Protein AF-0000000074259272 (afdb_homodimer)

Foldseek 3Di:
DVVVVVVVLVVLLVVVLVVVLPDPLNVVVVVVLVCLVCVVVPDDLVVLLLVLLLLLLLLLLLLQLLQCQLQVQNALQSLLLLQQLQLQLQLCCVPVVDDSVVSLLVSLVRSLVLLVVLLVVSLVDDDVVSHVSRVVSLVVSLVCLQVVCVRQVHQVWDFDGDAPPNPDSVVLSVVSSVLSVVLSSVSSSCLSDPLVVLSNVNNVPVVVSVVVPDDSSVSSSVSSSSSSSSSSSSSNSNCNSVRTRHSVSSDSLVSLQSVLLNLQQFSNDSSSSSVSSCVLSVVCVVCVVVVVCSSVVSVVSSVVCCVPPVGHPNVPDPPVPVVVVPPPPDPVVVVVVVVVD/DVVVVVVVLVVLLVVVLVVVLPDPLNVVVVVVLVCLVCQVVPDDLVVLLLVLLLLLLLLLLLLQLLQCQLQVQNALQSLLLLQQLQLQLQLCCVPVVDDSVVSLLVSLVRSLVLLVVLLVVSLVDDDVVSHVSRVVSLVVSLVCLQVVCVRQVHQVWDFDGDAPPNPDSVVLSVVSSVLSVVLSSVSSSCLSDPLVVLSNVNNVPVVVSVVVPDDSSVSSSVSSSSSSSSSSSSSNSNCNSVRTRHSVSSDSLVSLQSVLLNLQQFSNDSSSSSVSSCVLSVVCVVCVVVVVCSSVVSVVSSVVCVVPPVGHPNVPPPPVPVVVVPPPPDPVVVVVVVVVD

Radius of gyration: 26.85 Å; Cα contacts (8 Å, |Δi|>4): 1029; chains: 2; bounding box: 62×78×65 Å

Sequence (682 aa):
MTGSTLGRSLGRARKRLLEDARGRNGRLLAVGTALALLAPLALTAYALDIVMQLFVAILVVGSWIFVAGYFGMFTFAHAALYGVGAYAAVLLVAEAGVNPIASILLGGVVAGLFSLPIAYPVLRLSGAYVGMVTLAYAEIIYRATILLREITGGPTGYTGFPHLFDGDSVAMYYFVLFVVAALMLVMYVLLVNRFGLVARAIRESPDAARMLGNDVSRHKLIGFVVGSSIAGVAGALQAYSILIISPPMLEIERMIEFMAMGIIGGLRTLSGGVFGVVVVFGLNELLRDYGEMRLVVWGAMLVVVTLYFPDGIADSDFDVRERLAGGDVPVRERIREAIGRMTGSTLGRSLGRARKRLLEDARGRNGRLLAVGTALALLAPLALTAYALDIVMQLFVAILVVGSWIFVAGYFGMFTFAHAALYGVGAYAAVLLVAEAGVNPIASILLGGVVAGLFSLPIAYPVLRLSGAYVGMVTLAYAEIIYRATILLREITGGPTGYTGFPHLFDGDSVAMYYFVLFVVAALMLVMYVLLVNRFGLVARAIRESPDAARMLGNDVSRHKLIGFVVGSSIAGVAGALQAYSILIISPPMLEIERMIEFMAMGIIGGLRTLSGGVFGVVVVFGLNELLRDYGEMRLVVWGAMLVVVTLYFPDGIADSDFDVRERLAGGDVPVRERIREAIGR

InterPro domains:
  IPR001851 ABC transporter, permease [PF02653] (47-305)
  IPR043428 High-affinity branched-chain amino acid transport system permease protein LivM-like [PTHR30482] (29-315)
  IPR043428 High-affinity branched-chain amino acid transport system permease protein LivM-like [cd06581] (55-314)

Organism: NCBI:txid2743089

pLDDT: mean 84.14, std 16.08, range [30.22, 98.75]

Nearest PDB structures (foldseek):
  7kyp-assembly4_N  TM=5.818E-01  e=1.787E-03  Streptococcus pneumoniae D39
  5b58-assembly1_B  TM=4.923E-01  e=7.711E-02  Burkholderia cenocepacia J2315
  7lb8-assembly1_B  TM=4.654E-01  e=2.798E+00  Escherichia coli K-12
  5tsb-assembly1_A  TM=1.742E-01  e=1.462E+00  Bordetella bronchiseptica RB50
  6iv2-assembly1_C  TM=1.585E-01  e=1.979E+00  Klebsiella pneumoniae IS53

Structure (mmCIF, N/CA/C/O backbone):
data_AF-0000000074259272-model_v1
#
loop_
_entity.id
_entity.type
_entity.pdbx_description
1 polymer 'Branched-chain amino acid ABC transporter permease'
#
loop_
_atom_site.group_PDB
_atom_site.id
_atom_site.type_symbol
_atom_site.label_atom_id
_atom_site.label_alt_id
_atom_site.label_comp_id
_atom_site.label_asym_id
_atom_site.label_entity_id
_atom_site.label_seq_id
_atom_site.pdbx_PDB_ins_code
_atom_site.Cartn_x
_atom_site.Cartn_y
_atom_site.Cartn_z
_atom_site.occupancy
_atom_site.B_iso_or_equiv
_atom_site.auth_seq_id
_atom_site.auth_comp_id
_atom_site.auth_asym_id
_atom_site.auth_atom_id
_atom_site.pdbx_PDB_model_num
ATOM 1 N N . MET A 1 1 ? 21.484 29.953 26.609 1 45.56 1 MET A N 1
ATOM 2 C CA . MET A 1 1 ? 22.047 29.359 25.391 1 45.56 1 MET A CA 1
ATOM 3 C C . MET A 1 1 ? 20.922 28.844 24.484 1 45.56 1 MET A C 1
ATOM 5 O O . MET A 1 1 ? 21.031 28.938 23.266 1 45.56 1 MET A O 1
ATOM 9 N N . THR A 1 2 ? 19.812 28.312 25.125 1 55.81 2 THR A N 1
ATOM 10 C CA . THR A 1 2 ? 18.656 27.75 24.453 1 55.81 2 THR A CA 1
ATOM 11 C C . THR A 1 2 ? 17.844 28.859 23.781 1 55.81 2 THR A C 1
ATOM 13 O O . THR A 1 2 ? 17.328 28.688 22.672 1 55.81 2 THR A O 1
ATOM 16 N N . GLY A 1 3 ? 17.844 29.953 24.438 1 57.56 3 GLY A N 1
ATOM 17 C CA . GLY A 1 3 ? 17.109 31.094 23.922 1 57.56 3 GLY A CA 1
ATOM 18 C C . GLY A 1 3 ? 17.734 31.703 22.688 1 57.56 3 GLY A C 1
ATOM 19 O O . GLY A 1 3 ? 17.016 32.094 21.75 1 57.56 3 GLY A O 1
ATOM 20 N N . SER A 1 4 ? 19.016 31.703 22.719 1 66.06 4 SER A N 1
ATOM 21 C CA . SER A 1 4 ? 19.75 32.281 21.594 1 66.06 4 SER A CA 1
ATOM 22 C C . SER A 1 4 ? 19.625 31.438 20.344 1 66.06 4 SER A C 1
ATOM 24 O O . SER A 1 4 ? 19.5 31.953 19.234 1 66.06 4 SER A O 1
ATOM 26 N N . THR A 1 5 ? 19.5 30.109 20.656 1 68.19 5 THR A N 1
ATOM 27 C CA . THR A 1 5 ? 19.359 29.203 19.531 1 68.19 5 THR A CA 1
ATOM 28 C C . THR A 1 5 ? 17.969 29.312 18.891 1 68.19 5 THR A C 1
ATOM 30 O O . THR A 1 5 ? 17.844 29.297 17.672 1 68.19 5 THR A O 1
ATOM 33 N N . LEU A 1 6 ? 17.016 29.531 19.75 1 75.12 6 LEU A N 1
ATOM 34 C CA . LEU A 1 6 ? 15.648 29.703 19.266 1 75.12 6 LEU A CA 1
ATOM 35 C C . LEU A 1 6 ? 15.508 31.016 18.484 1 75.12 6 LEU A C 1
ATOM 37 O O . LEU A 1 6 ? 14.805 31.062 17.469 1 75.12 6 LEU A O 1
ATOM 41 N N . GLY A 1 7 ? 16.234 32.031 19.078 1 74.56 7 GLY A N 1
ATOM 42 C CA . GLY A 1 7 ? 16.203 33.281 18.375 1 74.56 7 GLY A CA 1
ATOM 43 C C . GLY A 1 7 ? 16.828 33.219 16.984 1 74.56 7 GLY A C 1
ATOM 44 O O . GLY A 1 7 ? 16.312 33.844 16.047 1 74.56 7 GLY A O 1
ATOM 45 N N . ARG A 1 8 ? 18.062 32.562 16.938 1 72.62 8 ARG A N 1
ATOM 46 C CA . ARG A 1 8 ? 18.75 32.406 15.656 1 72.62 8 ARG A CA 1
ATOM 47 C C . ARG A 1 8 ? 17.906 31.594 14.68 1 72.62 8 ARG A C 1
ATOM 49 O O . ARG A 1 8 ? 17.844 31.906 13.492 1 72.62 8 ARG A O 1
ATOM 56 N N . SER A 1 9 ? 17.141 30.609 15.25 1 76.56 9 SER A N 1
ATOM 57 C CA . SER A 1 9 ? 16.312 29.766 14.414 1 76.56 9 SER A CA 1
ATOM 58 C C . SER A 1 9 ? 15.109 30.516 13.867 1 76.56 9 SER A C 1
ATOM 60 O O . SER A 1 9 ? 14.781 30.406 12.688 1 76.56 9 SER A O 1
ATOM 62 N N . LEU A 1 10 ? 14.57 31.281 14.688 1 81.5 10 LEU A N 1
ATOM 63 C CA . LEU A 1 10 ? 13.406 32.062 14.289 1 81.5 10 LEU A CA 1
ATOM 64 C C . LEU A 1 10 ? 13.805 33.188 13.336 1 81.5 10 LEU A C 1
ATOM 66 O O . LEU A 1 10 ? 13.039 33.562 12.438 1 81.5 10 LEU A O 1
ATOM 70 N N . GLY A 1 11 ? 14.969 33.719 13.625 1 77.12 11 GLY A N 1
ATOM 71 C CA . GLY A 1 11 ? 15.477 34.75 12.719 1 77.12 11 GLY A CA 1
ATOM 72 C C . GLY A 1 11 ? 15.719 34.219 11.312 1 77.12 11 GLY A C 1
ATOM 73 O O . GLY A 1 11 ? 15.352 34.875 10.336 1 77.12 11 GLY A O 1
ATOM 74 N N . ARG A 1 12 ? 16.375 33.062 11.227 1 76.38 12 ARG A N 1
ATOM 75 C CA . ARG A 1 12 ? 16.609 32.469 9.914 1 76.38 12 ARG A CA 1
ATOM 76 C C . ARG A 1 12 ? 15.297 32.156 9.219 1 76.38 12 ARG A C 1
ATOM 78 O O . ARG A 1 12 ? 15.156 32.375 8.008 1 76.38 12 ARG A O 1
ATOM 85 N N . ALA A 1 13 ? 14.359 31.719 10.016 1 78.81 13 ALA A N 1
ATOM 86 C CA . ALA A 1 13 ? 13.039 31.391 9.477 1 78.81 13 ALA A CA 1
ATOM 87 C C . ALA A 1 13 ? 12.336 32.656 8.961 1 78.81 13 ALA A C 1
ATOM 89 O O . ALA A 1 13 ? 11.711 32.625 7.895 1 78.81 13 ALA A O 1
ATOM 90 N N . ARG A 1 14 ? 12.422 33.656 9.75 1 78.69 14 ARG A N 1
ATOM 91 C CA . ARG A 1 14 ? 11.797 34.906 9.352 1 78.69 14 ARG A CA 1
ATOM 92 C C . ARG A 1 14 ? 12.414 35.438 8.062 1 78.69 14 ARG A C 1
ATOM 94 O O . ARG A 1 14 ? 11.703 35.875 7.164 1 78.69 14 ARG A O 1
ATOM 101 N N . LYS A 1 15 ? 13.695 35.406 7.98 1 74.12 15 LYS A N 1
ATOM 102 C CA . LYS A 1 15 ? 14.391 35.875 6.785 1 74.12 15 LYS A CA 1
ATOM 103 C C . LYS A 1 15 ? 14 35.062 5.562 1 74.12 15 LYS A C 1
ATOM 105 O O . LYS A 1 15 ? 13.719 35.594 4.496 1 74.12 15 LYS A O 1
ATOM 110 N N . ARG A 1 16 ? 13.961 33.812 5.762 1 77.06 16 ARG A N 1
ATOM 111 C CA . ARG A 1 16 ? 13.633 32.938 4.641 1 77.06 16 ARG A CA 1
ATOM 112 C C . ARG A 1 16 ? 12.172 33.094 4.238 1 77.06 16 ARG A C 1
ATOM 114 O O . ARG A 1 16 ? 11.836 33 3.057 1 77.06 16 ARG A O 1
ATOM 121 N N . LEU A 1 17 ? 11.391 33.219 5.25 1 72.31 17 LEU A N 1
ATOM 122 C CA . LEU A 1 17 ? 9.969 33.438 4.988 1 72.31 17 LEU A CA 1
ATOM 123 C C . LEU A 1 17 ? 9.75 34.688 4.148 1 72.31 17 LEU A C 1
ATOM 125 O O . LEU A 1 17 ? 8.938 34.688 3.221 1 72.31 17 LEU A O 1
ATOM 129 N N . LEU A 1 18 ? 10.445 35.688 4.535 1 70.56 18 LEU A N 1
ATOM 130 C CA . LEU A 1 18 ? 10.328 36.938 3.809 1 70.56 18 LEU A CA 1
ATOM 131 C C . LEU A 1 18 ? 10.883 36.812 2.393 1 70.56 18 LEU A C 1
ATOM 133 O O . LEU A 1 18 ? 10.336 37.375 1.449 1 70.56 18 LEU A O 1
ATOM 137 N N . GLU A 1 19 ? 11.922 36.031 2.275 1 71.88 19 GLU A N 1
ATOM 138 C CA . GLU A 1 19 ? 12.492 35.812 0.951 1 71.88 19 GLU A CA 1
ATOM 139 C C . GLU A 1 19 ? 11.555 34.938 0.095 1 71.88 19 GLU A C 1
ATOM 141 O O . GLU A 1 19 ? 11.383 35.219 -1.097 1 71.88 19 GLU A O 1
ATOM 146 N N . ASP A 1 20 ? 11.031 33.969 0.786 1 73.06 20 ASP A N 1
ATOM 147 C CA . ASP A 1 20 ? 10.125 33.062 0.061 1 73.06 20 ASP A CA 1
ATOM 148 C C . ASP A 1 20 ? 8.812 33.781 -0.277 1 73.06 20 ASP A C 1
ATOM 150 O O . ASP A 1 20 ? 8.195 33.5 -1.303 1 73.06 20 ASP A O 1
ATOM 154 N N . ALA A 1 21 ? 8.422 34.656 0.634 1 69.31 21 ALA A N 1
ATOM 155 C CA . ALA A 1 21 ? 7.191 35.406 0.429 1 69.31 21 ALA A CA 1
ATOM 156 C C . ALA A 1 21 ? 7.301 36.312 -0.811 1 69.31 21 ALA A C 1
ATOM 158 O O . ALA A 1 21 ? 6.285 36.625 -1.432 1 69.31 21 ALA A O 1
ATOM 159 N N . ARG A 1 22 ? 8.43 36.562 -1.082 1 64.94 22 ARG A N 1
ATOM 160 C CA . ARG A 1 22 ? 8.648 37.438 -2.232 1 64.94 22 ARG A CA 1
ATOM 161 C C . ARG A 1 22 ? 8.648 36.625 -3.531 1 64.94 22 ARG A C 1
ATOM 163 O O . ARG A 1 22 ? 8.484 37.188 -4.613 1 64.94 22 ARG A O 1
ATOM 170 N N . GLY A 1 23 ? 8.719 35.438 -3.324 1 66.88 23 GLY A N 1
ATOM 171 C CA . GLY A 1 23 ? 8.68 34.625 -4.52 1 66.88 23 GLY A CA 1
ATOM 172 C C . GLY A 1 23 ? 7.27 34.312 -4.984 1 66.88 23 GLY A C 1
ATOM 173 O O . GLY A 1 23 ? 6.297 34.75 -4.367 1 66.88 23 GLY A O 1
ATOM 174 N N . ARG A 1 24 ? 7.145 33.812 -6.145 1 65.38 24 ARG A N 1
ATOM 175 C CA . ARG A 1 24 ? 5.848 33.469 -6.711 1 65.38 24 ARG A CA 1
ATOM 176 C C . ARG A 1 24 ? 5.051 32.594 -5.75 1 65.38 24 ARG A C 1
ATOM 178 O O . ARG A 1 24 ? 3.859 32.812 -5.535 1 65.38 24 ARG A O 1
ATOM 185 N N . ASN A 1 25 ? 5.812 31.688 -5.148 1 68.75 25 ASN A N 1
ATOM 186 C CA . ASN A 1 25 ? 5.152 30.781 -4.219 1 68.75 25 ASN A CA 1
ATOM 187 C C . ASN A 1 25 ? 4.715 31.5 -2.945 1 68.75 25 ASN A C 1
ATOM 189 O O . ASN A 1 25 ? 3.656 31.203 -2.391 1 68.75 25 ASN A O 1
ATOM 193 N N . GLY A 1 26 ? 5.484 32.469 -2.568 1 68.56 26 GLY A N 1
ATOM 194 C CA . GLY A 1 26 ? 5.129 33.25 -1.396 1 68.56 26 GLY A CA 1
ATOM 195 C C . GLY A 1 26 ? 3.91 34.125 -1.611 1 68.56 26 GLY A C 1
ATOM 196 O O . GLY A 1 26 ? 3.051 34.219 -0.733 1 68.56 26 GLY A O 1
ATOM 197 N N . ARG A 1 27 ? 3.809 34.656 -2.785 1 69.56 27 ARG A N 1
ATOM 198 C CA . ARG A 1 27 ? 2.656 35.5 -3.1 1 69.56 27 ARG A CA 1
ATOM 199 C C . ARG A 1 27 ? 1.375 34.688 -3.154 1 69.56 27 ARG A C 1
ATOM 201 O O . ARG A 1 27 ? 0.329 35.125 -2.672 1 69.56 27 ARG A O 1
ATOM 208 N N . LEU A 1 28 ? 1.601 33.5 -3.709 1 72.5 28 LEU A N 1
ATOM 209 C CA . LEU A 1 28 ? 0.434 32.625 -3.803 1 72.5 28 LEU A CA 1
ATOM 210 C C . LEU A 1 28 ? -0.022 32.188 -2.418 1 72.5 28 LEU A C 1
ATOM 212 O O . LEU A 1 28 ? -1.223 32.094 -2.146 1 72.5 28 LEU A O 1
ATOM 216 N N . LEU A 1 29 ? 0.931 31.984 -1.637 1 76.12 29 LEU A N 1
ATOM 217 C CA . LEU A 1 29 ? 0.592 31.578 -0.276 1 76.12 29 LEU A CA 1
ATOM 218 C C . LEU A 1 29 ? -0.042 32.719 0.491 1 76.12 29 LEU A C 1
ATOM 220 O O . LEU A 1 29 ? -0.97 32.531 1.277 1 76.12 29 LEU A O 1
ATOM 224 N N . ALA A 1 30 ? 0.476 33.938 0.223 1 73.94 30 ALA A N 1
ATOM 225 C CA . ALA A 1 30 ? -0.077 35.125 0.882 1 73.94 30 ALA A CA 1
ATOM 226 C C . ALA A 1 30 ? -1.517 35.375 0.441 1 73.94 30 ALA A C 1
ATOM 228 O O . ALA A 1 30 ? -2.387 35.656 1.27 1 73.94 30 ALA A O 1
ATOM 229 N N . VAL A 1 31 ? -1.719 35.219 -0.83 1 73.69 31 VAL A N 1
ATOM 230 C CA . VAL A 1 31 ? -3.061 35.438 -1.366 1 73.69 31 VAL A CA 1
ATOM 231 C C . VAL A 1 31 ? -3.994 34.344 -0.835 1 73.69 31 VAL A C 1
ATOM 233 O O . VAL A 1 31 ? -5.129 34.625 -0.44 1 73.69 31 VAL A O 1
ATOM 236 N N . GLY A 1 32 ? -3.496 33.125 -0.841 1 76.69 32 GLY A N 1
ATOM 237 C CA . GLY A 1 32 ? -4.289 32.031 -0.3 1 76.69 32 GLY A CA 1
ATOM 238 C C . GLY A 1 32 ? -4.668 32.25 1.155 1 76.69 32 GLY A C 1
ATOM 239 O O . GLY A 1 32 ? -5.805 31.984 1.548 1 76.69 32 GLY A O 1
ATOM 240 N N . THR A 1 33 ? -3.748 32.781 1.894 1 77.44 33 THR A N 1
ATOM 241 C CA . THR A 1 33 ? -3.982 33.031 3.312 1 77.44 33 THR A CA 1
ATOM 242 C C . THR A 1 33 ? -4.996 34.156 3.51 1 77.44 33 THR A C 1
ATOM 244 O O . THR A 1 33 ? -5.883 34.062 4.359 1 77.44 33 THR A O 1
ATOM 247 N N . ALA A 1 34 ? -4.832 35.156 2.721 1 74.19 34 ALA A N 1
ATOM 248 C CA . ALA A 1 34 ? -5.777 36.281 2.797 1 74.19 34 ALA A CA 1
ATOM 249 C C . ALA A 1 34 ? -7.188 35.844 2.441 1 74.19 34 ALA A C 1
ATOM 251 O O . ALA A 1 34 ? -8.148 36.188 3.121 1 74.19 34 ALA A O 1
ATOM 252 N N . LEU A 1 35 ? -7.254 35.062 1.44 1 75.94 35 LEU A N 1
ATOM 253 C CA . LEU A 1 35 ? -8.547 34.531 1.026 1 75.94 35 LEU A CA 1
ATOM 254 C C . LEU A 1 35 ? -9.141 33.625 2.102 1 75.94 35 LEU A C 1
ATOM 256 O O . LEU A 1 35 ? -10.352 33.625 2.332 1 75.94 35 LEU A O 1
ATOM 260 N N . ALA A 1 36 ? -8.281 32.906 2.729 1 80.62 36 ALA A N 1
ATOM 261 C CA . ALA A 1 36 ? -8.711 32.031 3.801 1 80.62 36 ALA A CA 1
ATOM 262 C C . ALA A 1 36 ? -9.266 32.812 4.984 1 80.62 36 ALA A C 1
ATOM 264 O O . ALA A 1 36 ? -10.258 32.438 5.598 1 80.62 36 ALA A O 1
ATOM 265 N N . LEU A 1 37 ? -8.641 33.969 5.27 1 79.31 37 LEU A N 1
ATOM 266 C CA . LEU A 1 37 ? -9.062 34.812 6.402 1 79.31 37 LEU A CA 1
ATOM 267 C C . LEU A 1 37 ? -10.391 35.5 6.113 1 79.31 37 LEU A C 1
ATOM 269 O O . LEU A 1 37 ? -11.195 35.688 7.023 1 79.31 37 LEU A O 1
ATOM 273 N N . LEU A 1 38 ? -10.711 35.656 4.828 1 78.5 38 LEU A N 1
ATOM 274 C CA . LEU A 1 38 ? -11.898 36.438 4.457 1 78.5 38 LEU A CA 1
ATOM 275 C C . LEU A 1 38 ? -13.039 35.5 4.07 1 78.5 38 LEU A C 1
ATOM 277 O O . LEU A 1 38 ? -14.172 35.938 3.873 1 78.5 38 LEU A O 1
ATOM 281 N N . ALA A 1 39 ? -12.812 34.281 4.004 1 77.12 39 ALA A N 1
ATOM 282 C CA . ALA A 1 39 ? -13.758 33.312 3.471 1 77.12 39 ALA A CA 1
ATOM 283 C C . ALA A 1 39 ? -15.062 33.312 4.254 1 77.12 39 ALA A C 1
ATOM 285 O O . ALA A 1 39 ? -16.156 33.281 3.666 1 77.12 39 ALA A O 1
ATOM 286 N N . PRO A 1 40 ? -15.055 33.438 5.598 1 75.88 40 PRO A N 1
ATOM 287 C CA . PRO A 1 40 ? -16.328 33.375 6.332 1 75.88 40 PRO A CA 1
ATOM 288 C C . PRO A 1 40 ? -17.234 34.531 6.023 1 75.88 40 PRO A C 1
ATOM 290 O O . PRO A 1 40 ? -18.453 34.438 6.207 1 75.88 40 PRO A O 1
ATOM 293 N N . LEU A 1 41 ? -16.641 35.531 5.621 1 75.69 41 LEU A N 1
ATOM 294 C CA . LEU A 1 41 ? -17.453 36.719 5.316 1 75.69 41 LEU A CA 1
ATOM 295 C C . LEU A 1 41 ? -18.203 36.531 4.008 1 75.69 41 LEU A C 1
ATOM 297 O O . LEU A 1 41 ? -19.234 37.188 3.789 1 75.69 41 LEU A O 1
ATOM 301 N N . ALA A 1 42 ? -17.766 35.656 3.219 1 75.44 42 ALA A N 1
ATOM 302 C CA . ALA A 1 42 ? -18.328 35.562 1.875 1 75.44 42 ALA A CA 1
ATOM 303 C C . ALA A 1 42 ? -18.969 34.188 1.636 1 75.44 42 ALA A C 1
ATOM 305 O O . ALA A 1 42 ? -19.766 34.031 0.717 1 75.44 42 ALA A O 1
ATOM 306 N N . LEU A 1 43 ? -18.672 33.312 2.527 1 76.56 43 LEU A N 1
ATOM 307 C CA . LEU A 1 43 ? -19.047 31.938 2.191 1 76.56 43 LEU A CA 1
ATOM 308 C C . LEU A 1 43 ? -20.188 31.453 3.084 1 76.56 43 LEU A C 1
ATOM 310 O O . LEU A 1 43 ? -20.344 31.922 4.211 1 76.56 43 LEU A O 1
ATOM 314 N N . THR A 1 44 ? -21.031 30.625 2.525 1 80.88 44 THR A N 1
ATOM 315 C CA . THR A 1 44 ? -22.078 29.938 3.258 1 80.88 44 THR A CA 1
ATOM 316 C C . THR A 1 44 ? -21.484 28.953 4.266 1 80.88 44 THR A C 1
ATOM 318 O O . THR A 1 44 ? -20.297 28.672 4.234 1 80.88 44 THR A O 1
ATOM 321 N N . ALA A 1 45 ? -22.344 28.531 5.176 1 77.38 45 ALA A N 1
ATOM 322 C CA . ALA A 1 45 ? -21.922 27.578 6.195 1 77.38 45 ALA A CA 1
ATOM 323 C C . ALA A 1 45 ? -21.375 26.312 5.559 1 77.38 45 ALA A C 1
ATOM 325 O O . ALA A 1 45 ? -20.359 25.766 6.008 1 77.38 45 ALA A O 1
ATOM 326 N N . TYR A 1 46 ? -21.969 25.922 4.543 1 78.56 46 TYR A N 1
ATOM 327 C CA . TYR A 1 46 ? -21.547 24.719 3.832 1 78.56 46 TYR A CA 1
ATOM 328 C C . TYR A 1 46 ? -20.172 24.922 3.203 1 78.56 46 TYR A C 1
ATOM 330 O O . TYR A 1 46 ? -19.297 24.062 3.316 1 78.56 46 TYR A O 1
ATOM 338 N N . ALA A 1 47 ? -20.016 25.984 2.58 1 81.56 47 ALA A N 1
ATOM 339 C CA . ALA A 1 47 ? -18.75 26.297 1.928 1 81.56 47 ALA A CA 1
ATOM 340 C C . ALA A 1 47 ? -17.625 26.422 2.951 1 81.56 47 ALA A C 1
ATOM 342 O O . ALA A 1 47 ? -16.484 26.062 2.67 1 81.56 47 ALA A O 1
ATOM 343 N N . LEU A 1 48 ? -18.016 26.922 4.133 1 85.5 48 LEU A N 1
ATOM 344 C CA . LEU A 1 48 ? -17.016 27.031 5.195 1 85.5 48 LEU A CA 1
ATOM 345 C C . LEU A 1 48 ? -16.547 25.656 5.645 1 85.5 48 LEU A C 1
ATOM 347 O O . LEU A 1 48 ? -15.359 25.453 5.922 1 85.5 48 LEU A O 1
ATOM 351 N N . ASP A 1 49 ? -17.422 24.719 5.652 1 84.19 49 ASP A N 1
ATOM 352 C CA . ASP A 1 49 ? -17.078 23.359 6.02 1 84.19 49 ASP A CA 1
ATOM 353 C C . ASP A 1 49 ? -16.094 22.75 5.012 1 84.19 49 ASP A C 1
ATOM 355 O O . ASP A 1 49 ? -15.141 22.078 5.395 1 84.19 49 ASP A O 1
ATOM 359 N N . ILE A 1 50 ? -16.328 23.031 3.822 1 84 50 ILE A N 1
ATOM 360 C CA . ILE A 1 50 ? -15.477 22.5 2.756 1 84 50 ILE A CA 1
ATOM 361 C C . ILE A 1 50 ? -14.086 23.125 2.865 1 84 50 ILE A C 1
ATOM 363 O O . ILE A 1 50 ? -13.078 22.422 2.719 1 84 50 ILE A O 1
ATOM 367 N N . VAL A 1 51 ? -14.039 24.359 3.096 1 89.12 51 VAL A N 1
ATOM 368 C CA . VAL A 1 51 ? -12.758 25.047 3.207 1 89.12 51 VAL A CA 1
ATOM 369 C C . VAL A 1 51 ? -12.008 24.547 4.434 1 89.12 51 VAL A C 1
ATOM 371 O O . VAL A 1 51 ? -10.773 24.438 4.414 1 89.12 51 VAL A O 1
ATOM 374 N N . MET A 1 52 ? -12.719 24.281 5.504 1 92 52 MET A N 1
ATOM 375 C CA . MET A 1 52 ? -12.07 23.719 6.688 1 92 52 MET A CA 1
ATOM 376 C C . MET A 1 52 ? -11.453 22.359 6.379 1 92 52 MET A C 1
ATOM 378 O O . MET A 1 52 ? -10.344 22.062 6.828 1 92 52 MET A O 1
ATOM 382 N N . GLN A 1 53 ? -12.164 21.578 5.629 1 90.69 53 GLN A N 1
ATOM 383 C CA . GLN A 1 53 ? -11.625 20.281 5.227 1 90.69 53 GLN A CA 1
ATOM 384 C C . GLN A 1 53 ? -10.359 20.453 4.387 1 90.69 53 GLN A C 1
ATOM 386 O O . GLN A 1 53 ? -9.438 19.641 4.477 1 90.69 53 GLN A O 1
ATOM 391 N N . LEU A 1 54 ? -10.398 21.422 3.576 1 92.5 54 LEU A N 1
ATOM 392 C CA . LEU A 1 54 ? -9.234 21.734 2.766 1 92.5 54 LEU A CA 1
ATOM 393 C C . LEU A 1 54 ? -8.031 22.047 3.646 1 92.5 54 LEU A C 1
ATOM 395 O O . LEU A 1 54 ? -6.922 21.578 3.385 1 92.5 54 LEU A O 1
ATOM 399 N N . PHE A 1 55 ? -8.219 22.812 4.688 1 95.06 55 PHE A N 1
ATOM 400 C CA . PHE A 1 55 ? -7.141 23.172 5.594 1 95.06 55 PHE A CA 1
ATOM 401 C C . PHE A 1 55 ? -6.602 21.938 6.309 1 95.06 55 PHE A C 1
ATOM 403 O O . PHE A 1 55 ? -5.387 21.797 6.461 1 95.06 55 PHE A O 1
ATOM 410 N N . VAL A 1 56 ? -7.473 21.109 6.711 1 96.31 56 VAL A N 1
ATOM 411 C CA . VAL A 1 56 ? -7.062 19.891 7.395 1 96.31 56 VAL A CA 1
ATOM 412 C C . VAL A 1 56 ? -6.238 19.016 6.449 1 96.31 56 VAL A C 1
ATOM 414 O O . VAL A 1 56 ? -5.203 18.469 6.84 1 96.31 56 VAL A O 1
ATOM 417 N N . ALA A 1 57 ? -6.703 18.953 5.234 1 95.31 57 ALA A N 1
ATOM 418 C CA . ALA A 1 57 ? -5.973 18.188 4.234 1 95.31 57 ALA A CA 1
ATOM 419 C C . ALA A 1 57 ? -4.578 18.766 4 1 95.31 57 ALA A C 1
ATOM 421 O O . ALA A 1 57 ? -3.611 18.016 3.828 1 95.31 57 ALA A O 1
ATOM 422 N N . ILE A 1 58 ? -4.477 20.047 3.977 1 96.31 58 ILE A N 1
ATOM 423 C CA . ILE A 1 58 ? -3.189 20.703 3.807 1 96.31 58 ILE A CA 1
ATOM 424 C C . ILE A 1 58 ? -2.24 20.281 4.926 1 96.31 58 ILE A C 1
ATOM 426 O O . ILE A 1 58 ? -1.066 20 4.68 1 96.31 58 ILE A O 1
ATOM 430 N N . LEU A 1 59 ? -2.758 20.219 6.055 1 97.81 59 LEU A N 1
ATOM 431 C CA . LEU A 1 59 ? -1.932 19.875 7.207 1 97.81 59 LEU A CA 1
ATOM 432 C C . LEU A 1 59 ? -1.482 18.422 7.129 1 97.81 59 LEU A C 1
ATOM 434 O O . LEU A 1 59 ? -0.308 18.109 7.355 1 97.81 59 LEU A O 1
ATOM 438 N N . VAL A 1 60 ? -2.381 17.516 6.801 1 97.69 60 VAL A N 1
ATOM 439 C CA . VAL A 1 60 ? -2.045 16.094 6.738 1 97.69 60 VAL A CA 1
ATOM 440 C C . VAL A 1 60 ? -1.037 15.852 5.613 1 97.69 60 VAL A C 1
ATOM 442 O O . VAL A 1 60 ? -0.032 15.164 5.812 1 97.69 60 VAL A O 1
ATOM 445 N N . VAL A 1 61 ? -1.323 16.406 4.496 1 97.25 61 VAL A N 1
ATOM 446 C CA . VAL A 1 61 ? -0.442 16.219 3.348 1 97.25 61 VAL A CA 1
ATOM 447 C C . VAL A 1 61 ? 0.903 16.891 3.615 1 97.25 61 VAL A C 1
ATOM 449 O O . VAL A 1 61 ? 1.955 16.344 3.277 1 97.25 61 VAL A O 1
ATOM 452 N N . GLY A 1 62 ? 0.856 18.062 4.219 1 97.31 62 GLY A N 1
ATOM 453 C CA . GLY A 1 62 ? 2.098 18.703 4.613 1 97.31 62 GLY A CA 1
ATOM 454 C C . GLY A 1 62 ? 2.938 17.859 5.551 1 97.31 62 GLY A C 1
ATOM 455 O O . GLY A 1 62 ? 4.156 17.781 5.395 1 97.31 62 GLY A O 1
ATOM 456 N N . SER A 1 63 ? 2.281 17.281 6.488 1 98.25 63 SER A N 1
ATOM 457 C CA . SER A 1 63 ? 3.004 16.438 7.434 1 98.25 63 SER A CA 1
ATOM 458 C C . SER A 1 63 ? 3.541 15.18 6.762 1 98.25 63 SER A C 1
ATOM 460 O O . SER A 1 63 ? 4.602 14.672 7.133 1 98.25 63 SER A O 1
ATOM 462 N N . TRP A 1 64 ? 2.857 14.68 5.797 1 97.38 64 TRP A N 1
ATOM 463 C CA . TRP A 1 64 ? 3.342 13.531 5.039 1 97.38 64 TRP A CA 1
ATOM 464 C C . TRP A 1 64 ? 4.566 13.898 4.211 1 97.38 64 TRP A C 1
ATOM 466 O O . TRP A 1 64 ? 5.531 13.133 4.133 1 97.38 64 TRP A O 1
ATOM 476 N N . ILE A 1 65 ? 4.516 15.047 3.588 1 96.44 65 ILE A N 1
ATOM 477 C CA . ILE A 1 65 ? 5.645 15.531 2.801 1 96.44 65 ILE A CA 1
ATOM 478 C C . ILE A 1 65 ? 6.852 15.75 3.709 1 96.44 65 ILE A C 1
ATOM 480 O O . ILE A 1 65 ? 7.988 15.484 3.318 1 96.44 65 ILE A O 1
ATOM 484 N N . PHE A 1 66 ? 6.621 16.266 4.902 1 96.69 66 PHE A N 1
ATOM 485 C CA . PHE A 1 66 ? 7.668 16.438 5.902 1 96.69 66 PHE A CA 1
ATOM 486 C C . PHE A 1 66 ? 8.422 15.133 6.133 1 96.69 66 PHE A C 1
ATOM 488 O O . PHE A 1 66 ? 9.648 15.141 6.277 1 96.69 66 PHE A O 1
ATOM 495 N N . VAL A 1 67 ? 7.719 13.961 6.051 1 96.12 67 VAL A N 1
ATOM 496 C CA . VAL A 1 67 ? 8.312 12.664 6.336 1 96.12 67 VAL A CA 1
ATOM 497 C C . VAL A 1 67 ? 8.812 12.031 5.039 1 96.12 67 VAL A C 1
ATOM 499 O O . VAL A 1 67 ? 10 11.711 4.914 1 96.12 67 VAL A O 1
ATOM 502 N N . ALA A 1 68 ? 7.965 11.969 4.094 1 94.12 68 ALA A N 1
ATOM 503 C CA . ALA A 1 68 ? 8.273 11.273 2.844 1 94.12 68 ALA A CA 1
ATOM 504 C C . ALA A 1 68 ? 9.172 12.125 1.951 1 94.12 68 ALA A C 1
ATOM 506 O O . ALA A 1 68 ? 10.086 11.602 1.307 1 94.12 68 ALA A O 1
ATOM 507 N N . GLY A 1 69 ? 8.906 13.336 1.873 1 92.06 69 GLY A N 1
ATOM 508 C CA . GLY A 1 69 ? 9.625 14.219 0.964 1 92.06 69 GLY A CA 1
ATOM 509 C C . GLY A 1 69 ? 11 14.609 1.466 1 92.06 69 GLY A C 1
ATOM 510 O O . GLY A 1 69 ? 11.977 14.586 0.708 1 92.06 69 GLY A O 1
ATOM 511 N N . TYR A 1 70 ? 11.117 14.891 2.717 1 93 70 TYR A N 1
ATOM 512 C CA . TYR A 1 70 ? 12.359 15.461 3.221 1 93 70 TYR A CA 1
ATOM 513 C C . TYR A 1 70 ? 13.258 14.375 3.801 1 93 70 TYR A C 1
ATOM 515 O O . TYR A 1 70 ? 14.484 14.492 3.773 1 93 70 TYR A O 1
ATOM 523 N N . PHE A 1 71 ? 12.711 13.32 4.285 1 92.75 71 PHE A N 1
ATOM 524 C CA . PHE A 1 71 ? 13.523 12.242 4.844 1 92.75 71 PHE A CA 1
ATOM 525 C C . PHE A 1 71 ? 13.602 11.07 3.877 1 92.75 71 PHE A C 1
ATOM 527 O O . PHE A 1 71 ? 14.43 10.172 4.051 1 92.75 71 PHE A O 1
ATOM 534 N N . GLY A 1 72 ? 12.711 11.07 2.967 1 90.94 72 GLY A N 1
ATOM 535 C CA . GLY A 1 72 ? 12.695 9.969 2.02 1 90.94 72 GLY A CA 1
ATOM 536 C C . GLY A 1 72 ? 12.031 8.719 2.57 1 90.94 72 GLY A C 1
ATOM 537 O O . GLY A 1 72 ? 12.289 7.613 2.088 1 90.94 72 GLY A O 1
ATOM 538 N N . MET A 1 73 ? 11.258 8.859 3.6 1 93.31 73 MET A N 1
ATOM 539 C CA . MET A 1 73 ? 10.555 7.727 4.199 1 93.31 73 MET A CA 1
ATOM 540 C C . MET A 1 73 ? 9.117 7.656 3.703 1 93.31 73 MET A C 1
ATOM 542 O O . MET A 1 73 ? 8.211 8.211 4.328 1 93.31 73 MET A O 1
ATOM 546 N N . PHE A 1 74 ? 8.906 6.949 2.672 1 92.56 74 PHE A N 1
ATOM 547 C CA . PHE A 1 74 ? 7.582 6.852 2.078 1 92.56 74 PHE A CA 1
ATOM 548 C C . PHE A 1 74 ? 6.691 5.918 2.893 1 92.56 74 PHE A C 1
ATOM 550 O O . PHE A 1 74 ? 6.695 4.703 2.68 1 92.56 74 PHE A O 1
ATOM 557 N N . THR A 1 75 ? 5.945 6.477 3.76 1 94.44 75 THR A N 1
ATOM 558 C CA . THR A 1 75 ? 5.102 5.707 4.668 1 94.44 75 THR A CA 1
ATOM 559 C C . THR A 1 75 ? 3.664 5.656 4.152 1 94.44 75 THR A C 1
ATOM 561 O O . THR A 1 75 ? 3.156 6.641 3.613 1 94.44 75 THR A O 1
ATOM 564 N N . PHE A 1 76 ? 3.008 4.52 4.363 1 94.56 76 PHE A N 1
ATOM 565 C CA . PHE A 1 76 ? 1.602 4.344 4.02 1 94.56 76 PHE A CA 1
ATOM 566 C C . PHE A 1 76 ? 0.733 4.348 5.273 1 94.56 76 PHE A C 1
ATOM 568 O O . PHE A 1 76 ? -0.458 4.039 5.211 1 94.56 76 PHE A O 1
ATOM 575 N N . ALA A 1 77 ? 1.345 4.688 6.34 1 95.56 77 ALA A N 1
ATOM 576 C CA . ALA A 1 77 ? 0.625 4.602 7.609 1 95.56 77 ALA A CA 1
ATOM 577 C C . ALA A 1 77 ? 0.099 5.969 8.031 1 95.56 77 ALA A C 1
ATOM 579 O O . ALA A 1 77 ? -0.526 6.102 9.086 1 95.56 77 ALA A O 1
ATOM 580 N N . HIS A 1 78 ? 0.314 6.949 7.25 1 96.88 78 HIS A N 1
ATOM 581 C CA . HIS A 1 78 ? 0.029 8.32 7.652 1 96.88 78 HIS A CA 1
ATOM 582 C C . HIS A 1 78 ? -1.466 8.531 7.867 1 96.88 78 HIS A C 1
ATOM 584 O O . HIS A 1 78 ? -1.872 9.211 8.82 1 96.88 78 HIS A O 1
ATOM 590 N N . ALA A 1 79 ? -2.285 7.992 7.02 1 97 79 ALA A N 1
ATOM 591 C CA . ALA A 1 79 ? -3.734 8.102 7.172 1 97 79 ALA A CA 1
ATOM 592 C C . ALA A 1 79 ? -4.211 7.375 8.43 1 97 79 ALA A C 1
ATOM 594 O O . ALA A 1 79 ? -5.141 7.828 9.102 1 97 79 ALA A O 1
ATOM 595 N N . ALA A 1 80 ? -3.617 6.238 8.688 1 97.19 80 ALA A N 1
ATOM 596 C CA . ALA A 1 80 ? -3.969 5.504 9.898 1 97.19 80 ALA A CA 1
ATOM 597 C C . ALA A 1 80 ? -3.658 6.324 11.148 1 97.19 80 ALA A C 1
ATOM 599 O O . ALA A 1 80 ? -4.449 6.348 12.094 1 97.19 80 ALA A O 1
ATOM 600 N N . LEU A 1 81 ? -2.547 6.992 11.125 1 98.19 81 LEU A N 1
ATOM 601 C CA . LEU A 1 81 ? -2.148 7.789 12.273 1 98.19 81 LEU A CA 1
ATOM 602 C C . LEU A 1 81 ? -2.996 9.055 12.383 1 98.19 81 LEU A C 1
ATOM 604 O O . LEU A 1 81 ? -3.297 9.508 13.492 1 98.19 81 LEU A O 1
ATOM 608 N N . TYR A 1 82 ? -3.381 9.602 11.242 1 98 82 TYR A N 1
ATOM 609 C CA . TYR A 1 82 ? -4.402 10.641 11.164 1 98 82 TYR A CA 1
ATOM 610 C C . TYR A 1 82 ? -5.684 10.195 11.859 1 98 82 TYR A C 1
ATOM 612 O O . TYR A 1 82 ? -6.25 10.938 12.664 1 98 82 TYR A O 1
ATOM 620 N N . GLY A 1 83 ? -6.098 8.984 11.656 1 97.81 83 GLY A N 1
ATOM 621 C CA . GLY A 1 83 ? -7.277 8.406 12.281 1 97.81 83 GLY A CA 1
ATOM 622 C C . GLY A 1 83 ? -7.094 8.148 13.766 1 97.81 83 GLY A C 1
ATOM 623 O O . GLY A 1 83 ? -8.008 8.367 14.562 1 97.81 83 GLY A O 1
ATOM 624 N N . VAL A 1 84 ? -5.922 7.684 14.109 1 97.75 84 VAL A N 1
ATOM 625 C CA . VAL A 1 84 ? -5.621 7.434 15.516 1 97.75 84 VAL A CA 1
ATOM 626 C C . VAL A 1 84 ? -5.773 8.727 16.312 1 97.75 84 VAL A C 1
ATOM 628 O O . VAL A 1 84 ? -6.34 8.727 17.406 1 97.75 84 VAL A O 1
ATOM 631 N N . GLY A 1 85 ? -5.238 9.7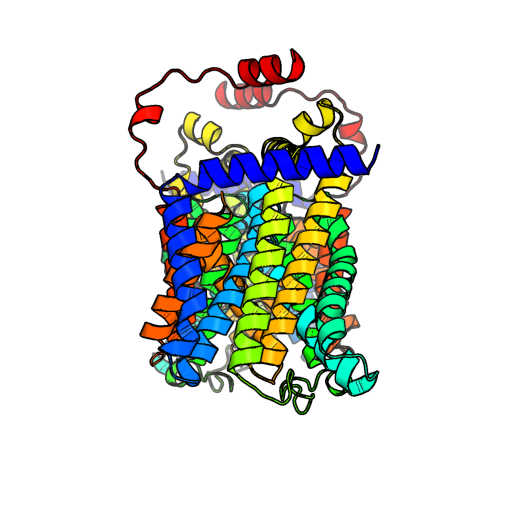89 15.758 1 98.31 85 GLY A N 1
ATOM 632 C CA . GLY A 1 85 ? -5.387 11.078 16.406 1 98.31 85 GLY A CA 1
ATOM 633 C C . GLY A 1 85 ? -6.832 11.508 16.562 1 98.31 85 GLY A C 1
ATOM 634 O O . GLY A 1 85 ? -7.219 12.055 17.594 1 98.31 85 GLY A O 1
ATOM 635 N N . ALA A 1 86 ? -7.602 11.266 15.57 1 97.88 86 ALA A N 1
ATOM 636 C CA . ALA A 1 86 ? -9.023 11.602 15.602 1 97.88 86 ALA A CA 1
ATOM 637 C C . ALA A 1 86 ? -9.742 10.82 16.703 1 97.88 86 ALA A C 1
ATOM 639 O O . ALA A 1 86 ? -10.438 11.406 17.531 1 97.88 86 ALA A O 1
ATOM 640 N N . TYR A 1 87 ? -9.547 9.539 16.75 1 97.12 87 TYR A N 1
ATOM 641 C CA . TYR A 1 87 ? -10.195 8.695 17.75 1 97.12 87 TYR A CA 1
ATOM 642 C C . TYR A 1 87 ? -9.727 9.062 19.156 1 97.12 87 TYR A C 1
ATOM 644 O O . TYR A 1 87 ? -10.539 9.141 20.078 1 97.12 87 TYR A O 1
ATOM 652 N N . ALA A 1 88 ? -8.461 9.281 19.234 1 97.5 88 ALA A N 1
ATOM 653 C CA . ALA A 1 88 ? -7.922 9.617 20.547 1 97.5 88 ALA A CA 1
ATOM 654 C C . ALA A 1 88 ? -8.531 10.906 21.078 1 97.5 88 ALA A C 1
ATOM 656 O O . ALA A 1 88 ? -8.938 10.984 22.234 1 97.5 88 ALA A O 1
ATOM 657 N N . ALA A 1 89 ? -8.617 11.883 20.25 1 97.38 89 ALA A N 1
ATOM 658 C CA . ALA A 1 89 ? -9.141 13.172 20.672 1 97.38 89 ALA A CA 1
ATOM 659 C C . ALA A 1 89 ? -10.594 13.055 21.125 1 97.38 89 ALA A C 1
ATOM 661 O O . ALA A 1 89 ? -10.961 13.57 22.188 1 97.38 89 ALA A O 1
ATOM 662 N N . VAL A 1 90 ? -11.391 12.352 20.391 1 95.56 90 VAL A N 1
ATOM 663 C CA . VAL A 1 90 ? -12.82 12.242 20.672 1 95.56 90 VAL A CA 1
ATOM 664 C C . VAL A 1 90 ? -13.047 11.375 21.906 1 95.56 90 VAL A C 1
ATOM 666 O O . VAL A 1 90 ? -13.891 11.688 22.75 1 95.56 90 VAL A O 1
ATOM 669 N N . LEU A 1 91 ? -12.281 10.344 22.031 1 95.38 91 LEU A N 1
ATOM 670 C CA . LEU A 1 91 ? -12.438 9.43 23.172 1 95.38 91 LEU A CA 1
ATOM 671 C C . LEU A 1 91 ? -11.984 10.094 24.469 1 95.38 91 LEU A C 1
ATOM 673 O O . LEU A 1 91 ? -12.562 9.852 25.531 1 95.38 91 LEU A O 1
ATOM 677 N N . LEU A 1 92 ? -10.953 10.883 24.375 1 95.69 92 LEU A N 1
ATOM 678 C CA . LEU A 1 92 ? -10.461 11.578 25.562 1 95.69 92 LEU A CA 1
ATOM 679 C C . LEU A 1 92 ? -11.508 12.555 26.078 1 95.69 92 LEU A C 1
ATOM 681 O O . LEU A 1 92 ? -11.656 12.719 27.297 1 95.69 92 LEU A O 1
ATOM 685 N N . VAL A 1 93 ? -12.234 13.156 25.219 1 94.25 93 VAL A N 1
ATOM 686 C CA . VAL A 1 93 ? -13.266 14.102 25.625 1 94.25 93 VAL A CA 1
ATOM 687 C C . VAL A 1 93 ? -14.492 13.344 26.141 1 94.25 93 VAL A C 1
ATOM 689 O O . VAL A 1 93 ? -15.023 13.656 27.203 1 94.25 93 VAL A O 1
ATOM 692 N N . ALA A 1 94 ? -14.891 12.344 25.438 1 91.19 94 ALA A N 1
ATOM 693 C CA . ALA A 1 94 ? -16.125 11.625 25.734 1 91.19 94 ALA A CA 1
ATOM 694 C C . ALA A 1 94 ? -15.977 10.758 26.984 1 91.19 94 ALA A C 1
ATOM 696 O O . ALA A 1 94 ? -16.906 10.633 27.781 1 91.19 94 ALA A O 1
ATOM 697 N N . GLU A 1 95 ? -14.805 10.18 27.125 1 90.06 95 GLU A N 1
ATOM 698 C CA . GLU A 1 95 ? -14.641 9.18 28.172 1 90.06 95 GLU A CA 1
ATOM 699 C C . GLU A 1 95 ? -13.867 9.75 29.359 1 90.06 95 GLU A C 1
ATOM 701 O O . GLU A 1 95 ? -14.086 9.344 30.5 1 90.06 95 GLU A O 1
ATOM 706 N N . ALA A 1 96 ? -13.008 10.641 29.109 1 92 96 ALA A N 1
ATOM 707 C CA . ALA A 1 96 ? -12.141 11.117 30.188 1 92 96 ALA A CA 1
ATOM 708 C C . ALA A 1 96 ? -12.461 12.562 30.562 1 92 96 ALA A C 1
ATOM 710 O O . ALA A 1 96 ? -11.891 13.117 31.5 1 92 96 ALA A O 1
ATOM 711 N N . GLY A 1 97 ? -13.258 13.219 29.812 1 91.12 97 GLY A N 1
ATOM 712 C CA . GLY A 1 97 ? -13.688 14.578 30.125 1 91.12 97 GLY A CA 1
ATOM 713 C C . GLY A 1 97 ? -12.609 15.617 29.891 1 91.12 97 GLY A C 1
ATOM 714 O O . GLY A 1 97 ? -12.594 16.656 30.531 1 91.12 97 GLY A O 1
ATOM 715 N N . VAL A 1 98 ? -11.773 15.297 29.047 1 93.38 98 VAL A N 1
ATOM 716 C CA . VAL A 1 98 ? -10.695 16.234 28.719 1 93.38 98 VAL A CA 1
ATOM 717 C C . VAL A 1 98 ? -11.258 17.422 27.953 1 93.38 98 VAL A C 1
ATOM 719 O O . VAL A 1 98 ? -12.25 17.297 27.234 1 93.38 98 VAL A O 1
ATOM 722 N N . ASN A 1 99 ? -10.609 18.578 28.188 1 94.56 99 ASN A N 1
ATOM 723 C CA . ASN A 1 99 ? -10.977 19.75 27.406 1 94.56 99 ASN A CA 1
ATOM 724 C C . ASN A 1 99 ? -10.828 19.516 25.922 1 94.56 99 ASN A C 1
ATOM 726 O O . ASN A 1 99 ? -9.812 18.969 25.469 1 94.56 99 ASN A O 1
ATOM 730 N N . PRO A 1 100 ? -11.805 19.875 25.172 1 93.38 100 PRO A N 1
ATOM 731 C CA . PRO A 1 100 ? -11.789 19.578 23.734 1 93.38 100 PRO A CA 1
ATOM 732 C C . PRO A 1 100 ? -10.555 20.141 23.031 1 93.38 100 PRO A C 1
ATOM 734 O O . PRO A 1 100 ? -9.984 19.484 22.156 1 93.38 100 PRO A O 1
ATOM 737 N N . ILE A 1 101 ? -10.148 21.297 23.344 1 95 101 ILE A N 1
ATOM 738 C CA . ILE A 1 101 ? -8.977 21.906 22.719 1 95 101 ILE A CA 1
ATOM 739 C C . ILE A 1 101 ? -7.723 21.125 23.078 1 95 101 ILE A C 1
ATOM 741 O O . ILE A 1 101 ? -6.883 20.844 22.234 1 95 101 ILE A O 1
ATOM 745 N N . ALA A 1 102 ? -7.59 20.75 24.359 1 96.5 102 ALA A N 1
ATOM 746 C CA . ALA A 1 102 ? -6.461 19.938 24.812 1 96.5 102 ALA A CA 1
ATOM 747 C C . ALA A 1 102 ? -6.477 18.562 24.156 1 96.5 102 ALA A C 1
ATOM 749 O O . ALA A 1 102 ? -5.418 17.984 23.891 1 96.5 102 ALA A O 1
ATOM 750 N N . SER A 1 103 ? -7.699 18.094 23.891 1 97.12 103 SER A N 1
ATOM 751 C CA . SER A 1 103 ? -7.828 16.766 23.312 1 97.12 103 SER A CA 1
ATOM 752 C C . SER A 1 103 ? -7.242 16.719 21.891 1 97.12 103 SER A C 1
ATOM 754 O O . SER A 1 103 ? -6.746 15.688 21.453 1 97.12 103 SER A O 1
ATOM 756 N N . ILE A 1 104 ? -7.27 17.844 21.203 1 97.75 104 ILE A N 1
ATOM 757 C CA . ILE A 1 104 ? -6.723 17.922 19.859 1 97.75 104 ILE A CA 1
ATOM 758 C C . ILE A 1 104 ? -5.207 17.75 19.906 1 97.75 104 ILE A C 1
ATOM 760 O O . ILE A 1 104 ? -4.645 16.953 19.141 1 97.75 104 ILE A O 1
ATOM 764 N N . LEU A 1 105 ? -4.562 18.422 20.812 1 97.69 105 LEU A N 1
ATOM 765 C CA . LEU A 1 105 ? -3.117 18.312 20.984 1 97.69 105 LEU A CA 1
ATOM 766 C C . LEU A 1 105 ? -2.744 16.922 21.484 1 97.69 105 LEU A C 1
ATOM 768 O O . LEU A 1 105 ? -1.754 16.328 21.047 1 97.69 105 LEU A O 1
ATOM 772 N N . LEU A 1 106 ? -3.562 16.453 22.375 1 98.06 106 LEU A N 1
ATOM 773 C CA . LEU A 1 106 ? -3.299 15.133 22.922 1 98.06 106 LEU A CA 1
ATOM 774 C C . LEU A 1 106 ? -3.502 14.055 21.859 1 98.06 106 LEU A C 1
ATOM 776 O O . LEU A 1 106 ? -2.818 13.031 21.875 1 98.06 106 LEU A O 1
ATOM 780 N N . GLY A 1 107 ? -4.492 14.273 20.953 1 98.31 107 GLY A N 1
ATOM 781 C CA . GLY A 1 107 ? -4.641 13.367 19.812 1 98.31 107 GLY A CA 1
ATOM 782 C C . GLY A 1 107 ? -3.385 13.258 18.969 1 98.31 107 GLY A C 1
ATOM 783 O O . GLY A 1 107 ? -3.037 12.164 18.516 1 98.31 107 GLY A O 1
ATOM 784 N N . GLY A 1 108 ? -2.719 14.398 18.812 1 98.69 108 GLY A N 1
ATOM 785 C CA . GLY A 1 108 ? -1.437 14.391 18.125 1 98.69 108 GLY A CA 1
ATOM 786 C C . GLY A 1 108 ? -0.373 13.594 18.859 1 98.69 108 GLY A C 1
ATOM 787 O O . GLY A 1 108 ? 0.385 12.844 18.234 1 98.69 108 GLY A O 1
ATOM 788 N N . VAL A 1 109 ? -0.318 13.75 20.141 1 98.56 109 VAL A N 1
ATOM 789 C CA . VAL A 1 109 ? 0.649 13.031 20.969 1 98.56 109 VAL A CA 1
ATOM 790 C C . VAL A 1 109 ? 0.395 11.531 20.875 1 98.56 109 VAL A C 1
ATOM 792 O O . VAL A 1 109 ? 1.333 10.742 20.734 1 98.56 109 VAL A O 1
ATOM 795 N N . VAL A 1 110 ? -0.848 11.156 20.969 1 98.56 110 VAL A N 1
ATOM 796 C CA . VAL A 1 110 ? -1.198 9.742 20.891 1 98.56 110 VAL A CA 1
ATOM 797 C C . VAL A 1 110 ? -0.798 9.18 19.531 1 98.56 110 VAL A C 1
ATOM 799 O O . VAL A 1 110 ? -0.262 8.078 19.438 1 98.56 110 VAL A O 1
ATOM 802 N N . ALA A 1 111 ? -1.092 9.938 18.453 1 98.56 111 ALA A N 1
ATOM 803 C CA . ALA A 1 111 ? -0.67 9.508 17.125 1 98.56 111 ALA A CA 1
ATOM 804 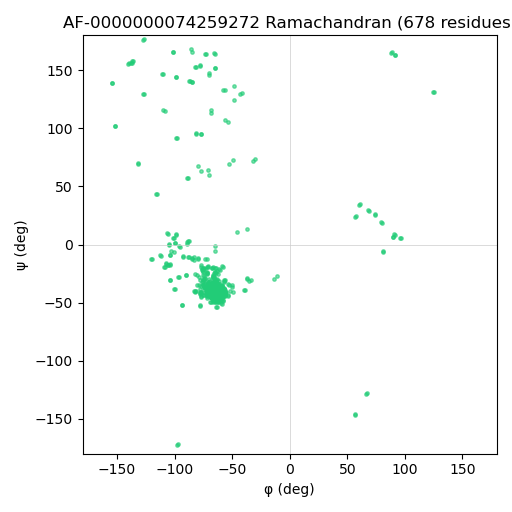C C . ALA A 1 111 ? 0.845 9.344 17.047 1 98.56 111 ALA A C 1
ATOM 806 O O . ALA A 1 111 ? 1.344 8.391 16.453 1 98.56 111 ALA A O 1
ATOM 807 N N . GLY A 1 112 ? 1.553 10.266 17.672 1 98.44 112 GLY A N 1
ATOM 808 C CA . GLY A 1 112 ? 3 10.141 17.75 1 98.44 112 GLY A CA 1
ATOM 809 C C . GLY A 1 112 ? 3.447 8.898 18.484 1 98.44 112 GLY A C 1
ATOM 810 O O . GLY A 1 112 ? 4.379 8.211 18.062 1 98.44 112 GLY A O 1
ATOM 811 N N . LEU A 1 113 ? 2.83 8.602 19.547 1 98.19 113 LEU A N 1
ATOM 812 C CA . LEU A 1 113 ? 3.158 7.41 20.328 1 98.19 113 LEU A CA 1
ATOM 813 C C . LEU A 1 113 ? 2.865 6.141 19.531 1 98.19 113 LEU A C 1
ATOM 815 O O . LEU A 1 113 ? 3.639 5.18 19.578 1 98.19 113 LEU A O 1
ATOM 819 N N . PHE A 1 114 ? 1.791 6.129 18.812 1 97.75 114 PHE A N 1
ATOM 820 C CA . PHE A 1 114 ? 1.412 4.969 18.016 1 97.75 114 PHE A CA 1
ATOM 821 C C . PHE A 1 114 ? 2.344 4.805 16.828 1 97.75 114 PHE A C 1
ATOM 823 O O . PHE A 1 114 ? 2.367 3.75 16.188 1 97.75 114 PHE A O 1
ATOM 830 N N . SER A 1 115 ? 3.021 5.867 16.5 1 97.69 115 SER A N 1
ATOM 831 C CA . SER A 1 115 ? 3.961 5.762 15.391 1 97.69 115 SER A CA 1
ATOM 832 C C . SER A 1 115 ? 5.266 5.105 15.828 1 97.69 115 SER A C 1
ATOM 834 O O . SER A 1 115 ? 6.055 4.66 14.992 1 97.69 115 SER A O 1
ATOM 836 N N . LEU A 1 116 ? 5.531 4.934 17.109 1 96.31 116 LEU A N 1
ATOM 837 C CA . LEU A 1 116 ? 6.805 4.473 17.656 1 96.31 116 LEU A CA 1
ATOM 838 C C . LEU A 1 116 ? 7.051 3.012 17.297 1 96.31 116 LEU A C 1
ATOM 840 O O . LEU A 1 116 ? 8.156 2.643 16.891 1 96.31 116 LEU A O 1
ATOM 844 N N . PRO A 1 117 ? 6.039 2.145 17.406 1 92.38 117 PRO A N 1
ATOM 845 C CA . PRO A 1 117 ? 6.309 0.74 17.094 1 92.38 117 PRO A CA 1
ATOM 846 C C . PRO A 1 117 ? 6.805 0.547 15.656 1 92.38 117 PRO A C 1
ATOM 848 O O . PRO A 1 117 ? 7.645 -0.318 15.398 1 92.38 117 PRO A O 1
ATOM 851 N N . ILE A 1 118 ? 6.281 1.343 14.75 1 93.06 118 ILE A N 1
ATOM 852 C CA . ILE A 1 118 ? 6.625 1.131 13.352 1 93.06 118 ILE A CA 1
ATOM 853 C C . ILE A 1 118 ? 7.824 1.998 12.977 1 93.06 118 ILE A C 1
ATOM 855 O O . ILE A 1 118 ? 8.438 1.797 11.93 1 93.06 118 ILE A O 1
ATOM 859 N N . ALA A 1 119 ? 8.172 2.889 13.875 1 92.94 119 ALA A N 1
ATOM 860 C CA . ALA A 1 119 ? 9.305 3.773 13.602 1 92.94 119 ALA A CA 1
ATOM 861 C C . ALA A 1 119 ? 10.602 2.982 13.484 1 92.94 119 ALA A C 1
ATOM 863 O O . ALA A 1 119 ? 11.422 3.25 12.602 1 92.94 119 ALA A O 1
ATOM 864 N N . TYR A 1 120 ? 10.75 2.027 14.242 1 88.75 120 TYR A N 1
ATOM 865 C CA . TYR A 1 120 ? 11.984 1.255 14.266 1 88.75 120 TYR A CA 1
ATOM 866 C C . TYR A 1 120 ? 12.219 0.561 12.93 1 88.75 120 TYR A C 1
ATOM 868 O O . TYR A 1 120 ? 13.273 0.722 12.312 1 88.75 120 TYR A O 1
ATOM 876 N N . PRO A 1 121 ? 11.273 -0.167 12.5 1 88.44 121 PRO A N 1
ATOM 877 C CA . PRO A 1 121 ? 11.469 -0.78 11.188 1 88.44 121 PRO A CA 1
ATOM 878 C C . PRO A 1 121 ? 11.648 0.252 10.07 1 88.44 121 PRO A C 1
ATOM 880 O O . PRO A 1 121 ? 12.422 0.034 9.141 1 88.44 121 PRO A O 1
ATOM 883 N N . VAL A 1 122 ? 10.969 1.299 10.133 1 89.81 122 VAL A N 1
ATOM 884 C CA . VAL A 1 122 ? 11.031 2.334 9.109 1 89.81 122 VAL A CA 1
ATOM 885 C C . VAL A 1 122 ? 12.438 2.916 9.047 1 89.81 122 VAL A C 1
ATOM 887 O O . VAL A 1 122 ? 12.945 3.223 7.961 1 89.81 122 VAL A O 1
ATOM 890 N N . LEU A 1 123 ? 13.117 3 10.203 1 90.25 123 LEU A N 1
ATOM 891 C CA . LEU A 1 123 ? 14.445 3.605 10.281 1 90.25 123 LEU A CA 1
ATOM 892 C C . LEU A 1 123 ? 15.5 2.666 9.711 1 90.25 123 LEU A C 1
ATOM 894 O O . LEU A 1 123 ? 16.578 3.107 9.312 1 90.25 123 LEU A O 1
ATOM 898 N N . ARG A 1 124 ? 15.164 1.409 9.656 1 87.5 124 ARG A N 1
ATOM 899 C CA . ARG A 1 124 ? 16.172 0.419 9.281 1 87.5 124 ARG A CA 1
ATOM 900 C C . ARG A 1 124 ? 15.945 -0.08 7.855 1 87.5 124 ARG A C 1
ATOM 902 O O . ARG A 1 124 ? 16.844 -0.668 7.25 1 87.5 124 ARG A O 1
ATOM 909 N N . LEU A 1 125 ? 14.805 0.158 7.441 1 86.56 125 LEU A N 1
ATOM 910 C CA . LEU A 1 125 ? 14.453 -0.356 6.121 1 86.56 125 LEU A CA 1
ATOM 911 C C . LEU A 1 125 ? 14.523 0.747 5.07 1 86.56 125 LEU A C 1
ATOM 913 O O . LEU A 1 125 ? 14.695 1.921 5.406 1 86.56 125 LEU A O 1
ATOM 917 N N . SER A 1 126 ? 14.516 0.349 3.803 1 83.38 126 SER A N 1
ATOM 918 C CA . SER A 1 126 ? 14.562 1.318 2.713 1 83.38 126 SER A CA 1
ATOM 919 C C . SER A 1 126 ? 13.656 0.903 1.562 1 83.38 126 SER A C 1
ATOM 921 O O . SER A 1 126 ? 13.219 -0.248 1.493 1 83.38 126 SER A O 1
ATOM 923 N N . GLY A 1 127 ? 13.297 1.95 0.86 1 81.06 127 GLY A N 1
ATOM 924 C CA . GLY A 1 127 ? 12.602 1.69 -0.392 1 81.06 127 GLY A CA 1
ATOM 925 C C . GLY A 1 127 ? 11.234 1.07 -0.199 1 81.06 127 GLY A C 1
ATOM 926 O O . GLY A 1 127 ? 10.422 1.574 0.58 1 81.06 127 GLY A O 1
ATOM 927 N N . ALA A 1 128 ? 11.039 0.01 -0.868 1 84.19 128 ALA A N 1
ATOM 928 C CA . ALA A 1 128 ? 9.719 -0.615 -0.926 1 84.19 128 ALA A CA 1
ATOM 929 C C . ALA A 1 128 ? 9.367 -1.275 0.404 1 84.19 128 ALA A C 1
ATOM 931 O O . ALA A 1 128 ? 8.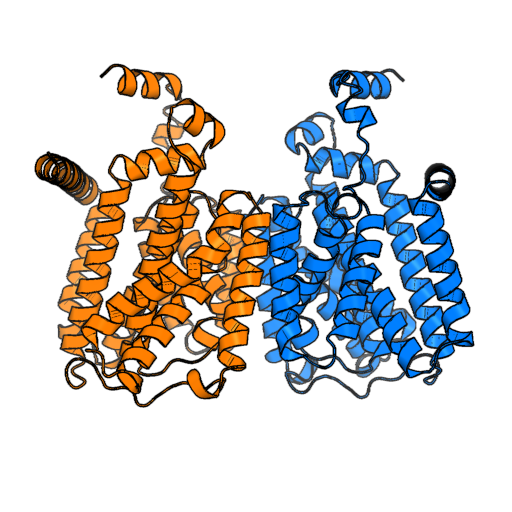188 -1.408 0.745 1 84.19 128 ALA A O 1
ATOM 932 N N . TYR A 1 129 ? 10.352 -1.629 1.141 1 86.31 129 TYR A N 1
ATOM 933 C CA . TYR A 1 129 ? 10.117 -2.326 2.4 1 86.31 129 TYR A CA 1
ATOM 934 C C . TYR A 1 129 ? 9.453 -1.405 3.416 1 86.31 129 TYR A C 1
ATOM 936 O O . TYR A 1 129 ? 8.633 -1.852 4.227 1 86.31 129 TYR A O 1
ATOM 944 N N . VAL A 1 130 ? 9.82 -0.118 3.344 1 90.38 130 VAL A N 1
ATOM 945 C CA . VAL A 1 130 ? 9.172 0.853 4.223 1 90.38 130 VAL A CA 1
ATOM 946 C C . VAL A 1 130 ? 7.68 0.91 3.926 1 90.38 130 VAL A C 1
ATOM 948 O O . VAL A 1 130 ? 6.855 0.875 4.84 1 90.38 130 VAL A O 1
ATOM 951 N N . GLY A 1 131 ? 7.363 0.939 2.635 1 90.5 131 GLY A N 1
ATOM 952 C CA . GLY A 1 131 ? 5.965 0.95 2.23 1 90.5 131 GLY A CA 1
ATOM 953 C C . GLY A 1 131 ? 5.207 -0.29 2.668 1 90.5 131 GLY A C 1
ATOM 954 O O . GLY A 1 131 ? 4.082 -0.195 3.16 1 90.5 131 GLY A O 1
ATOM 955 N N . MET A 1 132 ? 5.824 -1.39 2.578 1 88.81 132 MET A N 1
ATOM 956 C CA . MET A 1 132 ? 5.188 -2.666 2.895 1 88.81 132 MET A CA 1
ATOM 957 C C . MET A 1 132 ? 4.859 -2.758 4.383 1 88.81 132 MET A C 1
ATOM 959 O O . MET A 1 132 ? 3.73 -3.072 4.754 1 88.81 132 MET A O 1
ATOM 963 N N . VAL A 1 133 ? 5.82 -2.447 5.223 1 90.62 133 VAL A N 1
ATOM 964 C CA . VAL A 1 133 ? 5.621 -2.617 6.66 1 90.62 133 VAL A CA 1
ATOM 965 C C . VAL A 1 133 ? 4.637 -1.568 7.172 1 90.62 133 VAL A C 1
ATOM 967 O O . VAL A 1 133 ? 3.838 -1.844 8.07 1 90.62 133 VAL A O 1
ATOM 970 N N . THR A 1 134 ? 4.73 -0.406 6.559 1 94.19 134 THR A N 1
ATOM 971 C CA . THR A 1 134 ? 3.832 0.64 7.035 1 94.19 134 THR A CA 1
ATOM 972 C C . THR A 1 134 ? 2.41 0.401 6.535 1 94.19 134 THR A C 1
ATOM 974 O O . THR A 1 134 ? 1.441 0.774 7.203 1 94.19 134 THR A O 1
ATOM 977 N N . LEU A 1 135 ? 2.322 -0.169 5.371 1 91.94 135 LEU A N 1
ATOM 978 C CA . LEU A 1 135 ? 1.004 -0.571 4.891 1 91.94 135 LEU A CA 1
ATOM 979 C C . LEU A 1 135 ? 0.379 -1.605 5.816 1 91.94 135 LEU A C 1
ATOM 981 O O . LEU A 1 135 ? -0.801 -1.506 6.16 1 91.94 135 LEU A O 1
ATOM 985 N N . ALA A 1 136 ? 1.153 -2.609 6.141 1 90.5 136 ALA A N 1
ATOM 986 C CA . ALA A 1 136 ? 0.678 -3.637 7.062 1 90.5 136 ALA A CA 1
ATOM 987 C C . ALA A 1 136 ? 0.254 -3.021 8.398 1 90.5 136 ALA A C 1
ATOM 989 O O . ALA A 1 136 ? -0.785 -3.385 8.953 1 90.5 136 ALA A O 1
ATOM 990 N N . TYR A 1 137 ? 1.074 -2.111 8.883 1 92.81 137 TYR A N 1
ATOM 991 C CA . TYR A 1 137 ? 0.772 -1.444 10.141 1 92.81 137 TYR A CA 1
ATOM 992 C C . TYR A 1 137 ? -0.522 -0.647 10.039 1 92.81 137 TYR A C 1
ATOM 994 O O . TYR A 1 137 ? -1.338 -0.655 10.969 1 92.81 137 TYR A O 1
ATOM 1002 N N . ALA A 1 138 ? -0.666 0.096 8.922 1 94 138 ALA A N 1
ATOM 1003 C CA . ALA A 1 138 ? -1.888 0.864 8.695 1 94 138 ALA A CA 1
ATOM 1004 C C . ALA A 1 138 ? -3.117 -0.039 8.734 1 94 138 ALA A C 1
ATOM 1006 O O . ALA A 1 138 ? -4.141 0.316 9.32 1 94 138 ALA A O 1
ATOM 1007 N N . GLU A 1 139 ? -3.025 -1.166 8.141 1 89.69 139 GLU A N 1
ATOM 1008 C CA . GLU A 1 139 ? -4.141 -2.107 8.102 1 89.69 139 GLU A CA 1
ATOM 1009 C C . GLU A 1 139 ? -4.438 -2.678 9.484 1 89.69 139 GLU A C 1
ATOM 1011 O O . GLU A 1 139 ? -5.594 -2.939 9.82 1 89.69 139 GLU A O 1
ATOM 1016 N N . ILE A 1 140 ? -3.391 -2.932 10.234 1 89.81 140 ILE A N 1
ATOM 1017 C CA . ILE A 1 140 ? -3.574 -3.406 11.602 1 89.81 140 ILE A CA 1
ATOM 1018 C C . ILE A 1 140 ? -4.379 -2.381 12.398 1 89.81 140 ILE A C 1
ATOM 1020 O O . ILE A 1 140 ? -5.324 -2.738 13.102 1 89.81 140 ILE A O 1
ATOM 1024 N N . ILE A 1 141 ? -4.012 -1.131 12.273 1 92.94 141 ILE A N 1
ATOM 1025 C CA . ILE A 1 141 ? -4.707 -0.064 12.984 1 92.94 141 ILE A CA 1
ATOM 1026 C C . ILE A 1 141 ? -6.152 0.026 12.5 1 92.94 141 ILE A C 1
ATOM 1028 O O . ILE A 1 141 ? -7.078 0.135 13.312 1 92.94 141 ILE A O 1
ATOM 1032 N N . TYR A 1 142 ? -6.344 -0.036 11.211 1 91.44 142 TYR A N 1
ATOM 1033 C CA . TYR A 1 142 ? -7.68 0.023 10.625 1 91.44 142 TYR A CA 1
ATOM 1034 C C . TYR A 1 142 ? -8.562 -1.1 11.172 1 91.44 142 TYR A C 1
ATOM 1036 O O . TYR A 1 142 ? -9.68 -0.856 11.625 1 91.44 142 TYR A O 1
ATOM 1044 N N . ARG A 1 143 ? -8.07 -2.244 11.172 1 87.38 143 ARG A N 1
ATOM 1045 C CA . ARG A 1 143 ? -8.836 -3.4 11.633 1 87.38 143 ARG A CA 1
ATOM 1046 C C . ARG A 1 143 ? -9.109 -3.314 13.133 1 87.38 143 ARG A C 1
ATOM 1048 O O . ARG A 1 143 ? -10.156 -3.756 13.602 1 87.38 143 ARG A O 1
ATOM 1055 N N . ALA A 1 144 ? -8.18 -2.836 13.828 1 90 144 ALA A N 1
ATOM 1056 C CA . ALA A 1 144 ? -8.367 -2.652 15.266 1 90 144 ALA A CA 1
ATOM 1057 C C . ALA A 1 144 ? -9.555 -1.738 15.555 1 90 144 ALA A C 1
ATOM 1059 O O . ALA A 1 144 ? -10.289 -1.95 16.516 1 90 144 ALA A O 1
ATOM 1060 N N . THR A 1 145 ? -9.781 -0.675 14.734 1 92.06 145 THR A N 1
ATOM 1061 C CA . THR A 1 145 ? -10.898 0.24 14.945 1 92.06 145 THR A CA 1
ATOM 1062 C C . THR A 1 145 ? -12.227 -0.47 14.719 1 92.06 145 THR A C 1
ATOM 1064 O O . THR A 1 145 ? -13.25 -0.093 15.297 1 92.06 145 THR A O 1
ATOM 1067 N N . ILE A 1 146 ? -12.219 -1.494 13.898 1 88.12 146 ILE A N 1
ATOM 1068 C CA . ILE A 1 146 ? -13.43 -2.254 13.609 1 88.12 146 ILE A CA 1
ATOM 1069 C C . ILE A 1 146 ? -13.68 -3.281 14.711 1 88.12 146 ILE A C 1
ATOM 1071 O O . ILE A 1 146 ? -14.812 -3.479 15.141 1 88.12 146 ILE A O 1
ATOM 1075 N N . LEU A 1 147 ? -12.617 -3.904 15.188 1 86.12 147 LEU A N 1
ATOM 1076 C CA . LEU A 1 147 ? -12.719 -4.98 16.172 1 86.12 147 LEU A CA 1
ATOM 1077 C C . LEU A 1 147 ? -13.055 -4.426 17.547 1 86.12 147 LEU A C 1
ATOM 1079 O O . LEU A 1 147 ? -13.805 -5.047 18.297 1 86.12 147 LEU A O 1
ATOM 1083 N N . LEU A 1 148 ? -12.484 -3.26 17.828 1 90.31 148 LEU A N 1
ATOM 1084 C CA . LEU A 1 148 ? -12.734 -2.643 19.125 1 90.31 148 LEU A CA 1
ATOM 1085 C C . LEU A 1 148 ? -13.977 -1.754 19.078 1 90.31 148 LEU A C 1
ATOM 1087 O O . LEU A 1 148 ? -13.922 -0.59 19.484 1 90.31 148 LEU A O 1
ATOM 1091 N N . ARG A 1 149 ? -15.008 -2.33 18.719 1 90.06 149 ARG A N 1
ATOM 1092 C CA . ARG A 1 149 ? -16.25 -1.604 18.453 1 90.06 149 ARG A CA 1
ATOM 1093 C C . ARG A 1 149 ? -16.781 -0.953 19.719 1 90.06 149 ARG A C 1
ATOM 1095 O O . ARG A 1 149 ? -17.406 0.11 19.672 1 90.06 149 ARG A O 1
ATOM 1102 N N . GLU A 1 150 ? -16.531 -1.531 20.844 1 90.94 150 GLU A N 1
ATOM 1103 C CA . GLU A 1 150 ? -17.016 -0.994 22.109 1 90.94 150 GLU A CA 1
ATOM 1104 C C . GLU A 1 150 ? -16.359 0.341 22.438 1 90.94 150 GLU A C 1
ATOM 1106 O O . GLU A 1 150 ? -16.953 1.195 23.094 1 90.94 150 GLU A O 1
ATOM 1111 N N . ILE A 1 151 ? -15.188 0.492 21.906 1 90.75 151 ILE A N 1
ATOM 1112 C CA . ILE A 1 151 ? -14.422 1.7 22.203 1 90.75 151 ILE A CA 1
ATOM 1113 C C . ILE A 1 151 ? -14.547 2.689 21.047 1 90.75 151 ILE A C 1
ATOM 1115 O O . ILE A 1 151 ? -14.781 3.881 21.266 1 90.75 151 ILE A O 1
ATOM 1119 N N . THR A 1 152 ? -14.562 2.213 19.812 1 92.38 152 THR A N 1
ATOM 1120 C CA . THR A 1 152 ? -14.422 3.088 18.656 1 92.38 152 THR A CA 1
ATOM 1121 C C . THR A 1 152 ? -15.773 3.295 17.969 1 92.38 152 THR A C 1
ATOM 1123 O O . THR A 1 152 ? -15.906 4.164 17.109 1 92.38 152 THR A O 1
ATOM 1126 N N . GLY A 1 153 ? -16.812 2.557 18.344 1 90.38 153 GLY A N 1
ATOM 1127 C CA . GLY A 1 153 ? -18.078 2.588 17.641 1 90.38 153 GLY A CA 1
ATOM 1128 C C . GLY A 1 153 ? -18.094 1.735 16.391 1 90.38 153 GLY A C 1
ATOM 1129 O O . GLY A 1 153 ? -19.125 1.583 15.734 1 90.38 153 GLY A O 1
ATOM 1130 N N . GLY A 1 154 ? -16.969 1.192 16.062 1 89.5 154 GLY A N 1
ATOM 1131 C CA . GLY A 1 154 ? -16.859 0.272 14.945 1 89.5 154 GLY A CA 1
ATOM 1132 C C . GLY A 1 154 ? -17.344 0.864 13.633 1 89.5 154 GLY A C 1
ATOM 1133 O O . GLY A 1 154 ? -17.141 2.053 13.375 1 89.5 154 GLY A O 1
ATOM 1134 N N . PRO A 1 155 ? -17.938 0.009 12.742 1 86.06 155 PRO A N 1
ATOM 1135 C CA . PRO A 1 155 ? -18.375 0.467 11.422 1 86.06 155 PRO A CA 1
ATOM 1136 C C . PRO A 1 155 ? -19.5 1.506 11.5 1 86.06 155 PRO A C 1
ATOM 1138 O O . PRO A 1 155 ? -19.719 2.258 10.547 1 86.06 155 PRO A O 1
ATOM 1141 N N . THR A 1 156 ? -20.172 1.568 12.555 1 87.62 156 THR A N 1
ATOM 1142 C CA . THR A 1 156 ? -21.25 2.533 12.719 1 87.62 156 THR A CA 1
ATOM 1143 C C . THR A 1 156 ? -20.703 3.932 12.977 1 87.62 156 THR A C 1
ATOM 1145 O O . THR A 1 156 ? -21.375 4.93 12.703 1 87.62 156 THR A O 1
ATOM 1148 N N . GLY A 1 157 ? -19.5 4 13.438 1 89.88 157 GLY A N 1
ATOM 1149 C CA . GLY A 1 157 ? -18.875 5.285 13.727 1 89.88 157 GLY A CA 1
ATOM 1150 C C . GLY A 1 157 ? -19.094 5.746 15.156 1 89.88 157 GLY A C 1
ATOM 1151 O O . GLY A 1 157 ? -19.875 5.152 15.891 1 89.88 157 GLY A O 1
ATOM 1152 N N . TYR A 1 158 ? -18.328 6.652 15.586 1 90.06 158 TYR A N 1
ATOM 1153 C CA . TYR A 1 158 ? -18.406 7.27 16.906 1 90.06 158 TYR A CA 1
ATOM 1154 C C . TYR A 1 158 ? -18.922 8.703 16.812 1 90.06 158 TYR A C 1
ATOM 1156 O O . TYR A 1 158 ? -18.328 9.531 16.109 1 90.06 158 TYR A O 1
ATOM 1164 N N . THR A 1 159 ? -20.125 8.914 17.406 1 90.25 159 THR A N 1
ATOM 1165 C CA . THR A 1 159 ? -20.75 10.234 17.406 1 90.25 159 THR A CA 1
ATOM 1166 C C . THR A 1 159 ? -21.109 10.664 18.812 1 90.25 159 THR A C 1
ATOM 1168 O O . THR A 1 159 ? -20.766 9.984 19.781 1 90.25 159 THR A O 1
ATOM 1171 N N . GLY A 1 160 ? -21.625 11.867 18.969 1 84.62 160 GLY A N 1
ATOM 1172 C CA . GLY A 1 160 ? -22.188 12.312 20.234 1 84.62 160 GLY A CA 1
ATOM 1173 C C . GLY A 1 160 ? -21.156 12.992 21.125 1 84.62 160 GLY A C 1
ATOM 1174 O O . GLY A 1 160 ? -21.375 13.117 22.328 1 84.62 160 GLY A O 1
ATOM 1175 N N . PHE A 1 161 ? -20 13.266 20.625 1 88.06 161 PHE A N 1
ATOM 1176 C CA . PHE A 1 161 ? -19.031 14.047 21.391 1 88.06 161 PHE A CA 1
ATOM 1177 C C . PHE A 1 161 ? -19.312 15.539 21.266 1 88.06 161 PHE A C 1
ATOM 1179 O O . PHE A 1 161 ? -19.969 15.969 20.297 1 88.06 161 PHE A O 1
ATOM 1186 N N . PRO A 1 162 ? -18.922 16.266 22.25 1 88.31 162 PRO A N 1
ATOM 1187 C CA . PRO A 1 162 ? -19.297 17.672 22.297 1 88.31 162 PRO A CA 1
ATOM 1188 C C . PRO A 1 162 ? -18.672 18.484 21.156 1 88.31 162 PRO A C 1
ATOM 1190 O O . PRO A 1 162 ? -17.578 18.156 20.688 1 88.31 162 PRO A O 1
ATOM 1193 N N . HIS A 1 163 ? -19.375 19.516 20.812 1 88.94 163 HIS A N 1
ATOM 1194 C CA . HIS A 1 163 ? -18.891 20.469 19.828 1 88.94 163 HIS A CA 1
ATOM 1195 C C . HIS A 1 163 ? -17.859 21.406 20.438 1 88.94 163 HIS A C 1
ATOM 1197 O O . HIS A 1 163 ? -17.891 21.672 21.641 1 88.94 163 HIS A O 1
ATOM 1203 N N . LEU A 1 164 ? -17.047 21.859 19.547 1 90.31 164 LEU A N 1
ATOM 1204 C CA . LEU A 1 164 ? -16.172 22.953 19.938 1 90.31 164 LEU A CA 1
ATOM 1205 C C . LEU A 1 164 ? -16.859 24.297 19.734 1 90.31 164 LEU A C 1
ATOM 1207 O O . LEU A 1 164 ? -17.594 24.484 18.766 1 90.31 164 LEU A O 1
ATOM 1211 N N . PHE A 1 165 ? -16.625 25.219 20.703 1 91.94 165 PHE A N 1
ATOM 1212 C CA . PHE A 1 165 ? -17.094 26.594 20.609 1 91.94 165 PHE A CA 1
ATOM 1213 C C . PHE A 1 165 ? -18.625 26.625 20.516 1 91.94 165 PHE A C 1
ATOM 1215 O O . PHE A 1 165 ? -19.172 27.406 19.75 1 91.94 165 PHE A O 1
ATOM 1222 N N . ASP A 1 166 ? -19.297 25.703 21.203 1 88.19 166 ASP A N 1
ATOM 1223 C CA . ASP A 1 166 ? -20.75 25.641 21.297 1 88.19 166 ASP A CA 1
ATOM 1224 C C . ASP A 1 166 ? -21.391 25.547 19.906 1 88.19 166 ASP A C 1
ATOM 1226 O O . ASP A 1 166 ? -22.453 26.125 19.656 1 88.19 166 ASP A O 1
ATOM 1230 N N . GLY A 1 167 ? -20.531 25.031 18.953 1 86 167 GLY A N 1
ATOM 1231 C CA . GLY A 1 167 ? -21.094 24.781 17.641 1 86 167 GLY A CA 1
ATOM 1232 C C . GLY A 1 167 ? -21 25.969 16.703 1 86 167 GLY A C 1
ATOM 1233 O O . GLY A 1 167 ? -21.547 25.953 15.602 1 86 167 GLY A O 1
ATOM 1234 N N . ASP A 1 168 ? -20.312 27.062 17.094 1 89.19 168 ASP A N 1
ATOM 1235 C CA . ASP A 1 168 ? -20.109 28.219 16.234 1 89.19 168 ASP A CA 1
ATOM 1236 C C . ASP A 1 168 ? -19.188 27.891 15.062 1 89.19 168 ASP A C 1
ATOM 1238 O O . ASP A 1 168 ? -17.984 27.734 15.242 1 89.19 168 ASP A O 1
ATOM 1242 N N . SER A 1 169 ? -19.719 27.906 13.867 1 88.06 169 SER A N 1
ATOM 1243 C CA . SER A 1 169 ? -19 27.5 12.672 1 88.06 169 SER A CA 1
ATOM 1244 C C . SER A 1 169 ? -17.859 28.469 12.352 1 88.06 169 SER A C 1
ATOM 1246 O O . SER A 1 169 ? -16.812 28.062 11.859 1 88.06 169 SER A O 1
ATOM 1248 N N . VAL A 1 170 ? -18.062 29.734 12.617 1 89.69 170 VAL A N 1
ATOM 1249 C CA . VAL A 1 170 ? -17.062 30.734 12.305 1 89.69 170 VAL A CA 1
ATOM 1250 C C . VAL A 1 170 ? -15.883 30.609 13.266 1 89.69 170 VAL A C 1
ATOM 1252 O O . VAL A 1 170 ? -14.727 30.672 12.844 1 89.69 170 VAL A O 1
ATOM 1255 N N . ALA A 1 171 ? -16.203 30.422 14.547 1 91.44 171 ALA A N 1
ATOM 1256 C CA . ALA A 1 171 ? -15.148 30.234 15.539 1 91.44 171 ALA A CA 1
ATOM 1257 C C . ALA A 1 171 ? -14.336 28.969 15.234 1 91.44 171 ALA A C 1
ATOM 1259 O O . ALA A 1 171 ? -13.109 28.969 15.352 1 91.44 171 ALA A O 1
ATOM 1260 N N . MET A 1 172 ? -15.023 27.953 14.844 1 92.38 172 MET A N 1
ATOM 1261 C CA . MET A 1 172 ? -14.352 26.703 14.492 1 92.38 172 MET A CA 1
ATOM 1262 C C . MET A 1 172 ? -13.453 26.891 13.273 1 92.38 172 MET A C 1
ATOM 1264 O O . MET A 1 172 ? -12.336 26.375 13.234 1 92.38 172 MET A O 1
ATOM 1268 N N . TYR A 1 173 ? -13.953 27.625 12.344 1 92.94 173 TYR A N 1
ATOM 1269 C CA . TYR A 1 173 ? -13.203 27.891 11.125 1 92.94 173 TYR A CA 1
ATOM 1270 C C . TYR A 1 173 ? -11.883 28.578 11.438 1 92.94 173 TYR A C 1
ATOM 1272 O O . TYR A 1 173 ? -10.82 28.156 10.969 1 92.94 173 TYR A O 1
ATOM 1280 N N . TYR A 1 174 ? -11.914 29.641 12.203 1 93 174 TYR A N 1
ATOM 1281 C CA . TYR A 1 174 ? -10.711 30.406 12.523 1 93 174 TYR A CA 1
ATOM 1282 C C . TYR A 1 174 ? -9.766 29.578 13.398 1 93 174 TYR A C 1
ATOM 1284 O O . TYR A 1 174 ? -8.547 29.719 13.289 1 93 174 TYR A O 1
ATOM 1292 N N . PHE A 1 175 ? -10.344 28.734 14.266 1 94.62 175 PHE A N 1
ATOM 1293 C CA . PHE A 1 175 ? -9.523 27.859 15.094 1 94.62 175 PHE A CA 1
ATOM 1294 C C . PHE A 1 175 ? -8.742 26.875 14.234 1 94.62 175 PHE A C 1
ATOM 1296 O O . PHE A 1 175 ? -7.539 26.703 14.414 1 94.62 175 PHE A O 1
ATOM 1303 N N . VAL A 1 176 ? -9.43 26.219 13.297 1 95.94 176 VAL A N 1
ATOM 1304 C CA . VAL A 1 176 ? -8.797 25.266 12.391 1 95.94 176 VAL A CA 1
ATOM 1305 C C . VAL A 1 176 ? -7.715 25.969 11.57 1 95.94 176 VAL A C 1
ATOM 1307 O O . VAL A 1 176 ? -6.605 25.469 11.43 1 95.94 176 VAL A O 1
ATOM 1310 N N . LEU A 1 177 ? -8.055 27.125 11.008 1 94.62 177 LEU A N 1
ATOM 1311 C CA . LEU A 1 177 ? -7.098 27.906 10.234 1 94.62 177 LEU A CA 1
ATOM 1312 C C . LEU A 1 177 ? -5.863 28.234 11.062 1 94.62 177 LEU A C 1
ATOM 1314 O O . LEU A 1 177 ? -4.734 28.125 10.57 1 94.62 177 LEU A O 1
ATOM 1318 N N . PHE A 1 178 ? -6.086 28.609 12.266 1 94.94 178 PHE A N 1
ATOM 1319 C CA . PHE A 1 178 ? -4.988 29 13.141 1 94.94 178 PHE A CA 1
ATOM 1320 C C . PHE A 1 178 ? -4.078 27.797 13.422 1 94.94 178 PHE A C 1
ATOM 1322 O O . PHE A 1 178 ? -2.854 27.906 13.312 1 94.94 178 PHE A O 1
ATOM 1329 N N . VAL A 1 179 ? -4.664 26.688 13.812 1 97.12 179 VAL A N 1
ATOM 1330 C CA . VAL A 1 179 ? -3.883 25.516 14.164 1 97.12 179 VAL A CA 1
ATOM 1331 C C . VAL A 1 179 ? -3.109 25.016 12.945 1 97.12 179 VAL A C 1
ATOM 1333 O O . VAL A 1 179 ? -1.927 24.672 13.047 1 97.12 179 VAL A O 1
ATOM 1336 N N . VAL A 1 180 ? -3.777 24.922 11.789 1 96.94 180 VAL A N 1
ATOM 1337 C CA . VAL A 1 180 ? -3.139 24.453 10.562 1 96.94 180 VAL A CA 1
ATOM 1338 C C . VAL A 1 180 ? -1.986 25.391 10.195 1 96.94 180 VAL A C 1
ATOM 1340 O O . VAL A 1 180 ? -0.882 24.938 9.891 1 96.94 180 VAL A O 1
ATOM 1343 N N . ALA A 1 181 ? -2.205 26.719 10.227 1 94.12 181 ALA A N 1
ATOM 1344 C CA . ALA A 1 181 ? -1.162 27.688 9.914 1 94.12 181 ALA A CA 1
ATOM 1345 C C . ALA A 1 181 ? 0.009 27.578 10.883 1 94.12 181 ALA A C 1
ATOM 1347 O O . ALA A 1 181 ? 1.171 27.625 10.477 1 94.12 181 ALA A O 1
ATOM 1348 N N . ALA A 1 182 ? -0.28 27.453 12.133 1 95.75 182 ALA A N 1
ATOM 1349 C CA . ALA A 1 182 ? 0.757 27.359 13.164 1 95.75 182 ALA A CA 1
ATOM 1350 C C . ALA A 1 182 ? 1.628 26.125 12.945 1 95.75 182 ALA A C 1
ATOM 1352 O O . ALA A 1 182 ? 2.857 26.203 13.016 1 95.75 182 ALA A O 1
ATOM 1353 N N . LEU A 1 183 ? 0.985 25 12.68 1 97.69 183 LEU A N 1
ATOM 1354 C CA . LEU A 1 183 ? 1.739 23.766 12.547 1 97.69 183 LEU A CA 1
ATOM 1355 C C . LEU A 1 183 ? 2.477 23.719 11.211 1 97.69 183 LEU A C 1
ATOM 1357 O O . LEU A 1 183 ? 3.568 23.156 11.125 1 97.69 183 LEU A O 1
ATOM 1361 N N . MET A 1 184 ? 1.846 24.281 10.195 1 95.44 184 MET A N 1
ATOM 1362 C CA . MET A 1 184 ? 2.584 24.438 8.945 1 95.44 184 MET A CA 1
ATOM 1363 C C . MET A 1 184 ? 3.824 25.297 9.148 1 95.44 184 MET A C 1
ATOM 1365 O O . MET A 1 184 ? 4.887 25 8.594 1 95.44 184 MET A O 1
ATOM 1369 N N . LEU A 1 185 ? 3.686 26.344 9.906 1 92.62 185 LEU A N 1
ATOM 1370 C CA . LEU A 1 185 ? 4.809 27.219 10.195 1 92.62 185 LEU A CA 1
ATOM 1371 C C . LEU A 1 185 ? 5.875 26.5 11.008 1 92.62 185 LEU A C 1
ATOM 1373 O O . LEU A 1 185 ? 7.074 26.688 10.781 1 92.62 185 LEU A O 1
ATOM 1377 N N . VAL A 1 186 ? 5.457 25.719 11.938 1 94.94 186 VAL A N 1
ATOM 1378 C CA . VAL A 1 186 ? 6.402 24.938 12.734 1 94.94 186 VAL A CA 1
ATOM 1379 C C . VAL A 1 186 ? 7.215 24.016 11.82 1 94.94 186 VAL A C 1
ATOM 1381 O O . VAL A 1 186 ? 8.438 23.938 11.945 1 94.94 186 VAL A O 1
ATOM 1384 N N . MET A 1 187 ? 6.551 23.344 10.961 1 95.88 187 MET A N 1
ATOM 1385 C CA . MET A 1 187 ? 7.25 22.469 10.023 1 95.88 187 MET A CA 1
ATOM 1386 C C . MET A 1 187 ? 8.195 23.266 9.133 1 95.88 187 MET A C 1
ATOM 1388 O O . MET A 1 187 ? 9.32 22.844 8.883 1 95.88 187 MET A O 1
ATOM 1392 N N . TYR A 1 188 ? 7.703 24.391 8.734 1 91.56 188 TYR A N 1
ATOM 1393 C CA . TYR A 1 188 ? 8.531 25.25 7.898 1 91.56 188 TYR A CA 1
ATOM 1394 C C . TYR A 1 188 ? 9.789 25.688 8.633 1 91.56 188 TYR A C 1
ATOM 1396 O O . TYR A 1 188 ? 10.891 25.625 8.078 1 91.56 188 TYR A O 1
ATOM 1404 N N . VAL A 1 189 ? 9.688 26.141 9.844 1 92.19 189 VAL A N 1
ATOM 1405 C CA . VAL A 1 189 ? 10.812 26.594 10.641 1 92.19 189 VAL A CA 1
ATOM 1406 C C . VAL A 1 189 ? 11.805 25.453 10.844 1 92.19 189 VAL A C 1
ATOM 1408 O O . VAL A 1 189 ? 13.016 25.656 10.75 1 92.19 189 VAL A O 1
ATOM 1411 N N . LEU A 1 190 ? 11.297 24.25 11.047 1 93.88 190 LEU A N 1
ATOM 1412 C CA . LEU A 1 190 ? 12.172 23.094 11.219 1 93.88 190 LEU A CA 1
ATOM 1413 C C . LEU A 1 190 ? 12.945 22.797 9.938 1 93.88 190 LEU A C 1
ATOM 1415 O O . LEU A 1 190 ? 14.125 22.453 9.992 1 93.88 190 LEU A O 1
ATOM 1419 N N . LEU A 1 191 ? 12.32 23 8.852 1 93 191 LEU A N 1
ATOM 1420 C CA . LEU A 1 191 ? 12.891 22.594 7.574 1 93 191 LEU A CA 1
ATOM 1421 C C . LEU A 1 191 ? 13.906 23.609 7.074 1 93 191 LEU A C 1
ATOM 1423 O O . LEU A 1 191 ? 14.82 23.266 6.32 1 93 191 LEU A O 1
ATOM 1427 N N . VAL A 1 192 ? 13.766 24.891 7.5 1 89.81 192 VAL A N 1
ATOM 1428 C CA . VAL A 1 192 ? 14.68 25.922 7.02 1 89.81 192 VAL A CA 1
ATOM 1429 C C . VAL A 1 192 ? 15.914 25.969 7.914 1 89.81 192 VAL A C 1
ATOM 1431 O O . VAL A 1 192 ? 16.938 26.562 7.543 1 89.81 192 VAL A O 1
ATOM 1434 N N . ASN A 1 193 ? 15.828 25.312 8.969 1 93 193 ASN A N 1
ATOM 1435 C CA . ASN A 1 193 ? 16.969 25.266 9.875 1 93 193 ASN A CA 1
ATOM 1436 C C . ASN A 1 193 ? 17.797 24 9.672 1 93 193 ASN A C 1
ATOM 1438 O O . ASN A 1 193 ? 17.641 23.312 8.664 1 93 193 ASN A O 1
ATOM 1442 N N . ARG A 1 194 ? 18.734 23.812 10.547 1 92.38 194 ARG A N 1
ATOM 1443 C CA . ARG A 1 194 ? 19.688 22.719 10.422 1 92.38 194 ARG A CA 1
ATOM 1444 C C . ARG A 1 194 ? 18.984 21.375 10.328 1 92.38 194 ARG A C 1
ATOM 1446 O O . ARG A 1 194 ? 19.438 20.469 9.633 1 92.38 194 ARG A O 1
ATOM 1453 N N . PHE A 1 195 ? 17.875 21.312 10.953 1 94.56 195 PHE A N 1
ATOM 1454 C CA . PHE A 1 195 ? 17.109 20.078 10.938 1 94.56 195 PHE A CA 1
ATOM 1455 C C . PHE A 1 195 ? 16.734 19.688 9.516 1 94.56 195 PHE A C 1
ATOM 1457 O O . PHE A 1 195 ? 16.875 18.531 9.117 1 94.56 195 PHE A O 1
ATOM 1464 N N . GLY A 1 196 ? 16.266 20.609 8.828 1 94.38 196 GLY A N 1
ATOM 1465 C CA . GLY A 1 196 ? 15.859 20.375 7.449 1 94.38 196 GLY A CA 1
ATOM 1466 C C . GLY A 1 196 ? 17.031 20.047 6.539 1 94.38 196 GLY A C 1
ATOM 1467 O O . GLY A 1 196 ? 16.906 19.219 5.633 1 94.38 196 GLY A O 1
ATOM 1468 N N . LEU A 1 197 ? 18.156 20.641 6.797 1 92.88 197 LEU A N 1
ATOM 1469 C CA . LEU A 1 197 ? 19.359 20.391 6.012 1 92.88 197 LEU A CA 1
ATOM 1470 C C . LEU A 1 197 ? 19.844 18.953 6.215 1 92.88 197 LEU A C 1
ATOM 1472 O O . LEU A 1 197 ? 20.219 18.281 5.25 1 92.88 197 LEU A O 1
ATOM 1476 N N . VAL A 1 198 ? 19.797 18.594 7.383 1 95.69 198 VAL A N 1
ATOM 1477 C CA . VAL A 1 198 ? 20.234 17.234 7.703 1 95.69 198 VAL A CA 1
ATOM 1478 C C . VAL A 1 198 ? 19.25 16.234 7.125 1 95.69 198 VAL A C 1
ATOM 1480 O O . VAL A 1 198 ? 19.656 15.172 6.629 1 95.69 198 VAL A O 1
ATOM 1483 N N . ALA A 1 199 ? 17.984 16.578 7.16 1 96 199 ALA A N 1
ATOM 1484 C CA . ALA A 1 199 ? 16.953 15.703 6.602 1 96 199 ALA A CA 1
ATOM 1485 C C . ALA A 1 199 ? 17.188 15.469 5.109 1 96 199 ALA A C 1
ATOM 1487 O O . ALA A 1 199 ? 17.156 14.328 4.637 1 96 199 ALA A O 1
ATOM 1488 N N . ARG A 1 200 ? 17.484 16.469 4.453 1 93.81 200 ARG A N 1
ATOM 1489 C CA . ARG A 1 200 ? 17.734 16.359 3.02 1 93.81 200 ARG A CA 1
ATOM 1490 C C . ARG A 1 200 ? 19 15.562 2.734 1 93.81 200 ARG A C 1
ATOM 1492 O O . ARG A 1 200 ? 19.047 14.805 1.767 1 93.81 200 ARG A O 1
ATOM 1499 N N . ALA A 1 201 ? 20.016 15.781 3.527 1 94.31 201 ALA A N 1
ATOM 1500 C CA . ALA A 1 201 ? 21.25 15.023 3.385 1 94.31 201 ALA A CA 1
ATOM 1501 C C . ALA A 1 201 ? 21 13.531 3.584 1 94.31 201 ALA A C 1
ATOM 1503 O O . ALA A 1 201 ? 21.531 12.695 2.848 1 94.31 201 ALA A O 1
ATOM 1504 N N . ILE A 1 202 ? 20.203 13.242 4.543 1 94.38 202 ILE A N 1
ATOM 1505 C CA . ILE A 1 202 ? 19.875 11.852 4.844 1 94.38 202 ILE A CA 1
ATOM 1506 C C . ILE A 1 202 ? 19.109 11.242 3.672 1 94.38 202 ILE A C 1
ATOM 1508 O O . ILE A 1 202 ? 19.359 10.094 3.293 1 94.38 202 ILE A O 1
ATOM 1512 N N . ARG A 1 203 ? 18.188 12 3.158 1 92.25 203 ARG A N 1
ATOM 1513 C CA . ARG A 1 203 ? 17.391 11.523 2.025 1 92.25 203 ARG A CA 1
ATOM 1514 C C . ARG A 1 203 ? 18.297 11.188 0.837 1 92.25 203 ARG A C 1
ATOM 1516 O O . ARG A 1 203 ? 18.047 10.203 0.133 1 92.25 203 ARG A O 1
ATOM 1523 N N . GLU A 1 204 ? 19.297 11.922 0.677 1 90.44 204 GLU A N 1
ATOM 1524 C CA . GLU A 1 204 ? 20.188 11.734 -0.466 1 90.44 204 GLU A CA 1
ATOM 1525 C C . GLU A 1 204 ? 21.125 10.555 -0.242 1 90.44 204 GLU A C 1
ATOM 1527 O O . GLU A 1 204 ? 21.281 9.711 -1.123 1 90.44 204 GLU A O 1
ATOM 1532 N N . SER A 1 205 ? 21.812 10.586 0.874 1 93.81 205 SER A N 1
ATOM 1533 C CA . SER A 1 205 ? 22.719 9.5 1.225 1 93.81 205 SER A CA 1
ATOM 1534 C C . SER A 1 205 ? 22.859 9.359 2.736 1 93.81 205 SER A C 1
ATOM 1536 O O . SER A 1 205 ? 23.625 10.086 3.369 1 93.81 205 SER A O 1
ATOM 1538 N N . PRO A 1 206 ? 22.141 8.367 3.191 1 93.12 206 PRO A N 1
ATOM 1539 C CA . PRO A 1 206 ? 22.234 8.172 4.641 1 93.12 206 PRO A CA 1
ATOM 1540 C C . PRO A 1 206 ? 23.672 7.91 5.098 1 93.12 206 PRO A C 1
ATOM 1542 O O . PRO A 1 206 ? 24.078 8.359 6.172 1 93.12 206 PRO A O 1
ATOM 1545 N N . ASP A 1 207 ? 24.391 7.215 4.297 1 93.19 207 ASP A N 1
ATOM 1546 C CA . ASP A 1 207 ? 25.781 6.895 4.637 1 93.19 207 ASP A CA 1
ATOM 1547 C C . ASP A 1 207 ? 26.641 8.156 4.664 1 93.19 207 ASP A C 1
ATOM 1549 O O . ASP A 1 207 ? 27.453 8.336 5.574 1 93.19 207 ASP A O 1
ATOM 1553 N N . ALA A 1 208 ? 26.453 8.984 3.703 1 94.38 208 ALA A N 1
ATOM 1554 C CA . ALA A 1 208 ? 27.203 10.242 3.67 1 94.38 208 ALA A CA 1
ATOM 1555 C C . ALA A 1 208 ? 26.844 11.125 4.863 1 94.38 208 ALA A C 1
ATOM 1557 O O . ALA A 1 208 ? 27.719 11.742 5.465 1 94.38 208 ALA A O 1
ATOM 1558 N N . ALA A 1 209 ? 25.625 11.141 5.191 1 95.56 209 ALA A N 1
ATOM 1559 C CA . ALA A 1 209 ? 25.172 11.938 6.336 1 95.56 209 ALA A CA 1
ATOM 1560 C C . ALA A 1 209 ? 25.812 11.43 7.629 1 95.56 209 ALA A C 1
ATOM 1562 O O . ALA A 1 209 ? 26.219 12.227 8.484 1 95.56 209 ALA A O 1
ATOM 1563 N N . ARG A 1 210 ? 25.938 10.133 7.73 1 95.19 210 ARG A N 1
ATOM 1564 C CA . ARG A 1 210 ? 26.562 9.531 8.898 1 95.19 210 ARG A CA 1
ATOM 1565 C C . ARG A 1 210 ? 28.047 9.898 8.977 1 95.19 210 ARG A C 1
ATOM 1567 O O . ARG A 1 210 ? 28.562 10.172 10.055 1 95.19 210 ARG A O 1
ATOM 1574 N N . MET A 1 211 ? 28.609 9.867 7.859 1 95.81 211 MET A N 1
ATOM 1575 C CA . MET A 1 211 ? 30.031 10.18 7.801 1 95.81 211 MET A CA 1
ATOM 1576 C C . MET A 1 211 ? 30.297 11.633 8.195 1 95.81 211 MET A C 1
ATOM 1578 O O . MET A 1 211 ? 31.375 11.961 8.695 1 95.81 211 MET A O 1
ATOM 1582 N N . LEU A 1 212 ? 29.344 12.469 8.062 1 95.38 212 LEU A N 1
ATOM 1583 C CA . LEU A 1 212 ? 29.453 13.883 8.406 1 95.38 212 LEU A CA 1
ATOM 1584 C C . LEU A 1 212 ? 29.109 14.109 9.875 1 95.38 212 LEU A C 1
ATOM 1586 O O . LEU A 1 212 ? 29.062 15.25 10.336 1 95.38 212 LEU A O 1
ATOM 1590 N N . GLY A 1 213 ? 28.844 13 10.602 1 94.69 213 GLY A N 1
ATOM 1591 C CA . GLY A 1 213 ? 28.688 13.078 12.047 1 94.69 213 GLY A CA 1
ATOM 1592 C C . GLY A 1 213 ? 27.25 13.188 12.484 1 94.69 213 GLY A C 1
ATOM 1593 O O . GLY A 1 213 ? 26.969 13.469 13.656 1 94.69 213 GLY A O 1
ATOM 1594 N N . ASN A 1 214 ? 26.344 13.086 11.602 1 95.94 214 ASN A N 1
ATOM 1595 C CA . ASN A 1 214 ? 24.938 13.195 11.969 1 95.94 214 ASN A CA 1
ATOM 1596 C C . ASN A 1 214 ? 24.375 11.852 12.438 1 95.94 214 ASN A C 1
ATOM 1598 O O . ASN A 1 214 ? 24.734 10.805 11.883 1 95.94 214 ASN A O 1
ATOM 1602 N N . ASP A 1 215 ? 23.547 11.93 13.477 1 96.75 215 ASP A N 1
ATOM 1603 C CA . ASP A 1 215 ? 22.828 10.727 13.898 1 96.75 215 ASP A CA 1
ATOM 1604 C C . ASP A 1 215 ? 21.594 10.5 13.031 1 96.75 215 ASP A C 1
ATOM 1606 O O . ASP A 1 215 ? 20.5 10.977 13.359 1 96.75 215 ASP A O 1
ATOM 1610 N N . VAL A 1 216 ? 21.781 9.703 12.07 1 96.19 216 VAL A N 1
ATOM 1611 C CA . VAL A 1 216 ? 20.766 9.492 11.055 1 96.19 216 VAL A CA 1
ATOM 1612 C C . VAL A 1 216 ? 19.516 8.867 11.695 1 96.19 216 VAL A C 1
ATOM 1614 O O . VAL A 1 216 ? 18.406 9.32 11.453 1 96.19 216 VAL A O 1
ATOM 1617 N N . SER A 1 217 ? 19.672 7.941 12.609 1 95.5 217 SER A N 1
ATOM 1618 C CA . SER A 1 217 ? 18.562 7.234 13.227 1 95.5 217 SER A CA 1
ATOM 1619 C C . SER A 1 217 ? 17.719 8.172 14.086 1 95.5 217 SER A C 1
ATOM 1621 O O . SER A 1 217 ? 16.5 8.164 14.016 1 95.5 217 SER A O 1
ATOM 1623 N N . ARG A 1 218 ? 18.375 8.93 14.828 1 96.19 218 ARG A N 1
ATOM 1624 C CA . ARG A 1 218 ? 17.672 9.859 15.703 1 96.19 218 ARG A CA 1
ATOM 1625 C C . ARG A 1 218 ? 16.922 10.914 14.898 1 96.19 218 ARG A C 1
ATOM 1627 O O . ARG A 1 218 ? 15.781 11.266 15.227 1 96.19 218 ARG A O 1
ATOM 1634 N N . HIS A 1 219 ? 17.609 11.445 13.938 1 96.44 219 HIS A N 1
ATOM 1635 C CA . HIS A 1 219 ? 16.984 12.484 13.117 1 96.44 219 HIS A CA 1
ATOM 1636 C C . HIS A 1 219 ? 15.766 11.945 12.383 1 96.44 219 HIS A C 1
ATOM 1638 O O . HIS A 1 219 ? 14.734 12.617 12.32 1 96.44 219 HIS A O 1
ATOM 1644 N N . LYS A 1 220 ? 15.836 10.773 11.867 1 96.69 220 LYS A N 1
ATOM 1645 C CA . LYS A 1 220 ? 14.711 10.133 11.195 1 96.69 220 LYS A CA 1
ATOM 1646 C C . LYS A 1 220 ? 13.57 9.867 12.18 1 96.69 220 LYS A C 1
ATOM 1648 O O . LYS A 1 220 ? 12.398 10.07 11.844 1 96.69 220 LYS A O 1
ATOM 1653 N N . LEU A 1 221 ? 14 9.422 13.336 1 97.38 221 LEU A N 1
ATOM 1654 C CA . LEU A 1 221 ? 12.992 9.125 14.344 1 97.38 221 LEU A CA 1
ATOM 1655 C C . LEU A 1 221 ? 12.211 10.383 14.719 1 97.38 221 LEU A C 1
ATOM 1657 O O . LEU A 1 221 ? 10.977 10.359 14.773 1 97.38 221 LEU A O 1
ATOM 1661 N N . ILE A 1 222 ? 12.883 11.414 14.961 1 97.06 222 ILE A N 1
ATOM 1662 C CA . ILE A 1 222 ? 12.242 12.672 15.336 1 97.06 222 ILE A CA 1
ATOM 1663 C C . ILE A 1 222 ? 11.344 13.148 14.195 1 97.06 222 ILE A C 1
ATOM 1665 O O . ILE A 1 222 ? 10.203 13.555 14.43 1 97.06 222 ILE A O 1
ATOM 1669 N N . GLY A 1 223 ? 11.875 13.062 12.977 1 97.38 223 GLY A N 1
ATOM 1670 C CA . GLY A 1 223 ? 11.07 13.453 11.828 1 97.38 223 GLY A CA 1
ATOM 1671 C C . GLY A 1 223 ? 9.805 12.641 11.688 1 97.38 223 GLY A C 1
ATOM 1672 O O . GLY A 1 223 ? 8.727 13.195 11.461 1 97.38 223 GLY A O 1
ATOM 1673 N N . PHE A 1 224 ? 9.969 11.367 11.891 1 97.88 224 PHE A N 1
ATOM 1674 C CA . PHE A 1 224 ? 8.836 10.469 11.727 1 97.88 224 PHE A CA 1
ATOM 1675 C C . PHE A 1 224 ? 7.785 10.719 12.805 1 97.88 224 PHE A C 1
ATOM 1677 O O . PHE A 1 224 ? 6.59 10.766 12.516 1 97.88 224 PHE A O 1
ATOM 1684 N N . VAL A 1 225 ? 8.203 10.922 14 1 97.94 225 VAL A N 1
ATOM 1685 C CA . VAL A 1 225 ? 7.297 11.109 15.125 1 97.94 225 VAL A CA 1
ATOM 1686 C C . VAL A 1 225 ? 6.625 12.477 15.023 1 97.94 225 VAL A C 1
ATOM 1688 O O . VAL A 1 225 ? 5.418 12.594 15.25 1 97.94 225 VAL A O 1
ATOM 1691 N N . VAL A 1 226 ? 7.375 13.5 14.695 1 97.94 226 VAL A N 1
ATOM 1692 C CA . VAL A 1 226 ? 6.824 14.844 14.555 1 97.94 226 VAL A CA 1
ATOM 1693 C C . VAL A 1 226 ? 5.789 14.859 13.43 1 97.94 226 VAL A C 1
ATOM 1695 O O . VAL A 1 226 ? 4.68 15.375 13.609 1 97.94 226 VAL A O 1
ATOM 1698 N N . GLY A 1 227 ? 6.168 14.273 12.266 1 98.25 227 GLY A N 1
ATOM 1699 C CA . GLY A 1 227 ? 5.23 14.188 11.156 1 98.25 227 GLY A CA 1
ATOM 1700 C C . GLY A 1 227 ? 3.961 13.438 11.508 1 98.25 227 GLY A C 1
ATOM 1701 O O . GLY A 1 227 ? 2.859 13.883 11.172 1 98.25 227 GLY A O 1
ATOM 1702 N N . SER A 1 228 ? 4.098 12.352 12.211 1 98.44 228 SER A N 1
ATOM 1703 C CA . SER A 1 228 ? 2.959 11.523 12.602 1 98.44 228 SER A CA 1
ATOM 1704 C C . SER A 1 228 ? 2.082 12.234 13.625 1 98.44 228 SER A C 1
ATOM 1706 O O . SER A 1 228 ? 0.855 12.117 13.586 1 98.44 228 SER A O 1
ATOM 1708 N N . SER A 1 229 ? 2.705 12.945 14.523 1 98.75 229 SER A N 1
ATOM 1709 C CA . SER A 1 229 ? 1.961 13.703 15.523 1 98.75 229 SER A CA 1
ATOM 1710 C C . SER A 1 229 ? 1.111 14.789 14.875 1 98.75 229 SER A C 1
ATOM 1712 O O . SER A 1 229 ? -0.042 15 15.25 1 98.75 229 SER A O 1
ATOM 1714 N N . ILE A 1 230 ? 1.696 15.453 13.93 1 98.75 230 ILE A N 1
ATOM 1715 C CA . ILE A 1 230 ? 0.979 16.516 13.242 1 98.75 230 ILE A CA 1
ATOM 1716 C C . ILE A 1 230 ? -0.182 15.922 12.445 1 98.75 230 ILE A C 1
ATOM 1718 O O . ILE A 1 230 ? -1.266 16.516 12.383 1 98.75 230 ILE A O 1
ATOM 1722 N N . ALA A 1 231 ? 0.018 14.766 11.828 1 98.5 231 ALA A N 1
ATOM 1723 C CA . ALA A 1 231 ? -1.079 14.062 11.172 1 98.5 231 ALA A CA 1
ATOM 1724 C C . ALA A 1 231 ? -2.209 13.766 12.148 1 98.5 231 ALA A C 1
ATOM 1726 O O . ALA A 1 231 ? -3.387 13.875 11.805 1 98.5 231 ALA A O 1
ATOM 1727 N N . GLY A 1 232 ? -1.821 13.391 13.344 1 98.69 232 GLY A N 1
ATOM 1728 C CA . GLY A 1 232 ? -2.812 13.125 14.375 1 98.69 232 GLY A CA 1
ATOM 1729 C C . GLY A 1 232 ? -3.629 14.344 14.75 1 98.69 232 GLY A C 1
ATOM 1730 O O . GLY A 1 232 ? -4.844 14.258 14.938 1 98.69 232 GLY A O 1
ATOM 1731 N N . VAL A 1 233 ? -2.971 15.484 14.883 1 98.75 233 VAL A N 1
ATOM 1732 C CA . VAL A 1 233 ? -3.672 16.734 15.172 1 98.75 233 VAL A CA 1
ATOM 1733 C C . VAL A 1 233 ? -4.66 17.031 14.047 1 98.75 233 VAL A C 1
ATOM 1735 O O . VAL A 1 233 ? -5.789 17.453 14.305 1 98.75 233 VAL A O 1
ATOM 1738 N N . ALA A 1 234 ? -4.23 16.812 12.828 1 98.5 234 ALA A N 1
ATOM 1739 C CA . ALA A 1 234 ? -5.113 17.031 11.68 1 98.5 234 ALA A CA 1
ATOM 1740 C C . ALA A 1 234 ? -6.348 16.141 11.766 1 98.5 234 ALA A C 1
ATOM 1742 O O . ALA A 1 234 ? -7.465 16.578 11.484 1 98.5 234 ALA A O 1
ATOM 1743 N N . GLY A 1 235 ? -6.117 14.953 12.133 1 98.06 235 GLY A N 1
ATOM 1744 C CA . GLY A 1 235 ? -7.234 14.039 12.305 1 98.06 235 GLY A CA 1
ATOM 1745 C C . GLY A 1 235 ? -8.219 14.492 13.375 1 98.06 235 GLY A C 1
ATOM 1746 O O . GLY A 1 235 ? -9.43 14.398 13.188 1 98.06 235 GLY A O 1
ATOM 1747 N N . ALA A 1 236 ? -7.68 14.938 14.445 1 97.94 236 ALA A N 1
ATOM 1748 C CA . ALA A 1 236 ? -8.523 15.445 15.516 1 97.94 236 ALA A CA 1
ATOM 1749 C C . ALA A 1 236 ? -9.359 16.625 15.039 1 97.94 236 ALA A C 1
ATOM 1751 O O . ALA A 1 236 ? -10.555 16.719 15.344 1 97.94 236 ALA A O 1
ATOM 1752 N N . LEU A 1 237 ? -8.703 17.531 14.336 1 97.44 237 LEU A N 1
ATOM 1753 C CA . LEU A 1 237 ? -9.422 18.688 13.797 1 97.44 237 LEU A CA 1
ATOM 1754 C C . LEU A 1 237 ? -10.555 18.234 12.875 1 97.44 237 LEU A C 1
ATOM 1756 O O . LEU A 1 237 ? -11.648 18.797 12.906 1 97.44 237 LEU A O 1
ATOM 1760 N N . GLN A 1 238 ? -10.305 17.219 12.109 1 95.38 238 GLN A N 1
ATOM 1761 C CA . GLN A 1 238 ? -11.312 16.688 11.203 1 95.38 238 GLN A CA 1
ATOM 1762 C C . GLN A 1 238 ? -12.508 16.125 11.969 1 95.38 238 GLN A C 1
ATOM 1764 O O . GLN A 1 238 ? -13.664 16.344 11.578 1 95.38 238 GLN A O 1
ATOM 1769 N N . ALA A 1 239 ? -12.234 15.406 12.961 1 95.06 239 ALA A N 1
ATOM 1770 C CA . ALA A 1 239 ? -13.305 14.812 13.766 1 95.06 239 ALA A CA 1
ATOM 1771 C C . ALA A 1 239 ? -14.219 15.891 14.336 1 95.06 239 ALA A C 1
ATOM 1773 O O . ALA A 1 239 ? -15.445 15.75 14.312 1 95.06 239 ALA A O 1
ATOM 1774 N N . TYR A 1 240 ? -13.656 16.953 14.812 1 94.19 240 TYR A N 1
ATOM 1775 C CA . TYR A 1 240 ? -14.445 18.016 15.422 1 94.19 240 TYR A CA 1
ATOM 1776 C C . TYR A 1 240 ? -15.156 18.844 14.359 1 94.19 240 TYR A C 1
ATOM 1778 O O . TYR A 1 240 ? -16.141 19.531 14.648 1 94.19 240 TYR A O 1
ATOM 1786 N N . SER A 1 241 ? -14.641 18.828 13.141 1 91.75 241 SER A N 1
ATOM 1787 C CA . SER A 1 241 ? -15.25 19.609 12.062 1 91.75 241 SER A CA 1
ATOM 1788 C C . SER A 1 241 ? -16.484 18.906 11.516 1 91.75 241 SER A C 1
ATOM 1790 O O . SER A 1 241 ? -17.469 19.562 11.156 1 91.75 241 SER A O 1
ATOM 1792 N N . ILE A 1 242 ? -16.453 17.562 11.477 1 88.88 242 ILE A N 1
ATOM 1793 C CA . ILE A 1 242 ? -17.562 16.844 10.859 1 88.88 242 ILE A CA 1
ATOM 1794 C C . ILE A 1 242 ? -18.391 16.172 11.938 1 88.88 242 ILE A C 1
ATOM 1796 O O . ILE A 1 242 ? -19.516 15.719 11.672 1 88.88 242 ILE A O 1
ATOM 1800 N N . LEU A 1 243 ? -17.922 16.016 13.102 1 90.81 243 LEU A N 1
ATOM 1801 C CA . LEU A 1 243 ? -18.609 15.531 14.297 1 90.81 243 LEU A CA 1
ATOM 1802 C C . LEU A 1 243 ? -18.969 14.055 14.156 1 90.81 243 LEU A C 1
ATOM 1804 O O . LEU A 1 243 ? -20.016 13.617 14.656 1 90.81 243 LEU A O 1
ATOM 1808 N N . ILE A 1 244 ? -18.156 13.328 13.406 1 91.12 244 ILE A N 1
ATOM 1809 C CA . ILE A 1 244 ? -18.25 11.875 13.297 1 91.12 244 ILE A CA 1
ATOM 1810 C C . ILE A 1 244 ? -16.891 11.297 12.922 1 91.12 244 ILE A C 1
ATOM 1812 O O . ILE A 1 244 ? -16.141 11.914 12.164 1 91.12 244 ILE A O 1
ATOM 1816 N N . ILE A 1 245 ? -16.609 10.227 13.555 1 93.69 245 ILE A N 1
ATOM 1817 C CA . ILE A 1 245 ? -15.422 9.484 13.148 1 93.69 245 ILE A CA 1
ATOM 1818 C C . ILE A 1 245 ? -15.797 8.031 12.867 1 93.69 245 ILE A C 1
ATOM 1820 O O . ILE A 1 245 ? -16.594 7.434 13.602 1 93.69 245 ILE A O 1
ATOM 1824 N N . SER A 1 246 ? -15.391 7.578 11.727 1 94.06 246 SER A N 1
ATOM 1825 C CA . SER A 1 246 ? -15.633 6.199 11.32 1 94.06 246 SER A CA 1
ATOM 1826 C C . SER A 1 246 ? -14.391 5.582 10.688 1 94.06 246 SER A C 1
ATOM 1828 O O . SER A 1 246 ? -13.5 6.301 10.227 1 94.06 246 SER A O 1
ATOM 1830 N N . PRO A 1 247 ? -14.281 4.289 10.672 1 90.81 247 PRO A N 1
ATOM 1831 C CA . PRO A 1 247 ? -13.078 3.592 10.203 1 90.81 247 PRO A CA 1
ATOM 1832 C C . PRO A 1 247 ? -12.711 3.963 8.766 1 90.81 247 PRO A C 1
ATOM 1834 O O . PRO A 1 247 ? -11.523 4.039 8.43 1 90.81 247 PRO A O 1
ATOM 1837 N N . PRO A 1 248 ? -13.586 4.258 7.922 1 86.38 248 PRO A N 1
ATOM 1838 C CA . PRO A 1 248 ? -13.203 4.609 6.551 1 86.38 248 PRO A CA 1
ATOM 1839 C C . PRO A 1 248 ? -12.266 5.812 6.488 1 86.38 248 PRO A C 1
ATOM 1841 O O . PRO A 1 248 ? -11.555 5.996 5.496 1 86.38 248 PRO A O 1
ATOM 1844 N N . MET A 1 249 ? -12.227 6.609 7.57 1 87.94 249 MET A N 1
ATOM 1845 C CA . MET A 1 249 ? -11.328 7.754 7.633 1 87.94 249 MET A CA 1
ATOM 1846 C C . MET A 1 249 ? -9.875 7.301 7.68 1 87.94 249 MET A C 1
ATOM 1848 O O . MET A 1 249 ? -8.961 8.094 7.414 1 87.94 249 MET A O 1
ATOM 1852 N N . LEU A 1 250 ? -9.688 6.078 8.062 1 91 250 LEU A N 1
ATOM 1853 C CA . LEU A 1 250 ? -8.352 5.531 8.227 1 91 250 LEU A CA 1
ATOM 1854 C C . LEU A 1 250 ? -8.008 4.586 7.078 1 91 250 LEU A C 1
ATOM 1856 O O . LEU A 1 250 ? -6.875 4.109 6.973 1 91 250 LEU A O 1
ATOM 1860 N N . GLU A 1 251 ? -8.875 4.41 6.184 1 88.38 251 GLU A N 1
ATOM 1861 C CA . GLU A 1 251 ? -8.727 3.369 5.172 1 88.38 251 GLU A CA 1
ATOM 1862 C C . GLU A 1 251 ? -7.656 3.746 4.152 1 88.38 251 GLU A C 1
ATOM 1864 O O . GLU A 1 251 ? -7.254 4.91 4.066 1 88.38 251 GLU A O 1
ATOM 1869 N N . ILE A 1 252 ? -7.254 2.83 3.471 1 87.94 252 ILE A N 1
ATOM 1870 C CA . ILE A 1 252 ? -6.164 2.969 2.512 1 87.94 252 ILE A CA 1
ATOM 1871 C C . ILE A 1 252 ? -6.57 3.947 1.41 1 87.94 252 ILE A C 1
ATOM 1873 O O . ILE A 1 252 ? -5.723 4.652 0.856 1 87.94 252 ILE A O 1
ATOM 1877 N N . GLU A 1 253 ? -7.832 4.004 1.128 1 86.56 253 GLU A N 1
ATOM 1878 C CA . GLU A 1 253 ? -8.305 4.949 0.123 1 86.56 253 GLU A CA 1
ATOM 1879 C C . GLU A 1 253 ? -7.938 6.383 0.498 1 86.56 253 GLU A C 1
ATOM 1881 O O . GLU A 1 253 ? -7.562 7.18 -0.365 1 86.56 253 GLU A O 1
ATOM 1886 N N . ARG A 1 254 ? -8.086 6.613 1.79 1 89.94 254 ARG A N 1
ATOM 1887 C CA . ARG A 1 254 ? -7.719 7.941 2.273 1 89.94 254 ARG A CA 1
ATOM 1888 C C . ARG A 1 254 ? -6.219 8.18 2.119 1 89.94 254 ARG A C 1
ATOM 1890 O O . ARG A 1 254 ? -5.797 9.281 1.751 1 89.94 254 ARG A O 1
ATOM 1897 N N . MET A 1 255 ? -5.43 7.184 2.361 1 93 255 MET A N 1
ATOM 1898 C CA . MET A 1 255 ? -3.98 7.289 2.201 1 93 255 MET A CA 1
ATOM 1899 C C . MET A 1 255 ? -3.613 7.57 0.748 1 93 255 MET A C 1
ATOM 1901 O O . MET A 1 255 ? -2.75 8.406 0.472 1 93 255 MET A O 1
ATOM 1905 N N . ILE A 1 256 ? -4.258 6.949 -0.13 1 89.5 256 ILE A N 1
ATOM 1906 C CA . ILE A 1 256 ? -4.008 7.141 -1.554 1 89.5 256 ILE A CA 1
ATOM 1907 C C . ILE A 1 256 ? -4.363 8.57 -1.954 1 89.5 256 ILE A C 1
ATOM 1909 O O . ILE A 1 256 ? -3.646 9.203 -2.734 1 89.5 256 ILE A O 1
ATOM 1913 N N . GLU A 1 257 ? -5.445 9.023 -1.404 1 89.06 257 GLU A N 1
ATOM 1914 C CA . GLU A 1 257 ? -5.855 10.398 -1.678 1 89.06 257 GLU A CA 1
ATOM 1915 C C . GLU A 1 257 ? -4.809 11.398 -1.195 1 89.06 257 GLU A C 1
ATOM 1917 O O . GLU A 1 257 ? -4.449 12.328 -1.918 1 89.06 257 GLU A O 1
ATOM 1922 N N . PHE A 1 258 ? -4.336 11.195 0.021 1 92.62 258 PHE A N 1
ATOM 1923 C CA . PHE A 1 258 ? -3.303 12.07 0.564 1 92.62 258 PHE A CA 1
ATOM 1924 C C . PHE A 1 258 ? -2.039 12.008 -0.284 1 92.62 258 PHE A C 1
ATOM 1926 O O . PHE A 1 258 ? -1.42 13.039 -0.561 1 92.62 258 PHE A O 1
ATOM 1933 N N . MET A 1 259 ? -1.702 10.836 -0.677 1 91.62 259 MET A N 1
ATOM 1934 C CA . MET A 1 259 ? -0.508 10.664 -1.499 1 91.62 259 MET A CA 1
ATOM 1935 C C . MET A 1 259 ? -0.67 11.359 -2.848 1 91.62 259 MET A C 1
ATOM 1937 O O . MET A 1 259 ? 0.268 11.984 -3.346 1 91.62 259 MET A O 1
ATOM 1941 N N . ALA A 1 260 ? -1.849 11.211 -3.393 1 89.06 260 ALA A N 1
ATOM 1942 C CA . ALA A 1 260 ? -2.119 11.859 -4.672 1 89.06 260 ALA A CA 1
ATOM 1943 C C . ALA A 1 260 ? -1.956 13.375 -4.559 1 89.06 260 ALA A C 1
ATOM 1945 O O . ALA A 1 260 ? -1.323 14 -5.41 1 89.06 260 ALA A O 1
ATOM 1946 N N . MET A 1 261 ? -2.506 13.898 -3.506 1 91.56 261 MET A N 1
ATOM 1947 C CA . MET A 1 261 ? -2.377 15.336 -3.281 1 91.56 261 MET A CA 1
ATOM 1948 C C . MET A 1 261 ? -0.912 15.734 -3.154 1 91.56 261 MET A C 1
ATOM 1950 O O . MET A 1 261 ? -0.479 16.719 -3.758 1 91.56 261 MET A O 1
ATOM 1954 N N . GLY A 1 262 ? -0.195 15.008 -2.402 1 91.62 262 GLY A N 1
ATOM 1955 C CA . GLY A 1 262 ? 1.212 15.312 -2.188 1 91.62 262 GLY A CA 1
ATOM 1956 C C . GLY A 1 262 ? 2.047 15.195 -3.447 1 91.62 262 GLY A C 1
ATOM 1957 O O . GLY A 1 262 ? 2.859 16.078 -3.746 1 91.62 262 GLY A O 1
ATOM 1958 N N . ILE A 1 263 ? 1.825 14.172 -4.156 1 88.12 263 ILE A N 1
ATOM 1959 C CA . ILE A 1 263 ? 2.65 13.875 -5.324 1 88.12 263 ILE A CA 1
ATOM 1960 C C . ILE A 1 263 ? 2.283 14.82 -6.465 1 88.12 263 ILE A C 1
ATOM 1962 O O . ILE A 1 263 ? 3.16 15.32 -7.176 1 88.12 263 ILE A O 1
ATOM 1966 N N . ILE A 1 264 ? 0.987 15.008 -6.637 1 85.31 264 ILE A N 1
ATOM 1967 C CA . ILE A 1 264 ? 0.529 15.914 -7.684 1 85.31 264 ILE A CA 1
ATOM 1968 C C . ILE A 1 264 ? 1.116 17.297 -7.457 1 85.31 264 ILE A C 1
ATOM 1970 O O . ILE A 1 264 ? 1.539 17.969 -8.406 1 85.31 264 ILE A O 1
ATOM 1974 N N . GLY A 1 265 ? 1.088 17.719 -6.266 1 86.38 265 GLY A N 1
ATOM 1975 C CA . GLY A 1 265 ? 1.653 19.016 -5.938 1 86.38 265 GLY A CA 1
ATOM 1976 C C . GLY A 1 265 ? 3.17 19.047 -5.988 1 86.38 265 GLY A C 1
ATOM 1977 O O . GLY A 1 265 ? 3.77 20.031 -6.406 1 86.38 265 GLY A O 1
ATOM 1978 N N . GLY A 1 266 ? 3.791 18.016 -5.562 1 86.19 266 GLY A N 1
ATOM 1979 C CA . GLY A 1 266 ? 5.238 17.922 -5.48 1 86.19 266 GLY A CA 1
ATOM 1980 C C . GLY A 1 266 ? 5.738 17.578 -4.09 1 86.19 266 GLY A C 1
ATOM 1981 O O . GLY A 1 266 ? 5.398 18.25 -3.119 1 86.19 266 GLY A O 1
ATOM 1982 N N . LEU A 1 267 ? 6.586 16.641 -3.992 1 87.06 267 LEU A N 1
ATOM 1983 C CA . LEU A 1 267 ? 7.059 16.141 -2.711 1 87.06 267 LEU A CA 1
ATOM 1984 C C . LEU A 1 267 ? 8.281 16.906 -2.236 1 87.06 267 LEU A C 1
ATOM 1986 O O . LEU A 1 267 ? 8.789 16.672 -1.14 1 87.06 267 LEU A O 1
ATOM 1990 N N . ARG A 1 268 ? 8.711 17.891 -2.973 1 83.31 268 ARG A N 1
ATOM 1991 C CA . ARG A 1 268 ? 9.992 18.516 -2.691 1 83.31 268 ARG A CA 1
ATOM 1992 C C . ARG A 1 268 ? 9.836 19.688 -1.731 1 83.31 268 ARG A C 1
ATOM 1994 O O . ARG A 1 268 ? 10.789 20.078 -1.051 1 83.31 268 ARG A O 1
ATOM 2001 N N . THR A 1 269 ? 8.617 20.312 -1.728 1 87 269 THR A N 1
ATOM 2002 C CA . THR A 1 269 ? 8.406 21.484 -0.877 1 87 269 THR A CA 1
ATOM 2003 C C . THR A 1 269 ? 7.047 21.406 -0.186 1 87 269 THR A C 1
ATOM 2005 O O . THR A 1 269 ? 6.125 20.75 -0.684 1 87 269 THR A O 1
ATOM 2008 N N . LEU A 1 270 ? 6.949 22.078 0.913 1 89.75 270 LEU A N 1
ATOM 2009 C CA . LEU A 1 270 ? 5.672 22.156 1.613 1 89.75 270 LEU A CA 1
ATOM 2010 C C . LEU A 1 270 ? 4.641 22.906 0.776 1 89.75 270 LEU A C 1
ATOM 2012 O O . LEU A 1 270 ? 3.457 22.562 0.792 1 89.75 270 LEU A O 1
ATOM 2016 N N . SER A 1 271 ? 5.098 23.859 0.037 1 87.19 271 SER A N 1
ATOM 2017 C CA . SER A 1 271 ? 4.195 24.625 -0.812 1 87.19 271 SER A CA 1
ATOM 2018 C C . SER A 1 271 ? 3.607 23.766 -1.923 1 87.19 271 SER A C 1
ATOM 2020 O O . SER A 1 271 ? 2.475 23.984 -2.355 1 87.19 271 SER A O 1
ATOM 2022 N N . GLY A 1 272 ? 4.371 22.875 -2.408 1 85.12 272 GLY A N 1
ATOM 2023 C CA . GLY A 1 272 ? 3.834 21.922 -3.361 1 85.12 272 GLY A CA 1
ATOM 2024 C C . GLY A 1 272 ? 2.674 21.109 -2.807 1 85.12 272 GLY A C 1
ATOM 2025 O O . GLY A 1 272 ? 1.7 20.844 -3.516 1 85.12 272 GLY A O 1
ATOM 2026 N N . GLY A 1 273 ? 2.801 20.734 -1.562 1 89.5 273 GLY A N 1
ATOM 2027 C CA . GLY A 1 273 ? 1.712 20.031 -0.902 1 89.5 273 GLY A CA 1
ATOM 2028 C C . GLY A 1 273 ? 0.431 20.844 -0.838 1 89.5 273 GLY A C 1
ATOM 2029 O O . GLY A 1 273 ? -0.656 20.312 -1.086 1 89.5 273 GLY A O 1
ATOM 2030 N N . VAL A 1 274 ? 0.626 22.109 -0.509 1 90.56 274 VAL A N 1
ATOM 2031 C CA . VAL A 1 274 ? -0.534 22.984 -0.44 1 90.56 274 VAL A CA 1
ATOM 2032 C C . VAL A 1 274 ? -1.207 23.062 -1.809 1 90.56 274 VAL A C 1
ATOM 2034 O O . VAL A 1 274 ? -2.43 22.938 -1.914 1 90.56 274 VAL A O 1
ATOM 2037 N N . PHE A 1 275 ? -0.431 23.219 -2.824 1 87.31 275 PHE A N 1
ATOM 2038 C CA . PHE A 1 275 ? -0.943 23.281 -4.188 1 87.31 275 PHE A CA 1
ATOM 2039 C C . PHE A 1 275 ? -1.666 22 -4.566 1 87.31 275 PHE A C 1
ATOM 2041 O O . PHE A 1 275 ? -2.76 22.047 -5.133 1 87.31 275 PHE A O 1
ATOM 2048 N N . GLY A 1 276 ? -1.051 20.953 -4.25 1 89.56 276 GLY A N 1
ATOM 2049 C CA . GLY A 1 276 ? -1.651 19.672 -4.559 1 89.56 276 GLY A CA 1
ATOM 2050 C C . GLY A 1 276 ? -2.998 19.469 -3.893 1 89.56 276 GLY A C 1
ATOM 2051 O O . GLY A 1 276 ? -3.934 18.953 -4.516 1 89.56 276 GLY A O 1
ATOM 2052 N N . VAL A 1 277 ? -3.068 19.844 -2.682 1 93.06 277 VAL A N 1
ATOM 2053 C CA . VAL A 1 277 ? -4.309 19.688 -1.929 1 93.06 277 VAL A CA 1
ATOM 2054 C C . VAL A 1 277 ? -5.402 20.562 -2.553 1 93.06 277 VAL A C 1
ATOM 2056 O O . VAL A 1 277 ? -6.535 20.109 -2.732 1 93.06 277 VAL A O 1
ATOM 2059 N N . VAL A 1 278 ? -5.082 21.766 -2.912 1 88.25 278 VAL A N 1
ATOM 2060 C CA . VAL A 1 278 ? -6.055 22.688 -3.486 1 88.25 278 VAL A CA 1
ATOM 2061 C C . VAL A 1 278 ? -6.559 22.141 -4.82 1 88.25 278 VAL A C 1
ATOM 2063 O O . VAL A 1 278 ? -7.766 22.156 -5.086 1 88.25 278 VAL A O 1
ATOM 2066 N N . VAL A 1 279 ? -5.715 21.594 -5.613 1 84.5 279 VAL A N 1
ATOM 2067 C CA . VAL A 1 279 ? -6.07 21.094 -6.938 1 84.5 279 VAL A CA 1
ATOM 2068 C C . VAL A 1 279 ? -6.961 19.859 -6.797 1 84.5 279 VAL A C 1
ATOM 2070 O O . VAL A 1 279 ? -8.023 19.781 -7.418 1 84.5 279 VAL A O 1
ATOM 2073 N N . VAL A 1 280 ? -6.492 19 -6 1 84.56 280 VAL A N 1
ATOM 2074 C CA . VAL A 1 280 ? -7.211 17.734 -5.871 1 84.56 280 VAL A CA 1
ATOM 2075 C C . VAL A 1 280 ? -8.547 17.969 -5.168 1 84.56 280 VAL A C 1
ATOM 2077 O O . VAL A 1 280 ? -9.562 17.391 -5.543 1 84.56 280 VAL A O 1
ATOM 2080 N N . PHE A 1 281 ? -8.453 18.719 -4.145 1 80.25 281 PHE A N 1
ATOM 2081 C CA . PHE A 1 281 ? -9.688 19.031 -3.43 1 80.25 281 PHE A CA 1
ATOM 2082 C C . PHE A 1 281 ? -10.672 19.75 -4.344 1 80.25 281 PHE A C 1
ATOM 2084 O O . PHE A 1 281 ? -11.875 19.516 -4.285 1 80.25 281 PHE A O 1
ATOM 2091 N N . GLY A 1 282 ? -10.203 20.703 -5.09 1 77.31 282 GLY A N 1
ATOM 2092 C CA . GLY A 1 282 ? -11.047 21.359 -6.074 1 77.31 282 GLY A CA 1
ATOM 2093 C C . GLY A 1 282 ? -11.68 20.406 -7.066 1 77.31 282 GLY A C 1
ATOM 2094 O O . GLY A 1 282 ? -12.867 20.516 -7.383 1 77.31 282 GLY A O 1
ATOM 2095 N N . LEU A 1 283 ? -10.945 19.469 -7.496 1 78.75 283 LEU A N 1
ATOM 2096 C CA . LEU A 1 283 ? -11.445 18.469 -8.43 1 78.75 283 LEU A CA 1
ATOM 2097 C C . LEU A 1 283 ? -12.492 17.578 -7.762 1 78.75 283 LEU A C 1
ATOM 2099 O O . LEU A 1 283 ? -13.469 17.188 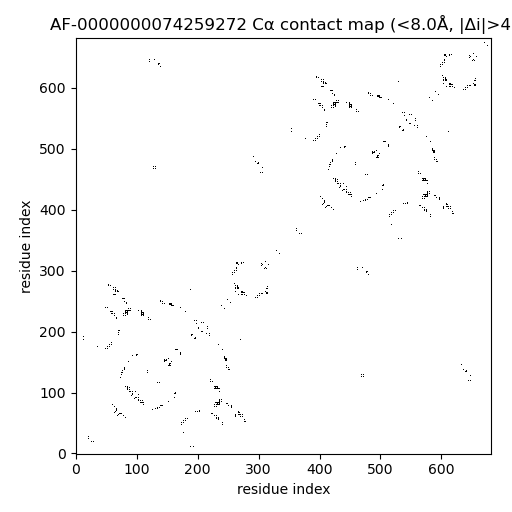-8.398 1 78.75 283 LEU A O 1
ATOM 2103 N N . ASN A 1 284 ? -12.188 17.25 -6.5 1 77.5 284 ASN A N 1
ATOM 2104 C CA . ASN A 1 284 ? -13.156 16.469 -5.742 1 77.5 284 ASN A CA 1
ATOM 2105 C C . ASN A 1 284 ? -14.508 17.172 -5.66 1 77.5 284 ASN A C 1
ATOM 2107 O O . ASN A 1 284 ? -15.555 16.516 -5.746 1 77.5 284 ASN A O 1
ATOM 2111 N N . GLU A 1 285 ? -14.445 18.375 -5.43 1 73 285 GLU A N 1
ATOM 2112 C CA . GLU A 1 285 ? -15.68 19.156 -5.336 1 73 285 GLU A CA 1
ATOM 2113 C C . GLU A 1 285 ? -16.406 19.203 -6.68 1 73 285 GLU A C 1
ATOM 2115 O O . GLU A 1 285 ? -17.625 19.141 -6.734 1 73 285 GLU A O 1
ATOM 2120 N N . LEU A 1 286 ? -15.641 19.188 -7.746 1 75 286 LEU A N 1
ATOM 2121 C CA . LEU A 1 286 ? -16.219 19.203 -9.086 1 75 286 LEU A CA 1
ATOM 2122 C C . LEU A 1 286 ? -16.828 17.859 -9.438 1 75 286 LEU A C 1
ATOM 2124 O O . LEU A 1 286 ? -17.812 17.781 -10.172 1 75 286 LEU A O 1
ATOM 2128 N N . LEU A 1 287 ? -16.203 16.797 -8.828 1 75.5 287 LEU A N 1
ATOM 2129 C CA . LEU A 1 287 ? -16.641 15.445 -9.141 1 75.5 287 LEU A CA 1
ATOM 2130 C C . LEU A 1 287 ? -17.594 14.922 -8.062 1 75.5 287 LEU A C 1
ATOM 2132 O O . LEU A 1 287 ? -17.844 13.711 -7.992 1 75.5 287 LEU A O 1
ATOM 2136 N N . ARG A 1 288 ? -17.984 15.742 -7.215 1 71.19 288 ARG A N 1
ATOM 2137 C CA . ARG A 1 288 ? -18.781 15.359 -6.055 1 71.19 288 ARG A CA 1
ATOM 2138 C C . ARG A 1 288 ? -19.969 14.508 -6.469 1 71.19 288 ARG A C 1
ATOM 2140 O O . ARG A 1 288 ? -20.359 13.586 -5.754 1 71.19 288 ARG A O 1
ATOM 2147 N N . ASP A 1 289 ? -20.562 14.742 -7.535 1 67.44 289 ASP A N 1
ATOM 2148 C CA . ASP A 1 289 ? -21.75 14.023 -8.016 1 67.44 289 ASP A CA 1
ATOM 2149 C C . ASP A 1 289 ? -21.375 12.609 -8.469 1 67.44 289 ASP A C 1
ATOM 2151 O O . ASP A 1 289 ? -22.266 11.766 -8.641 1 67.44 289 ASP A O 1
ATOM 2155 N N . TYR A 1 290 ? -20.109 12.352 -8.602 1 66.5 290 TYR A N 1
ATOM 2156 C CA . TYR A 1 290 ? -19.672 11.047 -9.078 1 66.5 290 TYR A CA 1
ATOM 2157 C C . TYR A 1 290 ? -18.875 10.32 -8 1 66.5 290 TYR A C 1
ATOM 2159 O O . TYR A 1 290 ? -17.766 9.82 -8.258 1 66.5 290 TYR A O 1
ATOM 2167 N N . GLY A 1 291 ? -19.312 10.352 -6.801 1 63.12 291 GLY A N 1
ATOM 2168 C CA . GLY A 1 291 ? -18.641 9.906 -5.586 1 63.12 291 GLY A CA 1
ATOM 2169 C C . GLY A 1 291 ? -17.859 8.625 -5.773 1 63.12 291 GLY A C 1
ATOM 2170 O O . GLY A 1 291 ? -16.719 8.523 -5.324 1 63.12 291 GLY A O 1
ATOM 2171 N N . GLU A 1 292 ? -18.391 7.715 -6.527 1 64.75 292 GLU A N 1
ATOM 2172 C CA . GLU A 1 292 ? -17.797 6.391 -6.645 1 64.75 292 GLU A CA 1
ATOM 2173 C C . GLU A 1 292 ? -16.562 6.426 -7.559 1 64.75 292 GLU A C 1
ATOM 2175 O O . GLU A 1 292 ? -15.648 5.613 -7.402 1 64.75 292 GLU A O 1
ATOM 2180 N N . MET A 1 293 ? -16.5 7.465 -8.352 1 71.06 293 MET A N 1
ATOM 2181 C CA . MET A 1 293 ? -15.438 7.52 -9.359 1 71.06 293 MET A CA 1
ATOM 2182 C C . MET A 1 293 ? -14.234 8.305 -8.852 1 71.06 293 MET A C 1
ATOM 2184 O O . MET A 1 293 ? -13.188 8.344 -9.5 1 71.06 293 MET A O 1
ATOM 2188 N N . ARG A 1 294 ? -14.32 8.82 -7.68 1 76.62 294 ARG A N 1
ATOM 2189 C CA . ARG A 1 294 ? -13.266 9.68 -7.16 1 76.62 294 ARG A CA 1
ATOM 2190 C C . ARG A 1 294 ? -11.961 8.906 -6.992 1 76.62 294 ARG A C 1
ATOM 2192 O O . ARG A 1 294 ? -10.891 9.398 -7.355 1 76.62 294 ARG A O 1
ATOM 2199 N N . LEU A 1 295 ? -12.109 7.742 -6.562 1 74.38 295 LEU A N 1
ATOM 2200 C CA . LEU A 1 295 ? -10.898 6.953 -6.363 1 74.38 295 LEU A CA 1
ATOM 2201 C C . LEU A 1 295 ? -10.195 6.684 -7.691 1 74.38 295 LEU A C 1
ATOM 2203 O O . LEU A 1 295 ? -8.969 6.707 -7.762 1 74.38 295 LEU A O 1
ATOM 2207 N N . VAL A 1 296 ? -11.031 6.461 -8.672 1 77.94 296 VAL A N 1
ATOM 2208 C CA . VAL A 1 296 ? -10.477 6.207 -10 1 77.94 296 VAL A CA 1
ATOM 2209 C C . VAL A 1 296 ? -9.719 7.441 -10.492 1 77.94 296 VAL A C 1
ATOM 2211 O O . VAL A 1 296 ? -8.625 7.328 -11.039 1 77.94 296 VAL A O 1
ATOM 2214 N N . VAL A 1 297 ? -10.25 8.508 -10.195 1 79.62 297 VAL A N 1
ATOM 2215 C CA . VAL A 1 297 ? -9.656 9.766 -10.641 1 79.62 297 VAL A CA 1
ATOM 2216 C C . VAL A 1 297 ? -8.344 10.008 -9.891 1 79.62 297 VAL A C 1
ATOM 2218 O O . VAL A 1 297 ? -7.324 10.328 -10.5 1 79.62 297 VAL A O 1
ATOM 2221 N N . TRP A 1 298 ? -8.328 9.719 -8.586 1 81 298 TRP A N 1
ATOM 2222 C CA . TRP A 1 298 ? -7.129 9.945 -7.781 1 81 298 TRP A CA 1
ATOM 2223 C C . TRP A 1 298 ? -6.016 8.984 -8.195 1 81 298 TRP A C 1
ATOM 2225 O O . TRP A 1 298 ? -4.859 9.391 -8.336 1 81 298 TRP A O 1
ATOM 2235 N N . GLY A 1 299 ? -6.457 7.758 -8.352 1 78.19 299 GLY A N 1
ATOM 2236 C CA . GLY A 1 299 ? -5.48 6.773 -8.789 1 78.19 299 GLY A CA 1
ATOM 2237 C C . GLY A 1 299 ? -4.898 7.078 -10.156 1 78.19 299 GLY A C 1
ATOM 2238 O O . GLY A 1 299 ? -3.686 6.977 -10.352 1 78.19 299 GLY A O 1
ATOM 2239 N N . ALA A 1 300 ? -5.773 7.52 -11.055 1 81.56 300 ALA A N 1
ATOM 2240 C CA . ALA A 1 300 ? -5.32 7.879 -12.398 1 81.56 300 ALA A CA 1
ATOM 2241 C C . ALA A 1 300 ? -4.402 9.094 -12.359 1 81.56 300 ALA A C 1
ATOM 2243 O O . ALA A 1 300 ? -3.379 9.133 -13.055 1 81.56 300 ALA A O 1
ATOM 2244 N N . MET A 1 301 ? -4.754 10.016 -11.562 1 82.69 301 MET A N 1
ATOM 2245 C CA . MET A 1 301 ? -3.93 11.219 -11.422 1 82.69 301 MET A CA 1
ATOM 2246 C C . MET A 1 301 ? -2.564 10.875 -10.836 1 82.69 301 MET A C 1
ATOM 2248 O O . MET A 1 301 ? -1.544 11.406 -11.281 1 82.69 301 MET A O 1
ATOM 2252 N N . LEU A 1 302 ? -2.584 10 -9.852 1 82.94 302 LEU A N 1
ATOM 2253 C CA . LEU A 1 302 ? -1.328 9.57 -9.242 1 82.94 302 LEU A CA 1
ATOM 2254 C C . LEU A 1 302 ? -0.415 8.93 -10.281 1 82.94 302 LEU A C 1
ATOM 2256 O O . LEU A 1 302 ? 0.773 9.258 -10.352 1 82.94 302 LEU A O 1
ATOM 2260 N N . VAL A 1 303 ? -0.977 8.148 -11.109 1 81.12 303 VAL A N 1
ATOM 2261 C CA . VAL A 1 303 ? -0.22 7.445 -12.133 1 81.12 303 VAL A CA 1
ATOM 2262 C C . VAL A 1 303 ? 0.315 8.445 -13.156 1 81.12 303 VAL A C 1
ATOM 2264 O O . VAL A 1 303 ? 1.509 8.445 -13.469 1 81.12 303 VAL A O 1
ATOM 2267 N N . VAL A 1 304 ? -0.525 9.344 -13.578 1 82.69 304 VAL A N 1
ATOM 2268 C CA . VAL A 1 304 ? -0.168 10.297 -14.625 1 82.69 304 VAL A CA 1
ATOM 2269 C C . VAL A 1 304 ? 0.901 11.25 -14.109 1 82.69 304 VAL A C 1
ATOM 2271 O O . VAL A 1 304 ? 1.909 11.492 -14.781 1 82.69 304 VAL A O 1
ATOM 2274 N N . VAL A 1 305 ? 0.728 11.727 -12.961 1 81.12 305 VAL A N 1
ATOM 2275 C CA . VAL A 1 305 ? 1.641 12.727 -12.422 1 81.12 305 VAL A CA 1
ATOM 2276 C C . VAL A 1 305 ? 2.992 12.086 -12.117 1 81.12 305 VAL A C 1
ATOM 2278 O O . VAL A 1 305 ? 4.039 12.68 -12.383 1 81.12 305 VAL A O 1
ATOM 2281 N N . THR A 1 306 ? 2.943 10.891 -11.609 1 79.44 306 THR A N 1
ATOM 2282 C CA . THR A 1 306 ? 4.199 10.219 -11.281 1 79.44 306 THR A CA 1
ATOM 2283 C C . THR A 1 306 ? 4.992 9.914 -12.555 1 79.44 306 THR A C 1
ATOM 2285 O O . THR A 1 306 ? 6.223 9.883 -12.523 1 79.44 306 THR A O 1
ATOM 2288 N N . LEU A 1 307 ? 4.324 9.734 -13.648 1 79.44 307 LEU A N 1
ATOM 2289 C CA . LEU A 1 307 ? 4.977 9.375 -14.898 1 79.44 307 LEU A CA 1
ATOM 2290 C C . LEU A 1 307 ? 5.527 10.617 -15.602 1 79.44 307 LEU A C 1
ATOM 2292 O O . LEU A 1 307 ? 6.645 10.594 -16.125 1 79.44 307 LEU A O 1
ATOM 2296 N N . TYR A 1 308 ? 4.742 11.648 -15.531 1 80.06 308 TYR A N 1
ATOM 2297 C CA . TYR A 1 308 ? 5.078 12.773 -16.391 1 80.06 308 TYR A CA 1
ATOM 2298 C C . TYR A 1 308 ? 5.609 13.945 -15.57 1 80.06 308 TYR A C 1
ATOM 2300 O O . TYR A 1 308 ? 6.246 14.852 -16.109 1 80.06 308 TYR A O 1
ATOM 2308 N N . PHE A 1 309 ? 5.332 13.953 -14.305 1 78.12 309 PHE A N 1
ATOM 2309 C CA . PHE A 1 309 ? 5.789 15.031 -13.438 1 78.12 309 PHE A CA 1
ATOM 2310 C C . PHE A 1 309 ? 6.43 14.469 -12.172 1 78.12 309 PHE A C 1
ATOM 2312 O O . PHE A 1 309 ? 5.949 14.719 -11.062 1 78.12 309 PHE A O 1
ATOM 2319 N N . PRO A 1 310 ? 7.551 13.883 -12.367 1 71.12 310 PRO A N 1
ATOM 2320 C CA . PRO A 1 310 ? 8.156 13.18 -11.234 1 71.12 310 PRO A CA 1
ATOM 2321 C C . PRO A 1 310 ? 8.461 14.109 -10.055 1 71.12 310 PRO A C 1
ATOM 2323 O O . PRO A 1 310 ? 8.547 13.656 -8.914 1 71.12 310 PRO A O 1
ATOM 2326 N N . ASP A 1 311 ? 8.57 15.383 -10.375 1 72.44 311 ASP A N 1
ATOM 2327 C CA . ASP A 1 311 ? 8.836 16.312 -9.281 1 72.44 311 ASP A CA 1
ATOM 2328 C C . ASP A 1 311 ? 7.562 17.031 -8.844 1 72.44 311 ASP A C 1
ATOM 2330 O O . ASP A 1 311 ? 7.602 17.906 -7.965 1 72.44 311 ASP A O 1
ATOM 2334 N N . GLY A 1 312 ? 6.473 16.672 -9.367 1 75.25 312 GLY A N 1
ATOM 2335 C CA . GLY A 1 312 ? 5.199 17.312 -9.086 1 75.25 312 GLY A CA 1
ATOM 2336 C C . GLY A 1 312 ? 4.902 18.484 -9.992 1 75.25 312 GLY A C 1
ATOM 2337 O O . GLY A 1 312 ? 5.793 18.984 -10.688 1 75.25 312 GLY A O 1
ATOM 2338 N N . ILE A 1 313 ? 3.717 18.906 -10.016 1 72.25 313 ILE A N 1
ATOM 2339 C CA . ILE A 1 313 ? 3.266 19.953 -10.922 1 72.25 313 ILE A CA 1
ATOM 2340 C C . ILE A 1 313 ? 3.775 21.312 -10.438 1 72.25 313 ILE A C 1
ATOM 2342 O O . ILE A 1 313 ? 4.082 22.188 -11.242 1 72.25 313 ILE A O 1
ATOM 2346 N N . ALA A 1 314 ? 3.912 21.406 -9.148 1 65.75 314 ALA A N 1
ATOM 2347 C CA . ALA A 1 314 ? 4.32 22.703 -8.586 1 65.75 314 ALA A CA 1
ATOM 2348 C C . ALA A 1 314 ? 5.793 22.984 -8.875 1 65.75 314 ALA A C 1
ATOM 2350 O O . ALA A 1 314 ? 6.199 24.141 -8.977 1 65.75 314 ALA A O 1
ATOM 2351 N N . ASP A 1 315 ? 6.641 21.953 -8.828 1 58.06 315 ASP A N 1
ATOM 2352 C CA . ASP A 1 315 ? 8.062 22.141 -9.086 1 58.06 315 ASP A CA 1
ATOM 2353 C C . ASP A 1 315 ? 8.359 22.094 -10.586 1 58.06 315 ASP A C 1
ATOM 2355 O O . ASP A 1 315 ? 9.492 22.312 -11.008 1 58.06 315 ASP A O 1
ATOM 2359 N N . SER A 1 316 ? 7.402 21.672 -11.32 1 52.09 316 SER A N 1
ATOM 2360 C CA . SER A 1 316 ? 7.652 21.578 -12.758 1 52.09 316 SER A CA 1
ATOM 2361 C C . SER A 1 316 ? 7.898 22.953 -13.359 1 52.09 316 SER A C 1
ATOM 2363 O O . SER A 1 316 ? 8.047 23.094 -14.578 1 52.09 316 SER A O 1
ATOM 2365 N N . ASP A 1 317 ? 7.773 23.984 -12.688 1 43.47 317 ASP A N 1
ATOM 2366 C CA . ASP A 1 317 ? 8.219 25.203 -13.359 1 43.47 317 ASP A CA 1
ATOM 2367 C C . ASP A 1 317 ? 9.609 25.016 -13.977 1 43.47 317 ASP A C 1
ATOM 2369 O O . ASP A 1 317 ? 10.445 24.312 -13.422 1 43.47 317 ASP A O 1
ATOM 2373 N N . PHE A 1 318 ? 9.719 25.547 -15.258 1 37.38 318 PHE A N 1
ATOM 2374 C CA . PHE A 1 318 ? 10.516 25.828 -16.453 1 37.38 318 PHE A CA 1
ATOM 2375 C C . PHE A 1 318 ? 11.883 26.406 -16.062 1 37.38 318 PHE A C 1
ATOM 2377 O O . PHE A 1 318 ? 12.18 27.562 -16.328 1 37.38 318 PHE A O 1
ATOM 2384 N N . ASP A 1 319 ? 12.227 26.375 -14.906 1 35.91 319 ASP A N 1
ATOM 2385 C CA . ASP A 1 319 ? 13.539 27.016 -14.953 1 35.91 319 ASP A CA 1
ATOM 2386 C C . ASP A 1 319 ? 14.438 26.359 -16 1 35.91 319 ASP A C 1
ATOM 2388 O O . ASP A 1 319 ? 15.039 25.312 -15.734 1 35.91 319 ASP A O 1
ATOM 2392 N N . VAL A 1 320 ? 14.203 26.484 -17.156 1 34.12 320 VAL A N 1
ATOM 2393 C CA . VAL A 1 320 ? 15.016 26.453 -18.375 1 34.12 320 VAL A CA 1
ATOM 2394 C C . VAL A 1 320 ? 16.406 27.031 -18.094 1 34.12 320 VAL A C 1
ATOM 2396 O O . VAL A 1 320 ? 17.344 26.828 -18.859 1 34.12 320 VAL A O 1
ATOM 2399 N N . ARG A 1 321 ? 16.484 28 -17.125 1 33 321 ARG A N 1
ATOM 2400 C CA . ARG A 1 321 ? 17.781 28.672 -17.047 1 33 321 ARG A CA 1
ATOM 2401 C C . ARG A 1 321 ? 18.844 27.75 -16.453 1 33 321 ARG A C 1
ATOM 2403 O O . ARG A 1 321 ? 20 27.781 -16.844 1 33 321 ARG A O 1
ATOM 2410 N N . GLU A 1 322 ? 18.484 27.062 -15.344 1 31.2 322 GLU A N 1
ATOM 2411 C CA . GLU A 1 322 ? 19.625 26.344 -14.781 1 31.2 322 GLU A CA 1
ATOM 2412 C C . GLU A 1 322 ? 19.906 25.062 -15.562 1 31.2 322 GLU A C 1
ATOM 2414 O O . GLU A 1 322 ? 20.984 24.484 -15.469 1 31.2 322 GLU A O 1
ATOM 2419 N N . ARG A 1 323 ? 18.875 24.484 -16.172 1 36.5 323 ARG A N 1
ATOM 2420 C CA . ARG A 1 323 ? 19.328 23.453 -17.094 1 36.5 323 ARG A CA 1
ATOM 2421 C C . ARG A 1 323 ? 20.266 24.047 -18.141 1 36.5 323 ARG A C 1
ATOM 2423 O O . ARG A 1 323 ? 21.125 23.344 -18.688 1 36.5 323 ARG A O 1
ATOM 2430 N N . LEU A 1 324 ? 19.984 25.25 -18.625 1 30.22 324 LEU A N 1
ATOM 2431 C CA . LEU A 1 324 ? 20.922 25.922 -19.516 1 30.22 324 LEU A CA 1
ATOM 2432 C C . LEU A 1 324 ? 22.141 26.406 -18.734 1 30.22 324 LEU A C 1
ATOM 2434 O O . LEU A 1 324 ? 23.156 26.781 -19.328 1 30.22 324 LEU A O 1
ATOM 2438 N N . ALA A 1 325 ? 21.906 26.953 -17.531 1 36.03 325 ALA A N 1
ATOM 2439 C CA . ALA A 1 325 ? 23.188 27.234 -16.906 1 36.03 325 ALA A CA 1
ATOM 2440 C C . ALA A 1 325 ? 23.906 25.953 -16.484 1 36.03 325 ALA A C 1
ATOM 2442 O O . ALA A 1 325 ? 23.422 25.203 -15.641 1 36.03 325 ALA A O 1
ATOM 2443 N N . GLY A 1 326 ? 24.312 25.062 -17.297 1 34.38 326 GLY A N 1
ATOM 2444 C CA . GLY A 1 326 ? 25.188 23.891 -17.391 1 34.38 326 GLY A CA 1
ATOM 2445 C C . GLY A 1 326 ? 26.141 23.766 -16.219 1 34.38 326 GLY A C 1
ATOM 2446 O O . GLY A 1 326 ? 27 22.875 -16.219 1 34.38 326 GLY A O 1
ATOM 2447 N N . GLY A 1 327 ? 26.562 24.891 -15.578 1 35.72 327 GLY A N 1
ATOM 2448 C CA . GLY A 1 327 ? 27.766 24.703 -14.789 1 35.72 327 GLY A CA 1
ATOM 2449 C C . GLY A 1 327 ? 27.5 24 -13.469 1 35.72 327 GLY A C 1
ATOM 2450 O O . GLY A 1 327 ? 26.938 24.594 -12.547 1 35.72 327 GLY A O 1
ATOM 2451 N N . ASP A 1 328 ? 27.047 22.797 -13.422 1 35.03 328 ASP A N 1
ATOM 2452 C CA . ASP A 1 328 ? 27 21.906 -12.266 1 35.03 328 ASP A CA 1
ATOM 2453 C C . ASP A 1 328 ? 28.172 22.172 -11.32 1 35.03 328 ASP A C 1
ATOM 2455 O O . ASP A 1 328 ? 29.312 21.844 -11.633 1 35.03 328 ASP A O 1
ATOM 2459 N N . VAL A 1 329 ? 28.266 23.234 -10.578 1 38.25 329 VAL A N 1
ATOM 2460 C CA . VAL A 1 329 ? 29.281 23.266 -9.547 1 38.25 329 VAL A CA 1
ATOM 2461 C C . VAL A 1 329 ? 29.156 22.031 -8.648 1 38.25 329 VAL A C 1
ATOM 2463 O O . VAL A 1 329 ? 28.062 21.734 -8.148 1 38.25 329 VAL A O 1
ATOM 2466 N N . PRO A 1 330 ? 30.016 21.078 -8.773 1 39.5 330 PRO A N 1
ATOM 2467 C CA . PRO A 1 330 ? 29.953 19.812 -8.023 1 39.5 330 PRO A CA 1
ATOM 2468 C C . PRO A 1 330 ? 29.562 20.016 -6.559 1 39.5 330 PRO A C 1
ATOM 2470 O O . PRO A 1 330 ? 29.891 21.047 -5.965 1 39.5 330 PRO A O 1
ATOM 2473 N N . VAL A 1 331 ? 28.641 19.344 -5.973 1 38.03 331 VAL A N 1
ATOM 2474 C CA . VAL A 1 331 ? 28.141 19.281 -4.602 1 38.03 331 VAL A CA 1
ATOM 2475 C C . VAL A 1 331 ? 29.297 19.422 -3.623 1 38.03 331 VAL A C 1
ATOM 2477 O O . VAL A 1 331 ? 29.125 19.891 -2.496 1 38.03 331 VAL A O 1
ATOM 2480 N N . ARG A 1 332 ? 30.453 18.984 -4.008 1 37.47 332 ARG A N 1
ATOM 2481 C CA . ARG A 1 332 ? 31.688 19.125 -3.232 1 37.47 332 ARG A CA 1
ATOM 2482 C C . ARG A 1 332 ? 32 20.594 -2.947 1 37.47 332 ARG A C 1
ATOM 2484 O O . ARG A 1 332 ? 32.469 20.922 -1.858 1 37.47 332 ARG A O 1
ATOM 2491 N N . GLU A 1 333 ? 31.781 21.344 -3.908 1 39.94 333 GLU A N 1
ATOM 2492 C CA . GLU A 1 333 ? 32.219 22.719 -3.67 1 39.94 333 GLU A CA 1
ATOM 2493 C C . GLU A 1 333 ? 31.281 23.453 -2.723 1 39.94 333 GLU A C 1
ATOM 2495 O O . GLU A 1 333 ? 31.719 24.344 -1.982 1 39.94 333 GLU A O 1
ATOM 2500 N N . ARG A 1 334 ? 30.156 23.078 -2.701 1 43.53 334 ARG A N 1
ATOM 2501 C CA . ARG A 1 334 ? 29.234 23.766 -1.791 1 43.53 334 ARG A CA 1
ATOM 2502 C C . ARG A 1 334 ? 29.438 23.297 -0.355 1 43.53 334 ARG A C 1
ATOM 2504 O O . ARG A 1 334 ? 29.234 24.062 0.589 1 43.53 334 ARG A O 1
ATOM 2511 N N . ILE A 1 335 ? 29.703 21.922 -0.158 1 44.5 335 ILE A N 1
ATOM 2512 C CA . ILE A 1 335 ? 30.062 21.422 1.168 1 44.5 335 ILE A CA 1
ATOM 2513 C C . ILE A 1 335 ? 31.328 22.125 1.645 1 44.5 335 ILE A C 1
ATOM 2515 O O . ILE A 1 335 ? 31.422 22.531 2.807 1 44.5 335 ILE A O 1
ATOM 2519 N N . ARG A 1 336 ? 32.219 22.359 0.819 1 42.84 336 ARG A N 1
ATOM 2520 C CA . ARG A 1 336 ? 33.5 23.016 1.153 1 42.84 336 ARG A CA 1
ATOM 2521 C C . ARG A 1 336 ? 33.25 24.453 1.617 1 42.84 336 ARG A C 1
ATOM 2523 O O . ARG A 1 336 ? 33.906 24.922 2.551 1 42.84 336 ARG A O 1
ATOM 2530 N N . GLU A 1 337 ? 32.344 25.109 1.019 1 41.25 337 GLU A N 1
ATOM 2531 C CA . GLU A 1 337 ? 32.125 26.484 1.422 1 41.25 337 GLU A CA 1
ATOM 2532 C C . GLU A 1 337 ? 31.422 26.562 2.779 1 41.25 337 GLU A C 1
ATOM 2534 O O . GLU A 1 337 ? 31.672 27.484 3.559 1 41.25 337 GLU A O 1
ATOM 2539 N N . ALA A 1 338 ? 30.641 25.547 3.076 1 42.88 338 ALA A N 1
ATOM 2540 C CA . ALA A 1 338 ? 29.953 25.562 4.363 1 42.88 338 ALA A CA 1
ATOM 2541 C C . ALA A 1 338 ? 30.891 25.109 5.484 1 42.88 338 ALA A C 1
ATOM 2543 O O . ALA A 1 338 ? 30.797 25.609 6.613 1 42.88 338 ALA A O 1
ATOM 2544 N N . ILE A 1 339 ? 31.75 24.219 5.23 1 43.97 339 ILE A N 1
ATOM 2545 C CA . ILE A 1 339 ? 32.75 23.828 6.223 1 43.97 339 ILE A CA 1
ATOM 2546 C C . ILE A 1 339 ? 33.812 24.922 6.34 1 43.97 339 ILE A C 1
ATOM 2548 O O . ILE A 1 339 ? 34.438 25.078 7.398 1 43.97 339 ILE A O 1
ATOM 2552 N N . GLY A 1 340 ? 34.312 25.609 5.363 1 37.22 340 GLY A N 1
ATOM 2553 C CA . GLY A 1 340 ? 35.375 26.594 5.48 1 37.22 340 GLY A CA 1
ATOM 2554 C C . GLY A 1 340 ? 34.969 27.828 6.262 1 37.22 340 GLY A C 1
ATOM 2555 O O . GLY A 1 340 ? 35.75 28.781 6.367 1 37.22 340 GLY A O 1
ATOM 2556 N N . ARG A 1 341 ? 33.656 27.984 6.355 1 32.94 341 ARG A N 1
ATOM 2557 C CA . ARG A 1 341 ? 33.438 29.047 7.348 1 32.94 341 ARG A CA 1
ATOM 2558 C C . ARG A 1 341 ? 33.219 28.453 8.734 1 32.94 341 ARG A C 1
ATOM 2560 O O . ARG A 1 341 ? 32.625 27.375 8.867 1 32.94 341 ARG A O 1
ATOM 2567 N N . MET B 1 1 ? 15.094 -24.031 -35.656 1 45.66 1 MET B N 1
ATOM 2568 C CA . MET B 1 1 ? 15.906 -23.203 -34.781 1 45.66 1 MET B CA 1
ATOM 2569 C C . MET B 1 1 ? 15.211 -22.984 -33.438 1 45.66 1 MET B C 1
ATOM 2571 O O . MET B 1 1 ? 15.875 -22.922 -32.406 1 45.66 1 MET B O 1
ATOM 2575 N N . THR B 1 2 ? 13.836 -22.875 -33.5 1 55.69 2 THR B N 1
ATOM 2576 C CA . THR B 1 2 ? 12.992 -22.656 -32.312 1 55.69 2 THR B CA 1
ATOM 2577 C C . THR B 1 2 ? 12.969 -23.906 -31.438 1 55.69 2 THR B C 1
ATOM 2579 O O . THR B 1 2 ? 13.008 -23.797 -30.203 1 55.69 2 THR B O 1
ATOM 2582 N N . GLY B 1 3 ? 13.016 -24.984 -32.094 1 57.25 3 GLY B N 1
ATOM 2583 C CA . GLY B 1 3 ? 13 -26.25 -31.406 1 57.25 3 GLY B CA 1
ATOM 2584 C C . GLY B 1 3 ? 14.266 -26.516 -30.609 1 57.25 3 GLY B C 1
ATOM 2585 O O . GLY B 1 3 ? 14.219 -27.031 -29.5 1 57.25 3 GLY B O 1
ATOM 2586 N N . SER B 1 4 ? 15.336 -26.125 -31.234 1 65.81 4 SER B N 1
ATOM 2587 C CA . SER B 1 4 ? 16.641 -26.359 -30.609 1 65.81 4 SER B CA 1
ATOM 2588 C C . SER B 1 4 ? 16.828 -25.469 -29.391 1 65.81 4 SER B C 1
ATOM 2590 O O . SER B 1 4 ? 17.391 -25.922 -28.375 1 65.81 4 SER B O 1
ATOM 2592 N N . THR B 1 5 ? 16.156 -24.297 -29.5 1 68.25 5 THR B N 1
ATOM 2593 C CA . THR B 1 5 ? 16.266 -23.375 -28.375 1 68.25 5 THR B CA 1
ATOM 2594 C C . THR B 1 5 ? 15.43 -23.875 -27.203 1 68.25 5 THR B C 1
ATOM 2596 O O . THR B 1 5 ? 15.859 -23.797 -26.047 1 68.25 5 THR B O 1
ATOM 2599 N N . LEU B 1 6 ? 14.297 -24.453 -27.531 1 74.62 6 LEU B N 1
ATOM 2600 C CA . LEU B 1 6 ? 13.43 -25.016 -26.5 1 74.62 6 LEU B CA 1
ATOM 2601 C C . LEU B 1 6 ? 14.078 -26.219 -25.844 1 74.62 6 LEU B C 1
ATOM 2603 O O . LEU B 1 6 ? 13.961 -26.406 -24.625 1 74.62 6 LEU B O 1
ATOM 2607 N N . GLY B 1 7 ? 14.727 -27 -26.766 1 74.44 7 GLY B N 1
ATOM 2608 C CA . GLY B 1 7 ? 15.414 -28.156 -26.219 1 74.44 7 GLY B CA 1
ATOM 2609 C C . GLY B 1 7 ? 16.547 -27.781 -25.266 1 74.44 7 GLY B C 1
ATOM 2610 O O . GLY B 1 7 ? 16.734 -28.438 -24.234 1 74.44 7 GLY B O 1
ATOM 2611 N N . ARG B 1 8 ? 17.406 -26.75 -25.766 1 73.56 8 ARG B N 1
ATOM 2612 C CA . ARG B 1 8 ? 18.5 -26.297 -24.922 1 73.56 8 ARG B CA 1
ATOM 2613 C C . ARG B 1 8 ? 18 -25.703 -23.609 1 73.56 8 ARG B C 1
ATOM 2615 O O . ARG B 1 8 ? 18.594 -25.922 -22.547 1 73.56 8 ARG B O 1
ATOM 2622 N N . SER B 1 9 ? 16.781 -25.078 -23.703 1 76.19 9 SER B N 1
ATOM 2623 C CA . SER B 1 9 ? 16.203 -24.453 -22.516 1 76.19 9 SER B CA 1
ATOM 2624 C C . SER B 1 9 ? 15.688 -25.5 -21.531 1 76.19 9 SER B C 1
ATOM 2626 O O . SER B 1 9 ? 15.914 -25.406 -20.328 1 76.19 9 SER B O 1
ATOM 2628 N N . LEU B 1 10 ? 15.109 -26.469 -22.062 1 81.19 10 LEU B N 1
ATOM 2629 C CA . LEU B 1 10 ? 14.57 -27.547 -21.25 1 81.19 10 LEU B CA 1
ATOM 2630 C C . LEU B 1 10 ? 15.688 -28.406 -20.656 1 81.19 10 LEU B C 1
ATOM 2632 O O . LEU B 1 10 ? 15.57 -28.906 -19.547 1 81.19 10 LEU B O 1
ATOM 2636 N N . GLY B 1 11 ? 16.688 -28.562 -21.5 1 77 11 GLY B N 1
ATOM 2637 C CA . GLY B 1 11 ? 17.828 -29.297 -21 1 77 11 GLY B CA 1
ATOM 2638 C C . GLY B 1 11 ? 18.516 -28.625 -19.828 1 77 11 GLY B C 1
ATOM 2639 O O . GLY B 1 11 ? 18.859 -29.281 -18.844 1 77 11 GLY B O 1
ATOM 2640 N N . ARG B 1 12 ? 18.766 -27.328 -19.953 1 76.06 12 ARG B N 1
ATOM 2641 C CA . ARG B 1 12 ? 19.375 -26.578 -18.859 1 76.06 12 ARG B CA 1
ATOM 2642 C C . ARG B 1 12 ? 18.484 -26.641 -17.609 1 76.06 12 ARG B C 1
ATOM 2644 O O . ARG B 1 12 ? 19 -26.797 -16.5 1 76.06 12 ARG B O 1
ATOM 2651 N N . ALA B 1 13 ? 17.203 -26.578 -17.859 1 78.06 13 ALA B N 1
ATOM 2652 C CA . ALA B 1 13 ? 16.25 -26.641 -16.75 1 78.06 13 ALA B CA 1
ATOM 2653 C C . ALA B 1 13 ? 16.297 -28 -16.078 1 78.06 13 ALA B C 1
ATOM 2655 O O . ALA B 1 13 ? 16.25 -28.078 -14.844 1 78.06 13 ALA B O 1
ATOM 2656 N N . ARG B 1 14 ? 16.312 -28.984 -16.891 1 78.19 14 ARG B N 1
ATOM 2657 C CA . ARG B 1 14 ? 16.375 -30.344 -16.344 1 78.19 14 ARG B CA 1
ATOM 2658 C C . ARG B 1 14 ? 17.641 -30.547 -15.523 1 78.19 14 ARG B C 1
ATOM 2660 O O . ARG B 1 14 ? 17.594 -31.125 -14.43 1 78.19 14 ARG B O 1
ATOM 2667 N N . LYS B 1 15 ? 18.719 -30.125 -16.031 1 74 15 LYS B N 1
ATOM 2668 C CA . LYS B 1 15 ? 20 -30.266 -15.32 1 74 15 LYS B CA 1
ATOM 2669 C C . LYS B 1 15 ? 19.984 -29.516 -14 1 74 15 LYS B C 1
ATOM 2671 O O . LYS B 1 15 ? 20.406 -30.047 -12.969 1 74 15 LYS B O 1
ATOM 2676 N N . ARG B 1 16 ? 19.484 -28.375 -14.062 1 76.62 16 ARG B N 1
ATOM 2677 C CA . ARG B 1 16 ? 19.438 -27.562 -12.852 1 76.62 16 ARG B CA 1
ATOM 2678 C C . ARG B 1 16 ? 18.453 -28.125 -11.836 1 76.62 16 ARG B C 1
ATOM 2680 O O . ARG B 1 16 ? 18.688 -28.047 -10.633 1 76.62 16 ARG B O 1
ATOM 2687 N N . LEU B 1 17 ? 17.375 -28.562 -12.391 1 72.19 17 LEU B N 1
ATOM 2688 C CA . LEU B 1 17 ? 16.375 -29.188 -11.523 1 72.19 17 LEU B CA 1
ATOM 2689 C C . LEU B 1 17 ? 16.969 -30.375 -10.773 1 72.19 17 LEU B C 1
ATOM 2691 O O . LEU B 1 17 ? 16.719 -30.547 -9.578 1 72.19 17 LEU B O 1
ATOM 2695 N N . LEU B 1 18 ? 17.672 -31.125 -11.516 1 69.88 18 LEU B N 1
ATOM 2696 C CA . LEU B 1 18 ? 18.312 -32.312 -10.914 1 69.88 18 LEU B CA 1
ATOM 2697 C C . LEU B 1 18 ? 19.375 -31.891 -9.906 1 69.88 18 LEU B C 1
ATOM 2699 O O . LEU B 1 18 ? 19.531 -32.531 -8.867 1 69.88 18 LEU B O 1
ATOM 2703 N N . GLU B 1 19 ? 20.047 -30.828 -10.219 1 71.44 19 GLU B N 1
ATOM 2704 C CA . GLU B 1 19 ? 21.062 -30.328 -9.281 1 71.44 19 GLU B CA 1
ATOM 2705 C C . GLU B 1 19 ? 20.406 -29.75 -8.031 1 71.44 19 GLU B C 1
ATOM 2707 O O . GLU B 1 19 ? 20.891 -29.953 -6.922 1 71.44 19 GLU B O 1
ATOM 2712 N N . ASP B 1 20 ? 19.344 -29.016 -8.336 1 72.19 20 ASP B N 1
ATOM 2713 C CA . ASP B 1 20 ? 18.641 -28.406 -7.211 1 72.19 20 ASP B CA 1
ATOM 2714 C C . ASP B 1 20 ? 17.922 -29.453 -6.363 1 72.19 20 ASP B C 1
ATOM 2716 O O . ASP B 1 20 ? 17.797 -29.297 -5.148 1 72.19 20 ASP B O 1
ATOM 2720 N N . ALA B 1 21 ? 17.453 -30.484 -7.059 1 68.94 21 ALA B N 1
ATOM 2721 C CA . ALA B 1 21 ? 16.766 -31.578 -6.379 1 68.94 21 ALA B CA 1
ATOM 2722 C C . ALA B 1 21 ? 17.703 -32.281 -5.395 1 68.94 21 ALA B C 1
ATOM 2724 O O . ALA B 1 21 ? 17.234 -32.844 -4.406 1 68.94 21 ALA B O 1
ATOM 2725 N N . ARG B 1 22 ? 18.828 -32.156 -5.707 1 64.31 22 ARG B N 1
ATOM 2726 C CA . ARG B 1 22 ? 19.812 -32.812 -4.855 1 64.31 22 ARG B CA 1
ATOM 2727 C C . ARG B 1 22 ? 20.156 -31.953 -3.643 1 64.31 22 ARG B C 1
ATOM 2729 O O . ARG B 1 22 ? 20.688 -32.469 -2.648 1 64.31 22 ARG B O 1
ATOM 2736 N N . GLY B 1 23 ? 19.75 -30.812 -3.764 1 66.69 23 GLY B N 1
ATOM 2737 C CA . GLY B 1 23 ? 20 -29.953 -2.621 1 66.69 23 GLY B CA 1
ATOM 2738 C C . GLY B 1 23 ? 18.938 -30.062 -1.544 1 66.69 23 GLY B C 1
ATOM 2739 O O . GLY B 1 23 ? 17.984 -30.828 -1.686 1 66.69 23 GLY B O 1
ATOM 2740 N N . ARG B 1 24 ? 19.219 -29.578 -0.413 1 65.19 24 ARG B N 1
ATOM 2741 C CA . ARG B 1 24 ? 18.297 -29.594 0.708 1 65.19 24 ARG B CA 1
ATOM 2742 C C . ARG B 1 24 ? 16.922 -29.078 0.286 1 65.19 24 ARG B C 1
ATOM 2744 O O . ARG B 1 24 ? 15.898 -29.672 0.622 1 65.19 24 ARG B O 1
ATOM 2751 N N . ASN B 1 25 ? 17 -28.031 -0.524 1 68.88 25 ASN B N 1
ATOM 2752 C CA . ASN B 1 25 ? 15.75 -27.453 -0.976 1 68.88 25 ASN B CA 1
ATOM 2753 C C . ASN B 1 25 ? 15.023 -28.359 -1.963 1 68.88 25 ASN B C 1
ATOM 2755 O O . ASN B 1 25 ? 13.797 -28.438 -1.949 1 68.88 25 ASN B O 1
ATOM 2759 N N . GLY B 1 26 ? 15.797 -29.062 -2.711 1 68.06 26 GLY B N 1
ATOM 2760 C CA . GLY B 1 26 ? 15.211 -30 -3.648 1 68.06 26 GLY B CA 1
ATOM 2761 C C . GLY B 1 26 ? 14.555 -31.188 -2.969 1 68.06 26 GLY B C 1
ATOM 2762 O O . GLY B 1 26 ? 13.469 -31.609 -3.367 1 68.06 26 GLY B O 1
ATOM 2763 N N . ARG B 1 27 ? 15.156 -31.641 -1.935 1 69.31 27 ARG B N 1
ATOM 2764 C CA . ARG B 1 27 ? 14.594 -32.781 -1.194 1 69.31 27 ARG B CA 1
ATOM 2765 C C . ARG B 1 27 ? 13.297 -32.375 -0.5 1 69.31 27 ARG B C 1
ATOM 2767 O O . ARG B 1 27 ? 12.336 -33.156 -0.478 1 69.31 27 ARG B O 1
ATOM 2774 N N . LEU B 1 28 ? 13.375 -31.141 -0.011 1 72.56 28 LEU B N 1
ATOM 2775 C CA . LEU B 1 28 ? 12.172 -30.656 0.669 1 72.56 28 LEU B CA 1
ATOM 2776 C C . LEU B 1 28 ? 11.023 -30.484 -0.317 1 72.56 28 LEU B C 1
ATOM 2778 O O . LEU B 1 28 ? 9.875 -30.797 -0.004 1 72.56 28 LEU B O 1
ATOM 2782 N N . LEU B 1 29 ? 11.414 -30.062 -1.436 1 76.06 29 LEU B N 1
ATOM 2783 C CA . LEU B 1 29 ? 10.383 -29.891 -2.457 1 76.06 29 LEU B CA 1
ATOM 2784 C C . LEU B 1 29 ? 9.859 -31.25 -2.934 1 76.06 29 LEU B C 1
ATOM 2786 O O . LEU B 1 29 ? 8.664 -31.391 -3.189 1 76.06 29 LEU B O 1
ATOM 2790 N N . ALA B 1 30 ? 10.781 -32.219 -3.018 1 73.62 30 ALA B N 1
ATOM 2791 C CA . ALA B 1 30 ? 10.383 -33.562 -3.438 1 73.62 30 ALA B CA 1
ATOM 2792 C C . ALA B 1 30 ? 9.461 -34.188 -2.408 1 73.62 30 ALA B C 1
ATOM 2794 O O . ALA B 1 30 ? 8.438 -34.781 -2.766 1 73.62 30 ALA B O 1
ATOM 2795 N N . VAL B 1 31 ? 9.828 -34.031 -1.178 1 73.44 31 VAL B N 1
ATOM 2796 C CA . VAL B 1 31 ? 9.016 -34.594 -0.102 1 73.44 31 VAL B CA 1
ATOM 2797 C C . VAL B 1 31 ? 7.66 -33.875 -0.063 1 73.44 31 VAL B C 1
ATOM 2799 O O . VAL B 1 31 ? 6.621 -34.531 0.085 1 73.44 31 VAL B O 1
ATOM 2802 N N . GLY B 1 32 ? 7.719 -32.594 -0.196 1 76.75 32 GLY B N 1
ATOM 2803 C CA . GLY B 1 32 ? 6.473 -31.844 -0.229 1 76.75 32 GLY B CA 1
ATOM 2804 C C . GLY B 1 32 ? 5.555 -32.25 -1.36 1 76.75 32 GLY B C 1
ATOM 2805 O O . GLY B 1 32 ? 4.344 -32.406 -1.167 1 76.75 32 GLY B O 1
ATOM 2806 N N . THR B 1 33 ? 6.148 -32.562 -2.482 1 77.31 33 THR B N 1
ATOM 2807 C CA . THR B 1 33 ? 5.379 -32.969 -3.652 1 77.31 33 THR B CA 1
ATOM 2808 C C . THR B 1 33 ? 4.793 -34.344 -3.451 1 77.31 33 THR B C 1
ATOM 2810 O O . THR B 1 33 ? 3.635 -34.594 -3.795 1 77.31 33 THR B O 1
ATOM 2813 N N . ALA B 1 34 ? 5.598 -35.188 -2.9 1 73.5 34 ALA B N 1
ATOM 2814 C CA . ALA B 1 34 ? 5.121 -36.562 -2.623 1 73.5 34 ALA B CA 1
ATOM 2815 C C . ALA B 1 34 ? 3.965 -36.531 -1.627 1 73.5 34 ALA B C 1
ATOM 2817 O O . ALA B 1 34 ? 2.963 -37.219 -1.818 1 73.5 34 ALA B O 1
ATOM 2818 N N . LEU B 1 35 ? 4.137 -35.75 -0.644 1 75.75 35 LEU B N 1
ATOM 2819 C CA . LEU B 1 35 ? 3.08 -35.594 0.355 1 75.75 35 LEU B CA 1
ATOM 2820 C C . LEU B 1 35 ? 1.818 -35 -0.263 1 75.75 35 LEU B C 1
ATOM 2822 O O . LEU B 1 35 ? 0.705 -35.406 0.084 1 75.75 35 LEU B O 1
ATOM 2826 N N . ALA B 1 36 ? 2.02 -34.125 -1.161 1 80.5 36 ALA B N 1
ATOM 2827 C CA . ALA B 1 36 ? 0.891 -33.5 -1.846 1 80.5 36 ALA B CA 1
ATOM 2828 C C . ALA B 1 36 ? 0.139 -34.531 -2.703 1 80.5 36 ALA B C 1
ATOM 2830 O O . ALA B 1 36 ? -1.093 -34.5 -2.764 1 80.5 36 ALA B O 1
ATOM 2831 N N . LEU B 1 37 ? 0.883 -35.438 -3.324 1 79.12 37 LEU B N 1
ATOM 2832 C CA . LEU B 1 37 ? 0.269 -36.438 -4.199 1 79.12 37 LEU B CA 1
ATOM 2833 C C . LEU B 1 37 ? -0.497 -37.469 -3.385 1 79.12 37 LEU B C 1
ATOM 2835 O O . LEU B 1 37 ? -1.521 -38 -3.838 1 79.12 37 LEU B O 1
ATOM 2839 N N . LEU B 1 38 ? -0.116 -37.656 -2.115 1 78.12 38 LEU B N 1
ATOM 2840 C CA . LEU B 1 38 ? -0.701 -38.719 -1.302 1 78.12 38 LEU B CA 1
ATOM 2841 C C . LEU B 1 38 ? -1.769 -38.156 -0.367 1 78.12 38 LEU B C 1
ATOM 2843 O O . LEU B 1 38 ? -2.48 -38.906 0.293 1 78.12 38 LEU B O 1
ATOM 2847 N N . ALA B 1 39 ? -1.919 -36.906 -0.322 1 77.12 39 ALA B N 1
ATOM 2848 C CA . ALA B 1 39 ? -2.77 -36.25 0.656 1 77.12 39 ALA B CA 1
ATOM 2849 C C . ALA B 1 39 ? -4.211 -36.719 0.556 1 77.12 39 ALA B C 1
ATOM 2851 O O . ALA B 1 39 ? -4.859 -36.969 1.574 1 77.12 39 ALA B O 1
ATOM 2852 N N . PRO B 1 40 ? -4.789 -36.906 -0.662 1 75.75 40 PRO B N 1
ATOM 2853 C CA . PRO B 1 40 ? -6.199 -37.312 -0.731 1 75.75 40 PRO B CA 1
ATOM 2854 C C . PRO B 1 40 ? -6.457 -38.688 -0.132 1 75.75 40 PRO B C 1
ATOM 2856 O O . PRO B 1 40 ? -7.586 -39 0.264 1 75.75 40 PRO B O 1
ATOM 2859 N N . LEU B 1 41 ? -5.453 -39.438 -0.121 1 75.38 41 LEU B N 1
ATOM 2860 C CA . LEU B 1 41 ? -5.613 -40.781 0.425 1 75.38 41 LEU B CA 1
ATOM 2861 C C . LEU B 1 41 ? -5.715 -40.719 1.946 1 75.38 41 LEU B C 1
ATOM 2863 O O . LEU B 1 41 ? -6.266 -41.625 2.562 1 75.38 41 LEU B O 1
ATOM 2867 N N . ALA B 1 42 ? -5.262 -39.688 2.516 1 75.25 42 ALA B N 1
ATOM 2868 C CA . ALA B 1 42 ? -5.145 -39.688 3.971 1 75.25 42 ALA B CA 1
ATOM 2869 C C . ALA B 1 42 ? -5.984 -38.562 4.582 1 75.25 42 ALA B C 1
ATOM 2871 O O . ALA B 1 42 ? -6.289 -38.594 5.777 1 75.25 42 ALA B O 1
ATOM 2872 N N . LEU B 1 43 ? -6.41 -37.688 3.729 1 76.19 43 LEU B N 1
ATOM 2873 C CA . LEU B 1 43 ? -7 -36.469 4.309 1 76.19 43 LEU B CA 1
ATOM 2874 C C . LEU B 1 43 ? -8.508 -36.438 4.074 1 76.19 43 LEU B C 1
ATOM 2876 O O . LEU B 1 43 ? -9 -37.031 3.1 1 76.19 43 LEU B O 1
ATOM 2880 N N . THR B 1 44 ? -9.219 -35.875 5.012 1 80.81 44 THR B N 1
ATOM 2881 C CA . THR B 1 44 ? -10.648 -35.594 4.895 1 80.81 44 THR B CA 1
ATOM 2882 C C . THR B 1 44 ? -10.914 -34.562 3.807 1 80.81 44 THR B C 1
ATOM 2884 O O . THR B 1 44 ? -9.984 -33.938 3.312 1 80.81 44 THR B O 1
ATOM 2887 N N . ALA B 1 45 ? -12.172 -34.5 3.424 1 77.31 45 ALA B N 1
ATOM 2888 C CA . ALA B 1 45 ? -12.578 -33.562 2.398 1 77.31 45 ALA B CA 1
ATOM 2889 C C . ALA B 1 45 ? -12.219 -32.125 2.811 1 77.31 45 ALA B C 1
ATOM 2891 O O . ALA B 1 45 ? -11.75 -31.344 1.989 1 77.31 45 ALA B O 1
ATOM 2892 N N . TYR B 1 46 ? -12.383 -31.875 4.016 1 78.56 46 TYR B N 1
ATOM 2893 C CA . TYR B 1 46 ? -12.07 -30.547 4.539 1 78.56 46 TYR B CA 1
ATOM 2894 C C . TYR B 1 46 ? -10.578 -30.266 4.453 1 78.56 46 TYR B C 1
ATOM 2896 O O . TYR B 1 46 ? -10.164 -29.188 4.02 1 78.56 46 TYR B O 1
ATOM 2904 N N . ALA B 1 47 ? -9.844 -31.172 4.852 1 81.5 47 ALA B N 1
ATOM 2905 C CA . ALA B 1 47 ? -8.391 -31.031 4.828 1 81.5 47 ALA B CA 1
ATOM 2906 C C . ALA B 1 47 ? -7.875 -30.875 3.4 1 81.5 47 ALA B C 1
ATOM 2908 O O . ALA B 1 47 ? -6.91 -30.141 3.158 1 81.5 47 ALA B O 1
ATOM 2909 N N . LEU B 1 48 ? -8.586 -31.562 2.496 1 85.38 48 LEU B N 1
ATOM 2910 C CA . LEU B 1 48 ? -8.203 -31.438 1.093 1 85.38 48 LEU B CA 1
ATOM 2911 C C . LEU B 1 48 ? -8.438 -30.016 0.586 1 85.38 48 LEU B C 1
ATOM 2913 O O . LEU B 1 48 ? -7.633 -29.484 -0.187 1 85.38 48 LEU B O 1
ATOM 2917 N N . ASP B 1 49 ? -9.477 -29.406 1.051 1 84.06 49 ASP B N 1
ATOM 2918 C CA . ASP B 1 49 ? -9.766 -28.031 0.669 1 84.06 49 ASP B CA 1
ATOM 2919 C C . ASP B 1 49 ? -8.68 -27.078 1.162 1 84.06 49 ASP B C 1
ATOM 2921 O O . ASP B 1 49 ? -8.273 -26.172 0.439 1 84.06 49 ASP B O 1
ATOM 2925 N N . ILE B 1 50 ? -8.242 -27.312 2.297 1 83.94 50 ILE B N 1
ATOM 2926 C CA . ILE B 1 50 ? -7.211 -26.484 2.895 1 83.94 50 ILE B CA 1
ATOM 2927 C C . ILE B 1 50 ? -5.906 -26.641 2.117 1 83.94 50 ILE B C 1
ATOM 2929 O O . ILE B 1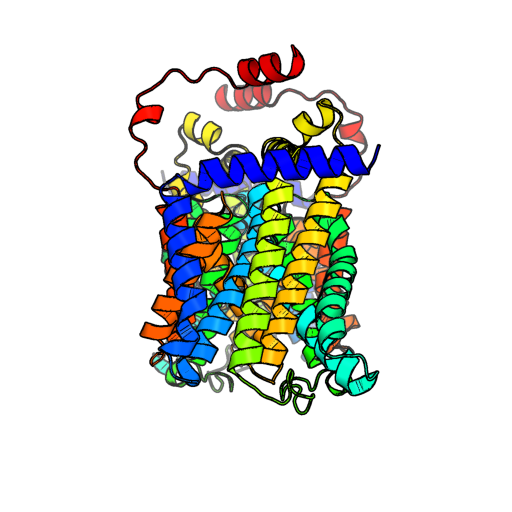 50 ? -5.215 -25.656 1.844 1 83.94 50 ILE B O 1
ATOM 2933 N N . VAL B 1 51 ? -5.586 -27.812 1.796 1 89 51 VAL B N 1
ATOM 2934 C CA . VAL B 1 51 ? -4.355 -28.078 1.06 1 89 51 VAL B CA 1
ATOM 2935 C C . VAL B 1 51 ? -4.441 -27.469 -0.334 1 89 51 VAL B C 1
ATOM 2937 O O . VAL B 1 51 ? -3.443 -26.969 -0.864 1 89 51 VAL B O 1
ATOM 2940 N N . MET B 1 52 ? -5.605 -27.516 -0.934 1 92 52 MET B N 1
ATOM 2941 C CA . MET B 1 52 ? -5.785 -26.875 -2.234 1 92 52 MET B CA 1
ATOM 2942 C C . MET B 1 52 ? -5.543 -25.375 -2.139 1 92 52 MET B C 1
ATOM 2944 O O . MET B 1 52 ? -4.914 -24.781 -3.018 1 92 52 MET B O 1
ATOM 2948 N N . GLN B 1 53 ? -6.039 -24.797 -1.083 1 90.56 53 GLN B N 1
ATOM 2949 C CA . GLN B 1 53 ? -5.805 -23.375 -0.872 1 90.56 53 GLN B CA 1
ATOM 2950 C C . GLN B 1 53 ? -4.316 -23.078 -0.716 1 90.56 53 GLN B C 1
ATOM 2952 O O . GLN B 1 53 ? -3.834 -22.031 -1.153 1 90.56 53 GLN B O 1
ATOM 2957 N N . LEU B 1 54 ? -3.672 -23.938 -0.056 1 92.44 54 LEU B N 1
ATOM 2958 C CA . LEU B 1 54 ? -2.227 -23.812 0.104 1 92.44 54 LEU B CA 1
ATOM 2959 C C . LEU B 1 54 ? -1.528 -23.812 -1.251 1 92.44 54 LEU B C 1
ATOM 2961 O O . LEU B 1 54 ? -0.634 -23 -1.489 1 92.44 54 LEU B O 1
ATOM 2965 N N . PHE B 1 55 ? -1.93 -24.672 -2.143 1 95 55 PHE B N 1
ATOM 2966 C CA . PHE B 1 55 ? -1.332 -24.75 -3.469 1 95 55 PHE B CA 1
ATOM 2967 C C . PHE B 1 55 ? -1.589 -23.469 -4.254 1 95 55 PHE B C 1
ATOM 2969 O O . PHE B 1 55 ? -0.693 -22.953 -4.93 1 95 55 PHE B O 1
ATOM 2976 N N . VAL B 1 56 ? -2.756 -22.984 -4.156 1 96.25 56 VAL B N 1
ATOM 2977 C CA . VAL B 1 56 ? -3.104 -21.75 -4.855 1 96.25 56 VAL B CA 1
ATOM 2978 C C . VAL B 1 56 ? -2.256 -20.594 -4.324 1 96.25 56 VAL B C 1
ATOM 2980 O O . VAL B 1 56 ? -1.738 -19.797 -5.102 1 96.25 56 VAL B O 1
ATOM 2983 N N . ALA B 1 57 ? -2.105 -20.609 -3.033 1 95.25 57 ALA B N 1
ATOM 2984 C CA . ALA B 1 57 ? -1.279 -19.562 -2.42 1 95.25 57 ALA B CA 1
ATOM 2985 C C . ALA B 1 57 ? 0.168 -19.672 -2.893 1 95.25 57 ALA B C 1
ATOM 2987 O O . ALA B 1 57 ? 0.824 -18.656 -3.127 1 95.25 57 ALA B O 1
ATOM 2988 N N . ILE B 1 58 ? 0.654 -20.828 -3.014 1 96.31 58 ILE B N 1
ATOM 2989 C CA . ILE B 1 58 ? 2.012 -21.062 -3.502 1 96.31 58 ILE B CA 1
ATOM 2990 C C . ILE B 1 58 ? 2.162 -20.453 -4.895 1 96.31 58 ILE B C 1
ATOM 2992 O O . ILE B 1 58 ? 3.168 -19.797 -5.191 1 96.31 58 ILE B O 1
ATOM 2996 N N . LEU B 1 59 ? 1.19 -20.641 -5.656 1 97.81 59 LEU B N 1
ATOM 2997 C CA . LEU B 1 59 ? 1.247 -20.141 -7.027 1 97.81 59 LEU B CA 1
ATOM 2998 C C . LEU B 1 59 ? 1.209 -18.625 -7.055 1 97.81 59 LEU B C 1
ATOM 3000 O O . LEU B 1 59 ? 1.993 -17.984 -7.766 1 97.81 59 LEU B O 1
ATOM 3004 N N . VAL B 1 60 ? 0.329 -18.016 -6.285 1 97.69 60 VAL B N 1
A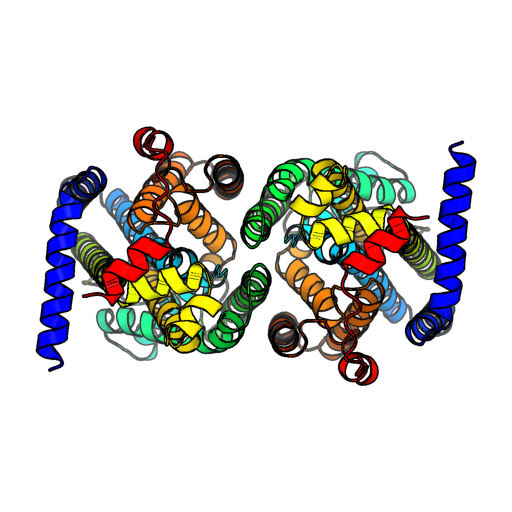TOM 3005 C CA . VAL B 1 60 ? 0.202 -16.562 -6.277 1 97.69 60 VAL B CA 1
ATOM 3006 C C . VAL B 1 60 ? 1.479 -15.93 -5.723 1 97.69 60 VAL B C 1
ATOM 3008 O O . VAL B 1 60 ? 2.016 -14.984 -6.305 1 97.69 60 VAL B O 1
ATOM 3011 N N . VAL B 1 61 ? 1.927 -16.453 -4.637 1 97.25 61 VAL B N 1
ATOM 3012 C CA . VAL B 1 61 ? 3.129 -15.922 -4.008 1 97.25 61 VAL B CA 1
ATOM 3013 C C . VAL B 1 61 ? 4.336 -16.156 -4.91 1 97.25 61 VAL B C 1
ATOM 3015 O O . VAL B 1 61 ? 5.199 -15.289 -5.051 1 97.25 61 VAL B O 1
ATOM 3018 N N . GLY B 1 62 ? 4.379 -17.344 -5.516 1 97.31 62 GLY B N 1
ATOM 3019 C CA . GLY B 1 62 ? 5.434 -17.594 -6.484 1 97.31 62 GLY B CA 1
ATOM 3020 C C . GLY B 1 62 ? 5.445 -16.609 -7.633 1 97.31 62 GLY B C 1
ATOM 3021 O O . GLY B 1 62 ? 6.508 -16.141 -8.047 1 97.31 62 GLY B O 1
ATOM 3022 N N . SER B 1 63 ? 4.293 -16.328 -8.125 1 98.25 63 SER B N 1
ATOM 3023 C CA . SER B 1 63 ? 4.203 -15.375 -9.227 1 98.25 63 SER B CA 1
ATOM 3024 C C . SER B 1 63 ? 4.574 -13.969 -8.781 1 98.25 63 SER B C 1
ATOM 3026 O O . SER B 1 63 ? 5.129 -13.188 -9.555 1 98.25 63 SER B O 1
ATOM 3028 N N . TRP B 1 64 ? 4.285 -13.633 -7.574 1 97.38 64 TRP B N 1
ATOM 3029 C CA . TRP B 1 64 ? 4.68 -12.336 -7.039 1 97.38 64 TRP B CA 1
ATOM 3030 C C . TRP B 1 64 ? 6.195 -12.25 -6.887 1 97.38 64 TRP B C 1
ATOM 3032 O O . TRP B 1 64 ? 6.797 -11.219 -7.199 1 97.38 64 TRP B O 1
ATOM 3042 N N . ILE B 1 65 ? 6.793 -13.305 -6.402 1 96.44 65 ILE B N 1
ATOM 3043 C CA . ILE B 1 65 ? 8.242 -13.359 -6.258 1 96.44 65 ILE B CA 1
ATOM 3044 C C . ILE B 1 65 ? 8.906 -13.266 -7.629 1 96.44 65 ILE B C 1
ATOM 3046 O O . ILE B 1 65 ? 9.953 -12.625 -7.777 1 96.44 65 ILE B O 1
ATOM 3050 N N . PHE B 1 66 ? 8.312 -13.906 -8.609 1 96.62 66 PHE B N 1
ATOM 3051 C CA . PHE B 1 66 ? 8.789 -13.836 -9.992 1 96.62 66 PHE B CA 1
ATOM 3052 C C . PHE B 1 66 ? 8.914 -12.383 -10.438 1 96.62 66 PHE B C 1
ATOM 3054 O O . PHE B 1 66 ? 9.875 -12.016 -11.117 1 96.62 66 PHE B O 1
ATOM 3061 N N . VAL B 1 67 ? 8.016 -11.477 -9.961 1 96.06 67 VAL B N 1
ATOM 3062 C CA . VAL B 1 67 ? 7.988 -10.078 -10.383 1 96.06 67 VAL B CA 1
ATOM 3063 C C . VAL B 1 67 ? 8.805 -9.227 -9.414 1 96.06 67 VAL B C 1
ATOM 3065 O O . VAL B 1 67 ? 9.75 -8.547 -9.82 1 96.06 67 VAL B O 1
ATOM 3068 N N . ALA B 1 68 ? 8.508 -9.359 -8.188 1 94 68 ALA B N 1
ATOM 3069 C CA . ALA B 1 68 ? 9.117 -8.508 -7.168 1 94 68 ALA B CA 1
ATOM 3070 C C . ALA B 1 68 ? 10.539 -8.969 -6.855 1 94 68 ALA B C 1
ATOM 3072 O O . ALA B 1 68 ? 11.438 -8.148 -6.668 1 94 68 ALA B O 1
ATOM 3073 N N . GLY B 1 69 ? 10.734 -10.203 -6.754 1 91.94 69 GLY B N 1
ATOM 3074 C CA . GLY B 1 69 ? 12.016 -10.75 -6.344 1 91.94 69 GLY B CA 1
ATOM 3075 C C . GLY B 1 69 ? 13.062 -10.727 -7.445 1 91.94 69 GLY B C 1
ATOM 3076 O O . GLY B 1 69 ? 14.211 -10.352 -7.211 1 91.94 69 GLY B O 1
ATOM 3077 N N . TYR B 1 70 ? 12.672 -11.047 -8.641 1 92.94 70 TYR B N 1
ATOM 3078 C CA . TYR B 1 70 ? 13.648 -11.234 -9.695 1 92.94 70 TYR B CA 1
ATOM 3079 C C . TYR B 1 70 ? 13.797 -9.969 -10.539 1 92.94 70 TYR B C 1
ATOM 3081 O O . TYR B 1 70 ? 14.867 -9.703 -11.086 1 92.94 70 TYR B O 1
ATOM 3089 N N . PHE B 1 71 ? 12.789 -9.18 -10.625 1 92.56 71 PHE B N 1
ATOM 3090 C CA . PHE B 1 71 ? 12.875 -7.953 -11.406 1 92.56 71 PHE B CA 1
ATOM 3091 C C . PHE B 1 71 ? 13.023 -6.738 -10.5 1 92.56 71 PHE B C 1
ATOM 3093 O O . PHE B 1 71 ? 13.359 -5.648 -10.961 1 92.56 71 PHE B O 1
ATOM 3100 N N . GLY B 1 72 ? 12.711 -6.957 -9.289 1 90.88 72 GLY B N 1
ATOM 3101 C CA . GLY B 1 72 ? 12.789 -5.848 -8.352 1 90.88 72 GLY B CA 1
ATOM 3102 C C . GLY B 1 72 ? 11.602 -4.906 -8.438 1 90.88 72 GLY B C 1
ATOM 3103 O O . GLY B 1 72 ? 11.695 -3.742 -8.047 1 90.88 72 GLY B O 1
ATOM 3104 N N . MET B 1 73 ? 10.516 -5.352 -9 1 93.31 73 MET B N 1
ATOM 3105 C CA . MET B 1 73 ? 9.312 -4.539 -9.125 1 93.31 73 MET B CA 1
ATOM 3106 C C . MET B 1 73 ? 8.312 -4.879 -8.023 1 93.31 73 MET B C 1
ATOM 3108 O O . MET B 1 73 ? 7.449 -5.742 -8.203 1 93.31 73 MET B O 1
ATOM 3112 N N . PHE B 1 74 ? 8.391 -4.188 -6.953 1 92.56 74 PHE B N 1
ATOM 3113 C CA . PHE B 1 74 ? 7.52 -4.457 -5.816 1 92.56 74 PHE B CA 1
ATOM 3114 C C . PHE B 1 74 ? 6.121 -3.906 -6.066 1 92.56 74 PHE B C 1
ATOM 3116 O O . PHE B 1 74 ? 5.852 -2.736 -5.789 1 92.56 74 PHE B O 1
ATOM 3123 N N . THR B 1 75 ? 5.266 -4.734 -6.535 1 94.5 75 THR B N 1
ATOM 3124 C CA . THR B 1 75 ? 3.908 -4.336 -6.891 1 94.5 75 THR B CA 1
ATOM 3125 C C . THR B 1 75 ? 2.93 -4.688 -5.777 1 94.5 75 THR B C 1
ATOM 3127 O O . THR B 1 75 ? 3.061 -5.734 -5.137 1 94.5 75 THR B O 1
ATOM 3130 N N . PHE B 1 76 ? 1.929 -3.826 -5.586 1 94.56 76 PHE B N 1
ATOM 3131 C CA . PHE B 1 76 ? 0.86 -4.07 -4.625 1 94.56 76 PHE B CA 1
ATOM 3132 C C . PHE B 1 76 ? -0.435 -4.441 -5.34 1 94.56 76 PHE B C 1
ATOM 3134 O O . PHE B 1 76 ? -1.496 -4.508 -4.715 1 94.56 76 PHE B O 1
ATOM 3141 N N . ALA B 1 77 ? -0.31 -4.668 -6.59 1 95.56 77 ALA B N 1
ATOM 3142 C CA . ALA B 1 77 ? -1.516 -4.906 -7.379 1 95.56 77 ALA B CA 1
ATOM 3143 C C . ALA B 1 77 ? -1.729 -6.398 -7.621 1 95.56 77 ALA B C 1
ATOM 3145 O O . ALA B 1 77 ? -2.699 -6.793 -8.273 1 95.56 77 ALA B O 1
ATOM 3146 N N . HIS B 1 78 ? -0.878 -7.188 -7.098 1 96.94 78 HIS B N 1
ATOM 3147 C CA . HIS B 1 78 ? -0.878 -8.609 -7.434 1 96.94 78 HIS B CA 1
ATOM 3148 C C . HIS B 1 78 ? -2.158 -9.289 -6.957 1 96.94 78 HIS B C 1
ATOM 3150 O O . HIS B 1 78 ? -2.727 -10.117 -7.668 1 96.94 78 HIS B O 1
ATOM 3156 N N . ALA B 1 79 ? -2.625 -8.969 -5.793 1 97 79 ALA B N 1
ATOM 3157 C CA . ALA B 1 79 ? -3.869 -9.531 -5.273 1 97 79 ALA B CA 1
ATOM 3158 C C . ALA B 1 79 ? -5.062 -9.086 -6.117 1 97 79 ALA B C 1
ATOM 3160 O O . ALA B 1 79 ? -6.008 -9.852 -6.32 1 97 79 ALA B O 1
ATOM 3161 N N . ALA B 1 80 ? -5.039 -7.848 -6.523 1 97.19 80 ALA B N 1
ATOM 3162 C CA . ALA B 1 80 ? -6.117 -7.355 -7.379 1 97.19 80 ALA B CA 1
ATOM 3163 C C . ALA B 1 80 ? -6.172 -8.133 -8.695 1 97.19 80 ALA B C 1
ATOM 3165 O O . ALA B 1 80 ? -7.258 -8.469 -9.172 1 97.19 80 ALA B O 1
ATOM 3166 N N . LEU B 1 81 ? -5.027 -8.422 -9.227 1 98.19 81 LEU B N 1
ATOM 3167 C CA . LEU B 1 81 ? -4.977 -9.141 -10.492 1 98.19 81 LEU B CA 1
ATOM 3168 C C . LEU B 1 81 ? -5.344 -10.609 -10.297 1 98.19 81 LEU B C 1
ATOM 3170 O O . LEU B 1 81 ? -5.957 -11.219 -11.18 1 98.19 81 LEU B O 1
ATOM 3174 N N . TYR B 1 82 ? -4.973 -11.156 -9.156 1 98 82 TYR B N 1
ATOM 3175 C CA . TYR B 1 82 ? -5.469 -12.445 -8.703 1 98 82 TYR B CA 1
ATOM 3176 C C . TYR B 1 82 ? -6.992 -12.477 -8.703 1 98 82 TYR B C 1
ATOM 3178 O O . TYR B 1 82 ? -7.602 -13.414 -9.219 1 98 82 TYR B O 1
ATOM 3186 N N . GLY B 1 83 ? -7.617 -11.438 -8.227 1 97.81 83 GLY B N 1
ATOM 3187 C CA . GLY B 1 83 ? -9.07 -11.312 -8.203 1 97.81 83 GLY B CA 1
ATOM 3188 C C . GLY B 1 83 ? -9.672 -11.117 -9.578 1 97.81 83 GLY B C 1
ATOM 3189 O O . GLY B 1 83 ? -10.727 -11.672 -9.883 1 97.81 83 GLY B O 1
ATOM 3190 N N . VAL B 1 84 ? -8.992 -10.344 -10.383 1 97.75 84 VAL B N 1
ATOM 3191 C CA . VAL B 1 84 ? -9.461 -10.125 -11.75 1 97.75 84 VAL B CA 1
ATOM 3192 C C . VAL B 1 84 ? -9.547 -11.461 -12.484 1 97.75 84 VAL B C 1
ATOM 3194 O O . VAL B 1 84 ? -10.523 -11.719 -13.195 1 97.75 84 VAL B O 1
ATOM 3197 N N . GLY B 1 85 ? -8.523 -12.258 -12.32 1 98.38 85 GLY B N 1
ATOM 3198 C CA . GLY B 1 85 ? -8.547 -13.578 -12.93 1 98.38 85 GLY B CA 1
ATOM 3199 C C . GLY B 1 85 ? -9.695 -14.438 -12.438 1 98.38 85 GLY B C 1
ATOM 3200 O O . GLY B 1 85 ? -10.32 -15.156 -13.219 1 98.38 85 GLY B O 1
ATOM 3201 N N . ALA B 1 86 ? -9.953 -14.367 -11.18 1 97.88 86 ALA B N 1
ATOM 3202 C CA . ALA B 1 86 ? -11.055 -15.125 -10.586 1 97.88 86 ALA B CA 1
ATOM 3203 C C . ALA B 1 86 ? -12.398 -14.695 -11.172 1 97.88 86 ALA B C 1
ATOM 3205 O O . ALA B 1 86 ? -13.172 -15.531 -11.641 1 97.88 86 ALA B O 1
ATOM 3206 N N . TYR B 1 87 ? -12.656 -13.422 -11.211 1 97.19 87 TYR B N 1
ATOM 3207 C CA . TYR B 1 87 ? -13.906 -12.898 -11.734 1 97.19 87 TYR B CA 1
ATOM 3208 C C . TYR B 1 87 ? -14.047 -13.211 -13.219 1 97.19 87 TYR B C 1
ATOM 3210 O O . TYR B 1 87 ? -15.125 -13.617 -13.68 1 97.19 87 TYR B O 1
ATOM 3218 N N . ALA B 1 88 ? -12.961 -13.031 -13.883 1 97.56 88 ALA B N 1
ATOM 3219 C CA . ALA B 1 88 ? -13.008 -13.289 -15.32 1 97.56 88 ALA B CA 1
ATOM 3220 C C . ALA B 1 88 ? -13.367 -14.742 -15.609 1 97.56 88 ALA B C 1
ATOM 3222 O O . ALA B 1 88 ? -14.211 -15.023 -16.469 1 97.56 88 ALA B O 1
ATOM 3223 N N . ALA B 1 89 ? -12.75 -15.625 -14.922 1 97.38 89 ALA B N 1
ATOM 3224 C CA . ALA B 1 89 ? -12.984 -17.047 -15.148 1 97.38 89 ALA B CA 1
ATOM 3225 C C . ALA B 1 89 ? -14.445 -17.422 -14.883 1 97.38 89 ALA B C 1
ATOM 3227 O O . ALA B 1 89 ? -15.078 -18.094 -15.695 1 97.38 89 ALA B O 1
ATOM 3228 N N . VAL B 1 90 ? -14.984 -16.938 -13.812 1 95.56 90 VAL B N 1
ATOM 3229 C CA . VAL B 1 90 ? -16.344 -17.297 -13.398 1 95.56 90 VAL B CA 1
ATOM 3230 C C . VAL B 1 90 ? -17.359 -16.641 -14.32 1 95.56 90 VAL B C 1
ATOM 3232 O O . VAL B 1 90 ? -18.344 -17.266 -14.711 1 95.56 90 VAL B O 1
ATOM 3235 N N . LEU B 1 91 ? -17.094 -15.438 -14.711 1 95.44 91 LEU B N 1
ATOM 3236 C CA . LEU B 1 91 ? -18.031 -14.711 -15.57 1 95.44 91 LEU B CA 1
ATOM 3237 C C . LEU B 1 91 ? -18.031 -15.297 -16.984 1 95.44 91 LEU B C 1
ATOM 3239 O O . LEU B 1 91 ? -19.078 -15.344 -17.625 1 95.44 91 LEU B O 1
ATOM 3243 N N . LEU B 1 92 ? -16.906 -15.719 -17.422 1 95.69 92 LEU B N 1
ATOM 3244 C CA . LEU B 1 92 ? -16.812 -16.312 -18.75 1 95.69 92 LEU B CA 1
ATOM 3245 C C . LEU B 1 92 ? -17.625 -17.609 -18.828 1 95.69 92 LEU B C 1
ATOM 3247 O O . LEU B 1 92 ? -18.25 -17.906 -19.844 1 95.69 92 LEU B O 1
ATOM 3251 N N . VAL B 1 93 ? -17.641 -18.328 -17.766 1 94.31 93 VAL B N 1
ATOM 3252 C CA . VAL B 1 93 ? -18.406 -19.578 -17.734 1 94.31 93 VAL B CA 1
ATOM 3253 C C . VAL B 1 93 ? -19.891 -19.297 -17.562 1 94.31 93 VAL B C 1
ATOM 3255 O O . VAL B 1 93 ? -20.719 -19.828 -18.281 1 94.31 93 VAL B O 1
ATOM 3258 N N . ALA B 1 94 ? -20.219 -18.406 -16.672 1 91.19 94 ALA B N 1
ATOM 3259 C CA . ALA B 1 94 ? -21.609 -18.141 -16.312 1 91.19 94 ALA B CA 1
ATOM 3260 C C . ALA B 1 94 ? -22.312 -17.359 -17.422 1 91.19 94 ALA B C 1
ATOM 3262 O O . ALA B 1 94 ? -23.5 -17.609 -17.688 1 91.19 94 ALA B O 1
ATOM 3263 N N . GLU B 1 95 ? -21.594 -16.453 -18.047 1 90.12 95 GLU B N 1
ATOM 3264 C CA . GLU B 1 95 ? -22.25 -15.547 -18.984 1 90.12 95 GLU B CA 1
ATOM 3265 C C . GLU B 1 95 ? -21.969 -15.945 -20.422 1 90.12 95 GLU B C 1
ATOM 3267 O O . GLU B 1 95 ? -22.797 -15.727 -21.312 1 90.12 95 GLU B O 1
ATOM 3272 N N . ALA B 1 96 ? -20.859 -16.516 -20.672 1 92.12 96 ALA B N 1
ATOM 3273 C CA . ALA B 1 96 ? -20.484 -16.781 -22.062 1 92.12 96 ALA B CA 1
ATOM 3274 C C . ALA B 1 96 ? -20.469 -18.281 -22.344 1 92.12 96 ALA B C 1
ATOM 3276 O O . ALA B 1 96 ? -20.266 -18.703 -23.484 1 92.12 96 ALA B O 1
ATOM 3277 N N . GLY B 1 97 ? -20.594 -19.094 -21.359 1 91.25 97 GLY B N 1
ATOM 3278 C CA . GLY B 1 97 ? -20.672 -20.531 -21.547 1 91.25 97 GLY B CA 1
ATOM 3279 C C . GLY B 1 97 ? -19.344 -21.172 -21.906 1 91.25 97 GLY B C 1
ATOM 3280 O O . GLY B 1 97 ? -19.297 -22.203 -22.562 1 91.25 97 GLY B O 1
ATOM 3281 N N . VAL B 1 98 ? -18.344 -20.547 -21.531 1 93.5 98 VAL B N 1
ATOM 3282 C CA . VAL B 1 98 ? -17.016 -21.062 -21.797 1 93.5 98 VAL B CA 1
ATOM 3283 C C . VAL B 1 98 ? -16.75 -22.297 -20.953 1 93.5 98 VAL B C 1
ATOM 3285 O O . VAL B 1 98 ? -17.297 -22.438 -19.859 1 93.5 98 VAL B O 1
ATOM 3288 N N . ASN B 1 99 ? -15.977 -23.219 -21.562 1 94.56 99 ASN B N 1
ATOM 3289 C CA . ASN B 1 99 ? -15.562 -24.391 -20.781 1 94.56 99 ASN B CA 1
ATOM 3290 C C . ASN B 1 99 ? -14.828 -23.984 -19.516 1 94.56 99 ASN B C 1
ATOM 3292 O O . ASN B 1 99 ? -13.945 -23.125 -19.547 1 94.56 99 ASN B O 1
ATOM 3296 N N . PRO B 1 100 ? -15.195 -24.562 -18.422 1 93.31 100 PRO B N 1
ATOM 3297 C CA . PRO B 1 100 ? -14.617 -24.172 -17.141 1 93.31 100 PRO B CA 1
ATOM 3298 C C . PRO B 1 100 ? -13.094 -24.281 -17.125 1 93.31 100 PRO B C 1
ATOM 3300 O O . PRO B 1 100 ? -12.414 -23.406 -16.562 1 93.31 100 PRO B O 1
ATOM 3303 N N . ILE B 1 101 ? -12.531 -25.281 -17.672 1 94.94 101 ILE B N 1
ATOM 3304 C CA . ILE B 1 101 ? -11.086 -25.453 -17.703 1 94.94 101 ILE B CA 1
ATOM 3305 C C . ILE B 1 101 ? -10.445 -24.344 -18.547 1 94.94 101 ILE B C 1
ATOM 3307 O O . ILE B 1 101 ? -9.445 -23.75 -18.141 1 94.94 101 ILE B O 1
ATOM 3311 N N . ALA B 1 102 ? -11.039 -24.047 -19.703 1 96.5 102 ALA B N 1
ATOM 3312 C CA . ALA B 1 102 ? -10.555 -22.969 -20.562 1 96.5 102 ALA B CA 1
ATOM 3313 C C . ALA B 1 102 ? -10.688 -21.609 -19.859 1 96.5 102 ALA B C 1
ATOM 3315 O O . ALA B 1 102 ? -9.867 -20.719 -20.078 1 96.5 102 ALA B O 1
ATOM 3316 N N . SER B 1 103 ? -11.734 -21.516 -19.047 1 97.12 103 SER B N 1
ATOM 3317 C CA . SER B 1 103 ? -11.984 -20.25 -18.359 1 97.12 103 SER B CA 1
ATOM 3318 C C . SER B 1 103 ? -10.867 -19.922 -17.375 1 97.12 103 SER B C 1
ATOM 3320 O O . SER B 1 103 ? -10.57 -18.75 -17.125 1 97.12 103 SER B O 1
ATOM 3322 N N . ILE B 1 104 ? -10.227 -20.938 -16.828 1 97.75 104 ILE B N 1
ATOM 3323 C CA . ILE B 1 104 ? -9.133 -20.734 -15.883 1 97.75 104 ILE B CA 1
ATOM 3324 C C . ILE B 1 104 ? -7.938 -20.109 -16.609 1 97.75 104 ILE B C 1
ATOM 3326 O O . ILE B 1 104 ? -7.375 -19.125 -16.141 1 97.75 104 ILE B O 1
ATOM 3330 N N . LEU B 1 105 ? -7.598 -20.641 -17.766 1 97.62 105 LEU B N 1
ATOM 3331 C CA . LEU B 1 105 ? -6.504 -20.094 -18.547 1 97.62 105 LEU B CA 1
ATOM 3332 C C . LEU B 1 105 ? -6.852 -18.703 -19.078 1 97.62 105 LEU B C 1
ATOM 3334 O O . LEU B 1 105 ? -6.004 -17.797 -19.078 1 97.62 105 LEU B O 1
ATOM 3338 N N . LEU B 1 106 ? -8.094 -18.562 -19.469 1 98.06 106 LEU B N 1
ATOM 3339 C CA . LEU B 1 106 ? -8.531 -17.266 -19.969 1 98.06 106 LEU B CA 1
ATOM 3340 C C . LEU B 1 106 ? -8.547 -16.234 -18.844 1 98.06 106 LEU B C 1
ATOM 3342 O O . LEU B 1 106 ? -8.297 -15.055 -19.094 1 98.06 106 LEU B O 1
ATOM 3346 N N . GLY B 1 107 ? -8.883 -16.672 -17.609 1 98.31 107 GLY B N 1
ATOM 3347 C CA . GLY B 1 107 ? -8.773 -15.781 -16.469 1 98.31 107 GLY B CA 1
ATOM 3348 C C . GLY B 1 107 ? -7.375 -15.219 -16.281 1 98.31 107 GLY B C 1
ATOM 3349 O O . GLY B 1 107 ? -7.211 -14.039 -15.945 1 98.31 107 GLY B O 1
ATOM 3350 N N . GLY B 1 108 ? -6.395 -16.078 -16.531 1 98.69 108 GLY B N 1
ATOM 3351 C CA . GLY B 1 108 ? -5.016 -15.625 -16.5 1 98.69 108 GLY B CA 1
ATOM 3352 C C . GLY B 1 108 ? -4.707 -14.602 -17.578 1 98.69 108 GLY B C 1
ATOM 3353 O O . GLY B 1 108 ? -4.023 -13.609 -17.312 1 98.69 108 GLY B O 1
ATOM 3354 N N . VAL B 1 109 ? -5.195 -14.828 -18.75 1 98.56 109 VAL B N 1
ATOM 3355 C CA . VAL B 1 109 ? -4.988 -13.914 -19.875 1 98.56 109 VAL B CA 1
ATOM 3356 C C . VAL B 1 109 ? -5.621 -12.562 -19.562 1 98.56 109 VAL B C 1
ATOM 3358 O O . VAL B 1 109 ? -5.02 -11.516 -19.812 1 98.56 109 VAL B O 1
ATOM 3361 N N . VAL B 1 110 ? -6.805 -12.602 -19.047 1 98.56 110 VAL B N 1
ATOM 3362 C CA . VAL B 1 110 ? -7.504 -11.359 -18.703 1 98.56 110 VAL B CA 1
ATOM 3363 C C . VAL B 1 110 ? -6.723 -10.594 -17.641 1 98.56 110 VAL B C 1
ATOM 3365 O O . VAL B 1 110 ? -6.574 -9.375 -17.719 1 98.56 110 VAL B O 1
ATOM 3368 N N . ALA B 1 111 ? -6.254 -11.328 -16.609 1 98.56 111 ALA B N 1
ATOM 3369 C CA . ALA B 1 111 ? -5.426 -10.688 -15.594 1 98.56 111 ALA B CA 1
ATOM 3370 C C . ALA B 1 111 ? -4.18 -10.055 -16.219 1 98.56 111 ALA B C 1
ATOM 3372 O O . ALA B 1 111 ? -3.783 -8.953 -15.836 1 98.56 111 ALA B O 1
ATOM 3373 N N . GLY B 1 112 ? -3.576 -10.766 -17.156 1 98.44 112 GLY B N 1
ATOM 3374 C CA . GLY B 1 112 ? -2.447 -10.203 -17.875 1 98.44 112 GLY B CA 1
ATOM 3375 C C . GLY B 1 112 ? -2.797 -8.938 -18.641 1 98.44 112 GLY B C 1
ATOM 3376 O O . GLY B 1 112 ? -2.035 -7.973 -18.625 1 98.44 112 GLY B O 1
ATOM 3377 N N . LEU B 1 113 ? -3.883 -8.922 -19.266 1 98.19 113 LEU B N 1
ATOM 3378 C CA . LEU B 1 113 ? -4.332 -7.754 -20.016 1 98.19 113 LEU B CA 1
ATOM 3379 C C . LEU B 1 113 ? -4.605 -6.582 -19.094 1 98.19 113 LEU B C 1
ATOM 3381 O O . LEU B 1 113 ? -4.281 -5.438 -19.406 1 98.19 113 LEU B O 1
ATOM 3385 N N . PHE B 1 114 ? -5.188 -6.848 -17.969 1 97.69 114 PHE B N 1
ATOM 3386 C CA . PHE B 1 114 ? -5.496 -5.805 -17 1 97.69 114 PHE B CA 1
ATOM 3387 C C . PHE B 1 114 ? -4.227 -5.27 -16.344 1 97.69 114 PHE B C 1
ATOM 3389 O O . PHE B 1 114 ? -4.242 -4.211 -15.711 1 97.69 114 PHE B O 1
ATOM 3396 N N . SER B 1 115 ? -3.184 -6.047 -16.453 1 97.69 115 SER B N 1
ATOM 3397 C CA . SER B 1 115 ? -1.925 -5.57 -15.891 1 97.69 115 SER B CA 1
ATOM 3398 C C . SER B 1 115 ? -1.238 -4.582 -16.828 1 97.69 115 SER B C 1
ATOM 3400 O O . SER B 1 115 ? -0.334 -3.852 -16.406 1 97.69 115 SER B O 1
ATOM 3402 N N . LEU B 1 116 ? -1.654 -4.434 -18.062 1 96.31 116 LEU B N 1
ATOM 3403 C CA . LEU B 1 116 ? -0.975 -3.646 -19.078 1 96.31 116 LEU B CA 1
ATOM 3404 C C . LEU B 1 116 ? -1.056 -2.156 -18.766 1 96.31 116 LEU B C 1
ATOM 3406 O O . LEU B 1 116 ? -0.061 -1.438 -18.891 1 96.31 116 LEU B O 1
ATOM 3410 N N . PRO B 1 117 ? -2.223 -1.65 -18.344 1 92.44 117 PRO B N 1
ATOM 3411 C CA . PRO B 1 117 ? -2.287 -0.212 -18.078 1 92.44 117 PRO B CA 1
ATOM 3412 C C . PRO B 1 117 ? -1.279 0.235 -17.016 1 92.44 117 PRO B C 1
ATOM 3414 O O . PRO B 1 117 ? -0.725 1.333 -17.109 1 92.44 117 PRO B O 1
ATOM 3417 N N . ILE B 1 118 ? -1.056 -0.617 -16.047 1 93 118 ILE B N 1
ATOM 3418 C CA . ILE B 1 118 ? -0.196 -0.203 -14.938 1 93 118 ILE B CA 1
ATOM 3419 C C . ILE B 1 118 ? 1.244 -0.623 -15.219 1 93 118 ILE B C 1
ATOM 3421 O O . ILE B 1 118 ? 2.174 -0.161 -14.555 1 93 118 ILE B O 1
ATOM 3425 N N . ALA B 1 119 ? 1.407 -1.432 -16.234 1 92.88 119 ALA B N 1
ATOM 3426 C CA . ALA B 1 119 ? 2.748 -1.9 -16.578 1 92.88 119 ALA B CA 1
ATOM 3427 C C . ALA B 1 119 ? 3.641 -0.74 -17.016 1 92.88 119 ALA B C 1
ATOM 3429 O O . ALA B 1 119 ? 4.809 -0.67 -16.625 1 92.88 119 ALA B O 1
ATOM 3430 N N . TYR B 1 120 ? 3.109 0.147 -17.672 1 88.38 120 TYR B N 1
ATOM 3431 C CA . TYR B 1 120 ? 3.891 1.26 -18.203 1 88.38 120 TYR B CA 1
ATOM 3432 C C . TYR B 1 120 ? 4.48 2.094 -17.078 1 88.38 120 TYR B C 1
ATOM 3434 O O . TYR B 1 120 ? 5.691 2.318 -17.031 1 88.38 120 TYR B O 1
ATOM 3442 N N . PRO B 1 121 ? 3.67 2.52 -16.219 1 88.44 121 PRO B N 1
ATOM 3443 C CA . PRO B 1 121 ? 4.25 3.268 -15.094 1 88.44 121 PRO B CA 1
ATOM 3444 C C . PRO B 1 121 ? 5.223 2.428 -14.266 1 88.44 121 PRO B C 1
ATOM 3446 O O . PRO B 1 121 ? 6.227 2.945 -13.773 1 88.44 121 PRO B O 1
ATOM 3449 N N . VAL B 1 122 ? 4.953 1.231 -14.086 1 89.88 122 VAL B N 1
ATOM 3450 C CA . VAL B 1 122 ? 5.793 0.351 -13.281 1 89.88 122 VAL B CA 1
ATOM 3451 C C . VAL B 1 122 ? 7.18 0.237 -13.914 1 89.88 122 VAL B C 1
ATOM 3453 O O . VAL B 1 122 ? 8.188 0.189 -13.211 1 89.88 122 VAL B O 1
ATOM 3456 N N . LEU B 1 123 ? 7.246 0.278 -15.258 1 90.25 123 LEU B N 1
ATOM 3457 C CA . LEU B 1 123 ? 8.508 0.11 -15.977 1 90.25 123 LEU B CA 1
ATOM 3458 C C . LEU B 1 123 ? 9.359 1.37 -15.875 1 90.25 123 LEU B C 1
ATOM 3460 O O . LEU B 1 123 ? 10.578 1.314 -16.047 1 90.25 123 LEU B O 1
ATOM 3464 N N . ARG B 1 124 ? 8.719 2.459 -15.578 1 87.44 124 ARG B N 1
ATOM 3465 C CA . ARG B 1 124 ? 9.422 3.736 -15.625 1 87.44 124 ARG B CA 1
ATOM 3466 C C . ARG B 1 124 ? 9.727 4.246 -14.219 1 87.44 124 ARG B C 1
ATOM 3468 O O . ARG B 1 124 ? 10.562 5.129 -14.039 1 87.44 124 ARG B O 1
ATOM 3475 N N . LEU B 1 125 ? 9.039 3.695 -13.352 1 86.56 125 LEU B N 1
ATOM 3476 C CA . LEU B 1 125 ? 9.188 4.176 -11.977 1 86.56 125 LEU B CA 1
ATOM 3477 C C . LEU B 1 125 ? 10.07 3.234 -11.164 1 86.56 125 LEU B C 1
ATOM 3479 O O . LEU B 1 125 ? 10.422 2.15 -11.633 1 86.56 125 LEU B O 1
ATOM 3483 N N . SER B 1 126 ? 10.516 3.709 -10.016 1 83.38 126 SER B N 1
ATOM 3484 C CA . SER B 1 126 ? 11.352 2.891 -9.141 1 83.38 126 SER B CA 1
ATOM 3485 C C . SER B 1 126 ? 10.977 3.09 -7.676 1 83.38 126 SER B C 1
ATOM 3487 O O . SER B 1 126 ? 10.289 4.047 -7.328 1 83.38 126 SER B O 1
ATOM 3489 N N . GLY B 1 127 ? 11.328 2.043 -6.961 1 80.94 127 GLY B N 1
ATOM 3490 C CA . GLY B 1 127 ? 11.234 2.176 -5.516 1 80.94 127 GLY B CA 1
ATOM 3491 C C . GLY B 1 127 ? 9.805 2.32 -5.02 1 80.94 127 GLY B C 1
ATOM 3492 O O . GLY B 1 127 ? 8.938 1.526 -5.383 1 80.94 127 GLY B O 1
ATOM 3493 N N . ALA B 1 128 ? 9.617 3.309 -4.25 1 84.25 128 ALA B N 1
ATOM 3494 C CA . ALA B 1 128 ? 8.344 3.492 -3.555 1 84.25 128 ALA B CA 1
ATOM 3495 C C . ALA B 1 128 ? 7.246 3.91 -4.523 1 84.25 128 ALA B C 1
ATOM 3497 O O . ALA B 1 128 ? 6.062 3.646 -4.281 1 84.25 128 ALA B O 1
ATOM 3498 N N . TYR B 1 129 ? 7.621 4.504 -5.598 1 86.25 129 TYR B N 1
ATOM 3499 C CA . TYR B 1 129 ? 6.641 4.992 -6.555 1 86.25 129 TYR B CA 1
ATOM 3500 C C . TYR B 1 129 ? 5.906 3.838 -7.223 1 86.25 129 TYR B C 1
ATOM 3502 O O . TYR B 1 129 ? 4.719 3.949 -7.543 1 86.25 129 TYR B O 1
ATOM 3510 N N . VAL B 1 130 ? 6.645 2.742 -7.426 1 90.38 130 VAL B N 1
ATOM 3511 C CA . VAL B 1 130 ? 6.008 1.558 -7.992 1 90.38 130 VAL B CA 1
ATOM 3512 C C . VAL B 1 130 ? 4.914 1.06 -7.051 1 90.38 130 VAL B C 1
ATOM 3514 O O . VAL B 1 130 ? 3.797 0.77 -7.488 1 90.38 130 VAL B O 1
ATOM 3517 N N . GLY B 1 131 ? 5.246 1.023 -5.766 1 90.56 131 GLY B N 1
ATOM 3518 C CA . GLY B 1 131 ? 4.266 0.612 -4.773 1 90.56 131 GLY B CA 1
ATOM 3519 C C . GLY B 1 131 ? 3.051 1.521 -4.723 1 90.56 131 GLY B C 1
ATOM 3520 O O . GLY B 1 131 ? 1.915 1.046 -4.652 1 90.56 131 GLY B O 1
ATOM 3521 N N . MET B 1 132 ? 3.268 2.758 -4.84 1 88.81 132 MET B N 1
ATOM 3522 C CA . MET B 1 132 ? 2.201 3.748 -4.734 1 88.81 132 MET B CA 1
ATOM 3523 C C . MET B 1 132 ? 1.222 3.619 -5.895 1 88.81 132 MET B C 1
ATOM 3525 O O . MET B 1 132 ? 0.009 3.545 -5.688 1 88.81 132 MET B O 1
ATOM 3529 N N . VAL B 1 133 ? 1.728 3.566 -7.109 1 90.69 133 VAL B N 1
ATOM 3530 C CA . VAL B 1 133 ? 0.855 3.557 -8.273 1 90.69 133 VAL B CA 1
ATOM 3531 C C . VAL B 1 133 ? 0.122 2.221 -8.367 1 90.69 133 VAL B C 1
ATOM 3533 O O . VAL B 1 133 ? -1.04 2.168 -8.773 1 90.69 133 VAL B O 1
ATOM 3536 N N . THR B 1 134 ? 0.836 1.196 -7.949 1 94.19 134 THR B N 1
ATOM 3537 C CA . THR B 1 134 ? 0.191 -0.108 -8.047 1 94.19 134 THR B CA 1
ATOM 3538 C C . THR B 1 134 ? -0.842 -0.281 -6.934 1 94.19 134 THR B C 1
ATOM 3540 O O . THR B 1 134 ? -1.84 -0.983 -7.113 1 94.19 134 THR B O 1
ATOM 3543 N N . LEU B 1 135 ? -0.56 0.315 -5.809 1 91.88 135 LEU B N 1
ATOM 3544 C CA . LEU B 1 135 ? -1.565 0.326 -4.754 1 91.88 135 LEU B CA 1
ATOM 3545 C C . LEU B 1 135 ? -2.83 1.043 -5.215 1 91.88 135 LEU B C 1
ATOM 3547 O O . LEU B 1 135 ? -3.941 0.556 -4.992 1 91.88 135 LEU B O 1
ATOM 3551 N N . ALA B 1 136 ? -2.639 2.215 -5.773 1 90.5 136 ALA B N 1
ATOM 3552 C CA . ALA B 1 136 ? -3.771 2.973 -6.297 1 90.5 136 ALA B CA 1
ATOM 3553 C C . ALA B 1 136 ? -4.543 2.16 -7.332 1 90.5 136 ALA B C 1
ATOM 3555 O O . ALA B 1 136 ? -5.777 2.145 -7.324 1 90.5 136 ALA B O 1
ATOM 3556 N N . TYR B 1 137 ? -3.801 1.513 -8.203 1 92.81 137 TYR B N 1
ATOM 3557 C CA . TYR B 1 137 ? -4.422 0.691 -9.234 1 92.81 137 TYR B CA 1
ATOM 3558 C C . TYR B 1 137 ? -5.215 -0.457 -8.617 1 92.81 137 TYR B C 1
ATOM 3560 O O . TYR B 1 137 ? -6.32 -0.768 -9.062 1 92.81 137 TYR B O 1
ATOM 3568 N N . ALA B 1 138 ? -4.594 -1.125 -7.621 1 94.06 138 ALA B N 1
ATOM 3569 C CA . ALA B 1 138 ? -5.273 -2.213 -6.922 1 94.06 138 ALA B CA 1
ATOM 3570 C C . ALA B 1 138 ? -6.59 -1.737 -6.32 1 94.06 138 ALA B C 1
ATOM 3572 O O . ALA B 1 138 ? -7.605 -2.434 -6.406 1 94.06 138 ALA B O 1
ATOM 3573 N N . GLU B 1 139 ? -6.59 -0.593 -5.75 1 89.88 139 GLU B N 1
ATOM 3574 C CA . GLU B 1 139 ? -7.789 -0.042 -5.125 1 89.88 139 GLU B CA 1
ATOM 3575 C C . GLU B 1 139 ? -8.844 0.301 -6.172 1 89.88 139 GLU B C 1
ATOM 3577 O O . GLU B 1 139 ? -10.047 0.162 -5.918 1 89.88 139 GLU B O 1
ATOM 3582 N N . ILE B 1 140 ? -8.398 0.809 -7.293 1 90 140 ILE B N 1
ATOM 3583 C CA . ILE B 1 140 ? -9.328 1.097 -8.383 1 90 140 ILE B CA 1
ATOM 3584 C C . ILE B 1 140 ? -10.039 -0.184 -8.805 1 90 140 ILE B C 1
ATOM 3586 O O . ILE B 1 140 ? -11.266 -0.193 -8.969 1 90 140 ILE B O 1
ATOM 3590 N N . ILE B 1 141 ? -9.297 -1.248 -8.961 1 92.94 141 ILE B N 1
ATOM 3591 C CA . ILE B 1 141 ? -9.867 -2.529 -9.359 1 92.94 141 ILE B CA 1
ATOM 3592 C C . ILE B 1 141 ? -10.828 -3.025 -8.273 1 92.94 141 ILE B C 1
ATOM 3594 O O . ILE B 1 141 ? -11.938 -3.479 -8.578 1 92.94 141 ILE B O 1
ATOM 3598 N N . TYR B 1 142 ? -10.406 -2.926 -7.031 1 91.44 142 TYR B N 1
ATOM 3599 C CA . TYR B 1 142 ? -11.242 -3.352 -5.91 1 91.44 142 TYR B CA 1
ATOM 3600 C C . TYR B 1 142 ? -12.562 -2.604 -5.898 1 91.44 142 TYR B C 1
ATOM 3602 O O . TYR B 1 142 ? -13.633 -3.217 -5.805 1 91.44 142 TYR B O 1
ATOM 3610 N N . ARG B 1 143 ? -12.516 -1.365 -6.035 1 87.5 143 ARG B N 1
ATOM 3611 C CA . ARG B 1 143 ? -13.719 -0.543 -6.004 1 87.5 143 ARG B CA 1
ATOM 3612 C C . ARG B 1 143 ? -14.609 -0.824 -7.211 1 87.5 143 ARG B C 1
ATOM 3614 O O . ARG B 1 143 ? -15.836 -0.769 -7.113 1 87.5 143 ARG B O 1
ATOM 3621 N N . ALA B 1 144 ? -14.008 -1.044 -8.289 1 90.06 144 ALA B N 1
ATOM 3622 C CA . ALA B 1 144 ? -14.766 -1.385 -9.492 1 90.06 144 ALA B CA 1
ATOM 3623 C C . ALA B 1 144 ? -15.602 -2.641 -9.273 1 90.06 144 ALA B C 1
ATOM 3625 O O . ALA B 1 144 ? -16.719 -2.74 -9.781 1 90.06 144 ALA B O 1
ATOM 3626 N N . THR B 1 145 ? -15.094 -3.65 -8.539 1 92.12 145 THR B N 1
ATOM 3627 C CA . THR B 1 145 ? -15.836 -4.879 -8.281 1 92.12 145 THR B CA 1
ATOM 3628 C C . THR B 1 145 ? -17.062 -4.602 -7.418 1 92.12 145 THR B C 1
ATOM 3630 O O . THR B 1 145 ? -18.062 -5.32 -7.496 1 92.12 145 THR B O 1
ATOM 3633 N N . ILE B 1 146 ? -16.984 -3.568 -6.613 1 88.25 146 ILE B N 1
ATOM 3634 C CA . ILE B 1 146 ? -18.094 -3.199 -5.742 1 88.25 146 ILE B CA 1
ATOM 3635 C C . ILE B 1 146 ? -19.125 -2.387 -6.531 1 88.25 146 ILE B C 1
ATOM 3637 O O . ILE B 1 146 ? -20.328 -2.584 -6.375 1 88.25 146 ILE B O 1
ATOM 3641 N N . LEU B 1 147 ? -18.656 -1.498 -7.383 1 86.31 147 LEU B N 1
ATOM 3642 C CA . LEU B 1 147 ? -19.516 -0.587 -8.125 1 86.31 147 LEU B CA 1
ATOM 3643 C C . LEU B 1 147 ? -20.266 -1.323 -9.234 1 86.31 147 LEU B C 1
ATOM 3645 O O . LEU B 1 147 ? -21.422 -1.022 -9.516 1 86.31 147 LEU B O 1
ATOM 3649 N N . LEU B 1 148 ? -19.562 -2.277 -9.836 1 90.38 148 LEU B N 1
ATOM 3650 C CA . LEU B 1 148 ? -20.172 -3.039 -10.914 1 90.38 148 LEU B CA 1
ATOM 3651 C C . LEU B 1 148 ? -20.906 -4.262 -10.375 1 90.38 148 LEU B C 1
ATOM 3653 O O . LEU B 1 148 ? -20.688 -5.379 -10.844 1 90.38 148 LEU B O 1
ATOM 3657 N N . ARG B 1 149 ? -21.781 -4.004 -9.547 1 90.06 149 ARG B N 1
ATOM 3658 C CA . ARG B 1 149 ? -22.469 -5.055 -8.805 1 90.06 149 ARG B CA 1
ATOM 3659 C C . ARG B 1 149 ? -23.281 -5.938 -9.734 1 90.06 149 ARG B C 1
ATOM 3661 O O . ARG B 1 149 ? -23.453 -7.133 -9.484 1 90.06 149 ARG B O 1
ATOM 3668 N N . GLU B 1 150 ? -23.781 -5.402 -10.789 1 90.94 150 GLU B N 1
ATOM 3669 C CA . GLU B 1 150 ? -24.594 -6.16 -11.734 1 90.94 150 GLU B CA 1
ATOM 3670 C C . GLU B 1 150 ? -23.781 -7.246 -12.43 1 90.94 150 GLU B C 1
ATOM 3672 O O . GLU B 1 150 ? -24.312 -8.289 -12.805 1 90.94 150 GLU B O 1
ATOM 3677 N N . ILE B 1 151 ? -22.516 -6.988 -12.516 1 90.81 151 ILE B N 1
ATOM 3678 C CA . ILE B 1 151 ? -21.641 -7.918 -13.219 1 90.81 151 ILE B CA 1
ATOM 3679 C C . ILE B 1 151 ? -20.906 -8.812 -12.211 1 90.81 151 ILE B C 1
ATOM 3681 O O . ILE B 1 151 ? -20.844 -10.031 -12.391 1 90.81 151 ILE B O 1
ATOM 3685 N N . THR B 1 152 ? -20.5 -8.266 -11.07 1 92.38 152 THR B N 1
ATOM 3686 C CA . THR B 1 152 ? -19.578 -8.969 -10.172 1 92.38 152 THR B CA 1
ATOM 3687 C C . THR B 1 152 ? -20.328 -9.523 -8.961 1 92.38 152 THR B C 1
ATOM 3689 O O . THR B 1 152 ? -19.781 -10.328 -8.203 1 92.38 152 THR B O 1
ATOM 3692 N N . GLY B 1 153 ? -21.609 -9.164 -8.766 1 90.5 153 GLY B N 1
ATOM 3693 C CA . GLY B 1 153 ? -22.328 -9.531 -7.559 1 90.5 153 GLY B CA 1
ATOM 3694 C C . GLY B 1 153 ? -22.031 -8.617 -6.383 1 90.5 153 GLY B C 1
ATOM 3695 O O . GLY B 1 153 ? -22.641 -8.742 -5.32 1 90.5 153 GLY B O 1
ATOM 3696 N N . GLY B 1 154 ? -21.109 -7.75 -6.578 1 89.56 154 GLY B N 1
ATOM 3697 C CA . GLY B 1 154 ? -20.781 -6.754 -5.566 1 89.56 154 GLY B CA 1
ATOM 3698 C C . GLY B 1 154 ? -20.406 -7.363 -4.23 1 89.56 154 GLY B C 1
ATOM 3699 O O . GLY B 1 154 ? -19.766 -8.406 -4.176 1 89.56 154 GLY B O 1
ATOM 3700 N N . PRO B 1 155 ? -20.766 -6.66 -3.092 1 86.19 155 PRO B N 1
ATOM 3701 C CA . PRO B 1 155 ? -20.391 -7.129 -1.757 1 86.19 155 PRO B CA 1
ATOM 3702 C C . PRO B 1 155 ? -21.031 -8.461 -1.395 1 86.19 155 PRO B C 1
ATOM 3704 O O . PRO B 1 155 ? -20.547 -9.172 -0.509 1 86.19 155 PRO B O 1
ATOM 3707 N N . THR B 1 156 ? -22.062 -8.82 -2.027 1 87.88 156 THR B N 1
ATOM 3708 C CA . THR B 1 156 ? -22.734 -10.078 -1.751 1 87.88 156 THR B CA 1
ATOM 3709 C C . THR B 1 156 ? -21.969 -11.258 -2.344 1 87.88 156 THR B C 1
ATOM 3711 O O . THR B 1 156 ? -22.078 -12.391 -1.875 1 87.88 156 THR B O 1
ATOM 3714 N N . GLY B 1 157 ? -21.156 -10.977 -3.312 1 89.88 157 GLY B N 1
ATOM 3715 C CA . GLY B 1 157 ? -20.375 -12.023 -3.949 1 89.88 157 GLY B CA 1
ATOM 3716 C C . GLY B 1 157 ? -21.062 -12.633 -5.152 1 89.88 157 GLY B C 1
ATOM 3717 O O . GLY B 1 157 ? -22.234 -12.359 -5.41 1 89.88 157 GLY B O 1
ATOM 3718 N N . TYR B 1 158 ? -20.344 -13.297 -5.938 1 90.06 158 TYR B N 1
ATOM 3719 C CA . TYR B 1 158 ? -20.828 -14.016 -7.117 1 90.06 158 TYR B CA 1
ATOM 3720 C C . TYR B 1 158 ? -20.75 -15.523 -6.906 1 90.06 158 TYR B C 1
ATOM 3722 O O . TYR B 1 158 ? -19.688 -16.062 -6.625 1 90.06 158 TYR B O 1
ATOM 3730 N N . THR B 1 159 ? -21.953 -16.141 -6.91 1 90.19 159 THR B N 1
ATOM 3731 C CA . THR B 1 159 ? -22.062 -17.594 -6.711 1 90.19 159 THR B CA 1
ATOM 3732 C C . THR B 1 159 ? -22.891 -18.219 -7.832 1 90.19 159 THR B C 1
ATOM 3734 O O . THR B 1 159 ? -23.266 -17.547 -8.789 1 90.19 159 THR B O 1
ATOM 3737 N N . GLY B 1 160 ? -23 -19.531 -7.82 1 84.5 160 GLY B N 1
ATOM 3738 C CA . GLY B 1 160 ? -23.906 -20.234 -8.711 1 84.5 160 GLY B CA 1
ATOM 3739 C C . GLY B 1 160 ? -23.266 -20.641 -10.023 1 84.5 160 GLY B C 1
ATOM 3740 O O . GLY B 1 160 ? -23.953 -20.938 -11 1 84.5 160 GLY B O 1
ATOM 3741 N N . PHE B 1 161 ? -21.984 -20.484 -10.141 1 88 161 PHE B N 1
ATOM 3742 C CA . PHE B 1 161 ? -21.281 -20.984 -11.32 1 88 161 PHE B CA 1
ATOM 3743 C C . PHE B 1 161 ? -21 -22.469 -11.195 1 88 161 PHE B C 1
ATOM 3745 O O . PHE B 1 161 ? -20.969 -23.016 -10.086 1 88 161 PHE B O 1
ATOM 3752 N N . PRO B 1 162 ? -20.906 -23.109 -12.305 1 88.38 162 PRO B N 1
ATOM 3753 C CA . PRO B 1 162 ? -20.797 -24.562 -12.281 1 88.38 162 PRO B CA 1
ATOM 3754 C C . PRO B 1 162 ? -19.516 -25.062 -11.617 1 88.38 162 PRO B C 1
ATOM 3756 O O . PRO B 1 162 ? -18.484 -24.391 -11.68 1 88.38 162 PRO B O 1
ATOM 3759 N N . HIS B 1 163 ? -19.641 -26.219 -11.078 1 88.88 163 HIS B N 1
ATOM 3760 C CA . HIS B 1 163 ? -18.469 -26.891 -10.5 1 88.88 163 HIS B CA 1
ATOM 3761 C C . HIS B 1 163 ? -17.609 -27.516 -11.586 1 88.88 163 HIS B C 1
ATOM 3763 O O . HIS B 1 163 ? -18.094 -27.875 -12.656 1 88.88 163 HIS B O 1
ATOM 3769 N N . LEU B 1 164 ? -16.391 -27.641 -11.219 1 90.38 164 LEU B N 1
ATOM 3770 C CA . LEU B 1 164 ? -15.5 -28.422 -12.047 1 90.38 164 LEU B CA 1
ATOM 3771 C C . LEU B 1 164 ? -15.562 -29.906 -11.656 1 90.38 164 LEU B C 1
ATOM 3773 O O . LEU B 1 164 ? -15.672 -30.234 -10.477 1 90.38 164 LEU B O 1
ATOM 3777 N N . PHE B 1 165 ? -15.523 -30.766 -12.688 1 91.88 165 PHE B N 1
ATOM 3778 C CA . PHE B 1 165 ? -15.453 -32.219 -12.492 1 91.88 165 PHE B CA 1
ATOM 3779 C C . PHE B 1 165 ? -16.672 -32.719 -11.719 1 91.88 165 PHE B C 1
ATOM 3781 O O . PHE B 1 165 ? -16.547 -33.562 -10.836 1 91.88 165 PHE B O 1
ATOM 3788 N N . ASP B 1 166 ? -17.828 -32.094 -11.938 1 88.25 166 ASP B N 1
ATOM 3789 C CA . ASP B 1 166 ? -19.109 -32.469 -11.352 1 88.25 166 ASP B CA 1
ATOM 3790 C C . ASP B 1 166 ? -19.031 -32.469 -9.828 1 88.25 166 ASP B C 1
ATOM 3792 O O . ASP B 1 166 ? -19.625 -33.344 -9.172 1 88.25 166 ASP B O 1
ATOM 3796 N N . GLY B 1 167 ? -18.047 -31.656 -9.328 1 86.19 167 GLY B N 1
ATOM 3797 C CA . GLY B 1 167 ? -17.984 -31.5 -7.883 1 86.19 167 GLY B CA 1
ATOM 3798 C C . GLY B 1 167 ? -17.109 -32.531 -7.199 1 86.19 167 GLY B C 1
ATOM 3799 O O . GLY B 1 167 ? -17.062 -32.594 -5.969 1 86.19 167 GLY B O 1
ATOM 3800 N N . ASP B 1 168 ? -16.391 -33.375 -7.949 1 89.25 168 ASP B N 1
ATOM 3801 C CA . ASP B 1 168 ? -15.477 -34.344 -7.367 1 89.25 168 ASP B CA 1
ATOM 3802 C C . ASP B 1 168 ? -14.273 -33.656 -6.73 1 89.25 168 ASP B C 1
ATOM 3804 O O . ASP B 1 168 ? -13.398 -33.156 -7.43 1 89.25 168 ASP B O 1
ATOM 3808 N N . SER B 1 169 ? -14.148 -33.781 -5.426 1 88 169 SER B N 1
ATOM 3809 C CA . SER B 1 169 ? -13.117 -33.062 -4.668 1 88 169 SER B CA 1
ATOM 3810 C C . SER B 1 169 ? -11.734 -33.594 -4.973 1 88 169 SER B C 1
ATOM 3812 O O . SER B 1 169 ? -10.75 -32.844 -4.996 1 88 169 SER B O 1
ATOM 3814 N N . VAL B 1 170 ? -11.641 -34.875 -5.211 1 89.62 170 VAL B N 1
ATOM 3815 C CA . VAL B 1 170 ? -10.344 -35.5 -5.477 1 89.62 170 VAL B CA 1
ATOM 3816 C C . VAL B 1 170 ? -9.844 -35.094 -6.855 1 89.62 170 VAL B C 1
ATOM 3818 O O . VAL B 1 170 ? -8.664 -34.781 -7.02 1 89.62 170 VAL B O 1
ATOM 3821 N N . ALA B 1 171 ? -10.758 -35.125 -7.824 1 91.38 171 ALA B N 1
ATOM 3822 C CA . ALA B 1 171 ? -10.383 -34.688 -9.172 1 91.38 171 ALA B CA 1
ATOM 3823 C C . ALA B 1 171 ? -9.961 -33.219 -9.18 1 91.38 171 ALA B C 1
ATOM 3825 O O . ALA B 1 171 ? -8.984 -32.875 -9.844 1 91.38 171 ALA B O 1
ATOM 3826 N N . MET B 1 172 ? -10.664 -32.438 -8.445 1 92.31 172 MET B N 1
ATOM 3827 C CA . MET B 1 172 ? -10.328 -31.016 -8.336 1 92.31 172 MET B CA 1
ATOM 3828 C C . MET B 1 172 ? -8.969 -30.828 -7.688 1 92.31 172 MET B C 1
ATOM 3830 O O . MET B 1 172 ? -8.18 -29.984 -8.125 1 92.31 172 MET B O 1
ATOM 3834 N N . TYR B 1 173 ? -8.734 -31.594 -6.691 1 92.94 173 TYR B N 1
ATOM 3835 C CA . TYR B 1 173 ? -7.473 -31.516 -5.973 1 92.94 173 TYR B CA 1
ATOM 3836 C C . TYR B 1 173 ? -6.297 -31.797 -6.906 1 92.94 173 TYR B C 1
ATOM 3838 O O . TYR B 1 173 ? -5.332 -31.031 -6.941 1 92.94 173 TYR B O 1
ATOM 3846 N N . TYR B 1 174 ? -6.352 -32.875 -7.648 1 92.94 174 TYR B N 1
ATOM 3847 C CA . TYR B 1 174 ? -5.258 -33.25 -8.539 1 92.94 174 TYR B CA 1
ATOM 3848 C C . TYR B 1 174 ? -5.117 -32.25 -9.68 1 92.94 174 TYR B C 1
ATOM 3850 O O . TYR B 1 174 ? -4.008 -31.984 -10.148 1 92.94 174 TYR B O 1
ATOM 3858 N N . PHE B 1 175 ? -6.273 -31.672 -10.125 1 94.56 175 PHE B N 1
ATOM 3859 C CA . PHE B 1 175 ? -6.234 -30.656 -11.164 1 94.56 175 PHE B CA 1
ATOM 3860 C C . PHE B 1 175 ? -5.496 -29.422 -10.68 1 94.56 175 PHE B C 1
ATOM 3862 O O . PHE B 1 175 ? -4.621 -28.906 -11.375 1 94.56 175 PHE B O 1
ATOM 3869 N N . VAL B 1 176 ? -5.832 -28.938 -9.492 1 95.94 176 VAL B N 1
ATOM 3870 C CA . VAL B 1 176 ? -5.184 -27.766 -8.898 1 95.94 176 VAL B CA 1
ATOM 3871 C C . VAL B 1 176 ? -3.689 -28.047 -8.727 1 95.94 176 VAL B C 1
ATOM 3873 O O . VAL B 1 176 ? -2.854 -27.203 -9.062 1 95.94 176 VAL B O 1
ATOM 3876 N N . LEU B 1 177 ? -3.361 -29.188 -8.164 1 94.62 177 LEU B N 1
ATOM 3877 C CA . LEU B 1 177 ? -1.969 -29.578 -7.973 1 94.62 177 LEU B CA 1
ATOM 3878 C C . LEU B 1 177 ? -1.213 -29.578 -9.297 1 94.62 177 LEU B C 1
ATOM 3880 O O . LEU B 1 177 ? -0.083 -29.078 -9.367 1 94.62 177 LEU B O 1
ATOM 3884 N N . PHE B 1 178 ? -1.83 -30.109 -10.289 1 94.88 178 PHE B N 1
ATOM 3885 C CA . PHE B 1 178 ? -1.199 -30.203 -11.594 1 94.88 178 PHE B CA 1
ATOM 3886 C C . PHE B 1 178 ? -0.932 -28.812 -12.164 1 94.88 178 PHE B C 1
ATOM 3888 O O . PHE B 1 178 ? 0.172 -28.531 -12.641 1 94.88 178 PHE B O 1
ATOM 3895 N N . VAL B 1 179 ? -1.945 -27.953 -12.156 1 97.12 179 VAL B N 1
ATOM 3896 C CA . VAL B 1 179 ? -1.819 -26.625 -12.742 1 97.12 179 VAL B CA 1
ATOM 3897 C C . VAL B 1 179 ? -0.772 -25.812 -11.977 1 97.12 179 VAL B C 1
ATOM 3899 O O . VAL B 1 179 ? 0.067 -25.141 -12.578 1 97.12 179 VAL B O 1
ATOM 3902 N N . VAL B 1 180 ? -0.821 -25.844 -10.641 1 96.94 180 VAL B N 1
ATOM 3903 C CA . VAL B 1 180 ? 0.129 -25.125 -9.805 1 96.94 180 VAL B CA 1
ATOM 3904 C C . VAL B 1 180 ? 1.546 -25.625 -10.078 1 96.94 180 VAL B C 1
ATOM 3906 O O . VAL B 1 180 ? 2.465 -24.828 -10.273 1 96.94 180 VAL B O 1
ATOM 3909 N N . ALA B 1 181 ? 1.757 -26.953 -10.117 1 94.12 181 ALA B N 1
ATOM 3910 C CA . ALA B 1 181 ? 3.072 -27.531 -10.383 1 94.12 181 ALA B CA 1
ATOM 3911 C C . ALA B 1 181 ? 3.572 -27.125 -11.766 1 94.12 181 ALA B C 1
ATOM 3913 O O . ALA B 1 181 ? 4.746 -26.797 -11.938 1 94.12 181 ALA B O 1
ATOM 3914 N N . ALA B 1 182 ? 2.721 -27.203 -12.734 1 95.75 182 ALA B N 1
ATOM 3915 C CA . ALA B 1 182 ? 3.09 -26.875 -14.109 1 95.75 182 ALA B CA 1
ATOM 3916 C C . ALA B 1 182 ? 3.533 -25.422 -14.227 1 95.75 182 ALA B C 1
ATOM 3918 O O . ALA B 1 182 ? 4.555 -25.125 -14.852 1 95.75 182 ALA B O 1
ATOM 3919 N N . LEU B 1 183 ? 2.773 -24.531 -13.617 1 97.69 183 LEU B N 1
ATOM 3920 C CA . LEU B 1 183 ? 3.08 -23.109 -13.742 1 97.69 183 LEU B CA 1
ATOM 3921 C C . LEU B 1 183 ? 4.289 -22.734 -12.891 1 97.69 183 LEU B C 1
ATOM 3923 O O . LEU B 1 183 ? 5.066 -21.859 -13.266 1 97.69 183 LEU B O 1
ATOM 3927 N N . MET B 1 184 ? 4.406 -23.391 -11.75 1 95.44 184 MET B N 1
ATOM 3928 C CA . MET B 1 184 ? 5.637 -23.219 -10.992 1 95.44 184 MET B CA 1
ATOM 3929 C C . MET B 1 184 ? 6.848 -23.672 -11.805 1 95.44 184 MET B C 1
ATOM 3931 O O . MET B 1 184 ? 7.898 -23.016 -11.773 1 95.44 184 MET B O 1
ATOM 3935 N N . LEU B 1 185 ? 6.703 -24.75 -12.484 1 92.69 185 LEU B N 1
ATOM 3936 C CA . LEU B 1 185 ? 7.777 -25.266 -13.328 1 92.69 185 LEU B CA 1
ATOM 3937 C C . LEU B 1 185 ? 8.078 -24.312 -14.477 1 92.69 185 LEU B C 1
ATOM 3939 O O . LEU B 1 185 ? 9.234 -24.109 -14.836 1 92.69 185 LEU B O 1
ATOM 3943 N N . VAL B 1 186 ? 7.059 -23.766 -15.055 1 94.94 186 VAL B N 1
ATOM 3944 C CA . VAL B 1 186 ? 7.246 -22.797 -16.125 1 94.94 186 VAL B CA 1
ATOM 3945 C C . VAL B 1 186 ? 8.055 -21.609 -15.617 1 94.94 186 VAL B C 1
ATOM 3947 O O . VAL B 1 186 ? 8.992 -21.156 -16.281 1 94.94 186 VAL B O 1
ATOM 3950 N N . MET B 1 187 ? 7.688 -21.109 -14.5 1 95.81 187 MET B N 1
ATOM 3951 C CA . MET B 1 187 ? 8.422 -20 -13.922 1 95.81 187 MET B CA 1
ATOM 3952 C C . MET B 1 187 ? 9.867 -20.391 -13.625 1 95.81 187 MET B C 1
ATOM 3954 O O . MET B 1 187 ? 10.797 -19.625 -13.883 1 95.81 187 MET B O 1
ATOM 3958 N N . TYR B 1 188 ? 9.992 -21.578 -13.141 1 91.5 188 TYR B N 1
ATOM 3959 C CA . TYR B 1 188 ? 11.328 -22.078 -12.836 1 91.5 188 TYR B CA 1
ATOM 3960 C C . TYR B 1 188 ? 12.18 -22.156 -14.102 1 91.5 188 TYR B C 1
ATOM 3962 O O . TYR B 1 188 ? 13.336 -21.719 -14.109 1 91.5 188 TYR B O 1
ATOM 3970 N N . VAL B 1 189 ? 11.68 -22.703 -15.156 1 92.19 189 VAL B N 1
ATOM 3971 C CA . VAL B 1 189 ? 12.398 -22.859 -16.406 1 92.19 189 VAL B CA 1
ATOM 3972 C C . VAL B 1 189 ? 12.781 -21.484 -16.953 1 92.19 189 VAL B C 1
ATOM 3974 O O . VAL B 1 189 ? 13.898 -21.297 -17.438 1 92.19 189 VAL B O 1
ATOM 3977 N N . LEU B 1 190 ? 11.898 -20.516 -16.812 1 93.81 190 LEU B N 1
ATOM 3978 C CA . LEU B 1 190 ? 12.188 -19.156 -17.281 1 93.81 190 LEU B CA 1
ATOM 3979 C C . LEU B 1 190 ? 13.32 -18.531 -16.469 1 93.81 190 LEU B C 1
ATOM 3981 O O . LEU B 1 190 ? 14.18 -17.844 -17.031 1 93.81 190 LEU B O 1
ATOM 3985 N N . LEU B 1 191 ? 13.359 -18.844 -15.234 1 92.81 191 LEU B N 1
ATOM 3986 C CA . LEU B 1 191 ? 14.289 -18.172 -14.328 1 92.81 191 LEU B CA 1
ATOM 3987 C C . LEU B 1 191 ? 15.68 -18.797 -14.43 1 92.81 191 LEU B C 1
ATOM 3989 O O . LEU B 1 191 ? 16.672 -18.125 -14.148 1 92.81 191 LEU B O 1
ATOM 3993 N N . VAL B 1 192 ? 15.758 -20.078 -14.844 1 89.69 192 VAL B N 1
ATOM 3994 C CA . VAL B 1 192 ? 17.062 -20.734 -14.914 1 89.69 192 VAL B CA 1
ATOM 3995 C C . VAL B 1 192 ? 17.703 -20.484 -16.281 1 89.69 192 VAL B C 1
ATOM 3997 O O . VAL B 1 192 ? 18.891 -20.688 -16.453 1 89.69 192 VAL B O 1
ATOM 4000 N N . ASN B 1 193 ? 16.938 -19.969 -17.125 1 92.88 193 ASN B N 1
ATOM 4001 C CA . ASN B 1 193 ? 17.453 -19.641 -18.453 1 92.88 193 ASN B CA 1
ATOM 4002 C C . ASN B 1 193 ? 17.859 -18.172 -18.547 1 92.88 193 ASN B C 1
ATOM 4004 O O . ASN B 1 193 ? 17.984 -17.484 -17.531 1 92.88 193 ASN B O 1
ATOM 4008 N N . ARG B 1 194 ? 18.172 -17.766 -19.734 1 92.31 194 ARG B N 1
ATOM 4009 C CA . ARG B 1 194 ? 18.703 -16.422 -19.969 1 92.31 194 ARG B CA 1
ATOM 4010 C C . ARG B 1 194 ? 17.734 -15.359 -19.453 1 92.31 194 ARG B C 1
ATOM 4012 O O . ARG B 1 194 ? 18.156 -14.305 -18.984 1 92.31 194 ARG B O 1
ATOM 4019 N N . PHE B 1 195 ? 16.5 -15.703 -19.5 1 94.5 195 PHE B N 1
ATOM 4020 C CA . PHE B 1 195 ? 15.492 -14.75 -19.047 1 94.5 195 PHE B CA 1
ATOM 4021 C C . PHE B 1 195 ? 15.703 -14.391 -17.594 1 94.5 195 PHE B C 1
ATOM 4023 O O . PHE B 1 195 ? 15.648 -13.219 -17.219 1 94.5 195 PHE B O 1
ATOM 4030 N N . GLY B 1 196 ? 15.914 -15.359 -16.844 1 94.31 196 GLY B N 1
ATOM 4031 C CA . GLY B 1 196 ? 16.141 -15.148 -15.414 1 94.31 196 GLY B CA 1
ATOM 4032 C C . GLY B 1 196 ? 17.422 -14.406 -15.117 1 94.31 196 GLY B C 1
ATOM 4033 O O . GLY B 1 196 ? 17.484 -13.586 -14.195 1 94.31 196 GLY B O 1
ATOM 4034 N N . LEU B 1 197 ? 18.438 -14.648 -15.906 1 92.81 197 LEU B N 1
ATOM 4035 C CA . LEU B 1 197 ? 19.719 -13.977 -15.742 1 92.81 197 LEU B CA 1
ATOM 4036 C C . LEU B 1 197 ? 19.594 -12.484 -16.031 1 92.81 197 LEU B C 1
ATOM 4038 O O . LEU B 1 197 ? 20.141 -11.656 -15.297 1 92.81 197 LEU B O 1
ATOM 4042 N N . VAL B 1 198 ? 18.906 -12.242 -17.016 1 95.56 198 VAL B N 1
ATOM 4043 C CA . VAL B 1 198 ? 18.703 -10.852 -17.406 1 95.56 198 VAL B CA 1
ATOM 4044 C C . VAL B 1 198 ? 17.844 -10.148 -16.359 1 95.56 198 VAL B C 1
ATOM 4046 O O . VAL B 1 198 ? 18.078 -8.984 -16.016 1 95.56 198 VAL B O 1
ATOM 4049 N N . ALA B 1 199 ? 16.891 -10.875 -15.836 1 95.88 199 ALA B N 1
ATOM 4050 C CA . ALA B 1 199 ? 16.016 -10.312 -14.805 1 95.88 199 ALA B CA 1
ATOM 4051 C C . ALA B 1 199 ? 16.828 -9.906 -13.57 1 95.88 199 ALA B C 1
ATOM 4053 O O . ALA B 1 199 ? 16.656 -8.805 -13.047 1 95.88 199 ALA B O 1
ATOM 4054 N N . ARG B 1 200 ? 17.672 -10.711 -13.203 1 93.75 200 ARG B N 1
ATOM 4055 C CA . ARG B 1 200 ? 18.516 -10.43 -12.039 1 93.75 200 ARG B CA 1
ATOM 4056 C C . ARG B 1 200 ? 19.453 -9.258 -12.305 1 93.75 200 ARG B C 1
ATOM 4058 O O . ARG B 1 200 ? 19.703 -8.438 -11.414 1 93.75 200 ARG B O 1
ATOM 4065 N N . ALA B 1 201 ? 19.984 -9.219 -13.484 1 94.31 201 ALA B N 1
ATOM 4066 C CA . ALA B 1 201 ? 20.859 -8.102 -13.867 1 94.31 201 ALA B CA 1
ATOM 4067 C C . ALA B 1 201 ? 20.094 -6.781 -13.82 1 94.31 201 ALA B C 1
ATOM 4069 O O . ALA B 1 201 ? 20.625 -5.77 -13.359 1 94.31 201 ALA B O 1
ATOM 4070 N N . ILE B 1 202 ? 18.906 -6.824 -14.281 1 94.38 202 ILE B N 1
ATOM 4071 C CA . ILE B 1 202 ? 18.062 -5.633 -14.289 1 94.38 202 ILE B CA 1
ATOM 4072 C C . ILE B 1 202 ? 17.781 -5.191 -12.859 1 94.38 202 ILE B C 1
ATOM 4074 O O . ILE B 1 202 ? 17.812 -3.996 -12.547 1 94.38 202 ILE B O 1
ATOM 4078 N N . ARG B 1 203 ? 17.469 -6.16 -12.039 1 92.19 203 ARG B N 1
ATOM 4079 C CA . ARG B 1 203 ? 17.172 -5.863 -10.633 1 92.19 203 ARG B CA 1
ATOM 4080 C C . ARG B 1 203 ? 18.359 -5.176 -9.969 1 92.19 203 ARG B C 1
ATOM 4082 O O . ARG B 1 203 ? 18.188 -4.262 -9.164 1 92.19 203 ARG B O 1
ATOM 4089 N N . GLU B 1 204 ? 19.5 -5.559 -10.336 1 90.44 204 GLU B N 1
ATOM 4090 C CA . GLU B 1 204 ? 20.703 -5.016 -9.711 1 90.44 204 GLU B CA 1
ATOM 4091 C C . GLU B 1 204 ? 21.031 -3.627 -10.258 1 90.44 204 GLU B C 1
ATOM 4093 O O . GLU B 1 204 ? 21.312 -2.705 -9.484 1 90.44 204 GLU B O 1
ATOM 4098 N N . SER B 1 205 ? 21.094 -3.529 -11.555 1 93.88 205 SER B N 1
ATOM 4099 C CA . SER B 1 205 ? 21.359 -2.246 -12.203 1 93.88 205 SER B CA 1
ATOM 4100 C C . SER B 1 205 ? 20.734 -2.188 -13.594 1 93.88 205 SER B C 1
ATOM 4102 O O . SER B 1 205 ? 21.312 -2.691 -14.555 1 93.88 205 SER B O 1
ATOM 4104 N N . PRO B 1 206 ? 19.625 -1.499 -13.602 1 93.06 206 PRO B N 1
ATOM 4105 C CA . PRO B 1 206 ? 19 -1.396 -14.922 1 93.06 206 PRO B CA 1
ATOM 4106 C C . PRO B 1 206 ? 19.906 -0.736 -15.961 1 93.06 206 PRO B C 1
ATOM 4108 O O . PRO B 1 206 ? 19.891 -1.118 -17.125 1 93.06 206 PRO B O 1
ATOM 4111 N N . ASP B 1 207 ? 20.656 0.202 -15.516 1 93.12 207 ASP B N 1
ATOM 4112 C CA . ASP B 1 207 ? 21.562 0.905 -16.422 1 93.12 207 ASP B CA 1
ATOM 4113 C C . ASP B 1 207 ? 22.656 -0.026 -16.938 1 93.12 207 ASP B C 1
ATOM 4115 O O . ASP B 1 207 ? 22.969 -0.023 -18.125 1 93.12 207 ASP B O 1
ATOM 4119 N N . ALA B 1 208 ? 23.188 -0.812 -16.078 1 94.44 208 ALA B N 1
ATOM 4120 C CA . ALA B 1 208 ? 24.219 -1.77 -16.484 1 94.44 208 ALA B CA 1
ATOM 4121 C C . ALA B 1 208 ? 23.641 -2.807 -17.438 1 94.44 208 ALA B C 1
ATOM 4123 O O . ALA B 1 208 ? 24.297 -3.176 -18.422 1 94.44 208 ALA B O 1
ATOM 4124 N N . ALA B 1 209 ? 22.484 -3.225 -17.188 1 95.56 209 ALA B N 1
ATOM 4125 C CA . ALA B 1 209 ? 21.844 -4.199 -18.047 1 95.56 209 ALA B CA 1
ATOM 4126 C C . ALA B 1 209 ? 21.625 -3.627 -19.453 1 95.56 209 ALA B C 1
ATOM 4128 O O . ALA B 1 209 ? 21.812 -4.324 -20.453 1 95.56 209 ALA B O 1
ATOM 4129 N N . ARG B 1 210 ? 21.266 -2.369 -19.5 1 95.12 210 ARG B N 1
ATOM 4130 C CA . ARG B 1 210 ? 21.078 -1.691 -20.766 1 95.12 210 ARG B CA 1
ATOM 4131 C C . ARG B 1 210 ? 22.391 -1.59 -21.547 1 95.12 210 ARG B C 1
ATOM 4133 O O . ARG B 1 210 ? 22.406 -1.771 -22.766 1 95.12 210 ARG B O 1
ATOM 4140 N N . MET B 1 211 ? 23.375 -1.303 -20.812 1 95.81 211 MET B N 1
ATOM 4141 C CA . MET B 1 211 ? 24.688 -1.157 -21.438 1 95.81 211 MET B CA 1
ATOM 4142 C C . MET B 1 211 ? 25.156 -2.482 -22.016 1 95.81 211 MET B C 1
ATOM 4144 O O . MET B 1 211 ? 25.938 -2.502 -22.984 1 95.81 211 MET B O 1
ATOM 4148 N N . LEU B 1 212 ? 24.672 -3.557 -21.531 1 95.38 212 LEU B N 1
ATOM 4149 C CA . LEU B 1 212 ? 25.047 -4.887 -22 1 95.38 212 LEU B CA 1
ATOM 4150 C C . LEU B 1 212 ? 24.156 -5.316 -23.172 1 95.38 212 LEU B C 1
ATOM 4152 O O . LEU B 1 212 ? 24.25 -6.449 -23.641 1 95.38 212 LEU B O 1
ATOM 4156 N N . GLY B 1 213 ? 23.266 -4.41 -23.594 1 94.69 213 GLY B N 1
ATOM 4157 C CA . GLY B 1 213 ? 22.5 -4.633 -24.812 1 94.69 213 GLY B CA 1
ATOM 4158 C C . GLY B 1 213 ? 21.125 -5.219 -24.547 1 94.69 213 GLY B C 1
ATOM 4159 O O . GLY B 1 213 ? 20.438 -5.648 -25.469 1 94.69 213 GLY B O 1
ATOM 4160 N N . ASN B 1 214 ? 20.766 -5.336 -23.344 1 95.88 214 ASN B N 1
ATOM 4161 C CA . ASN B 1 214 ? 19.453 -5.891 -23.031 1 95.88 214 ASN B CA 1
ATOM 4162 C C . ASN B 1 214 ? 18.359 -4.824 -23.078 1 95.88 214 ASN B C 1
ATOM 4164 O O . ASN B 1 214 ? 18.578 -3.684 -22.672 1 95.88 214 ASN B O 1
ATOM 4168 N N . ASP B 1 215 ? 17.203 -5.23 -23.625 1 96.75 215 ASP B N 1
ATOM 4169 C CA . ASP B 1 215 ? 16.047 -4.352 -23.578 1 96.75 215 ASP B CA 1
ATOM 4170 C C . ASP B 1 215 ? 15.336 -4.449 -22.219 1 96.75 215 ASP B C 1
ATOM 4172 O O . ASP B 1 215 ? 14.43 -5.266 -22.047 1 96.75 215 ASP B O 1
ATOM 4176 N N . VAL B 1 216 ? 15.688 -3.555 -21.406 1 96.12 216 VAL B N 1
ATOM 4177 C CA . VAL B 1 216 ? 15.227 -3.588 -20.016 1 96.12 216 VAL B CA 1
ATOM 4178 C C . VAL B 1 216 ? 13.711 -3.432 -19.969 1 96.12 216 VAL B C 1
ATOM 4180 O O . VAL B 1 216 ? 13.023 -4.188 -19.281 1 96.12 216 VAL B O 1
ATOM 4183 N N . SER B 1 217 ? 13.141 -2.568 -20.766 1 95.5 217 SER B N 1
ATOM 4184 C CA . SER B 1 217 ? 11.703 -2.295 -20.75 1 95.5 217 SER B CA 1
ATOM 4185 C C . SER B 1 217 ? 10.898 -3.508 -21.203 1 95.5 217 SER B C 1
ATOM 4187 O O . SER B 1 217 ? 9.906 -3.871 -20.578 1 95.5 217 SER B O 1
ATOM 4189 N N . ARG B 1 218 ? 11.344 -4.082 -22.219 1 96.12 218 ARG B N 1
ATOM 4190 C CA . ARG B 1 218 ? 10.633 -5.242 -22.734 1 96.12 218 ARG B CA 1
ATOM 4191 C C . ARG B 1 218 ? 10.703 -6.414 -21.766 1 96.12 218 ARG B C 1
ATOM 4193 O O . ARG B 1 218 ? 9.711 -7.117 -21.562 1 96.12 218 ARG B O 1
ATOM 4200 N N . HIS B 1 219 ? 11.883 -6.641 -21.266 1 96.44 219 HIS B N 1
ATOM 4201 C CA . HIS B 1 219 ? 12.062 -7.75 -20.344 1 96.44 219 HIS B CA 1
ATOM 4202 C C . HIS B 1 219 ? 11.219 -7.566 -19.094 1 96.44 219 HIS B C 1
ATOM 4204 O O . HIS B 1 219 ? 10.594 -8.516 -18.609 1 96.44 219 HIS B O 1
ATOM 4210 N N . LYS B 1 220 ? 11.156 -6.387 -18.578 1 96.62 220 LYS B N 1
ATOM 4211 C CA . LYS B 1 220 ? 10.32 -6.082 -17.406 1 96.62 220 LYS B CA 1
ATOM 4212 C C . LYS B 1 220 ? 8.844 -6.254 -17.734 1 96.62 220 LYS B C 1
ATOM 4214 O O . LYS B 1 220 ? 8.078 -6.781 -16.922 1 96.62 220 LYS B O 1
ATOM 4219 N N . LEU B 1 221 ? 8.531 -5.793 -18.922 1 97.31 221 LEU B N 1
ATOM 4220 C CA . LEU B 1 221 ? 7.133 -5.898 -19.328 1 97.31 221 LEU B CA 1
ATOM 4221 C C . LEU B 1 221 ? 6.695 -7.355 -19.406 1 97.31 221 LEU B C 1
ATOM 4223 O O . LEU B 1 221 ? 5.637 -7.715 -18.891 1 97.31 221 LEU B O 1
ATOM 4227 N N . ILE B 1 222 ? 7.469 -8.133 -20.016 1 97.06 222 ILE B N 1
ATOM 4228 C CA . ILE B 1 222 ? 7.152 -9.555 -20.156 1 97.06 222 ILE B CA 1
ATOM 4229 C C . ILE B 1 222 ? 7.066 -10.195 -18.766 1 97.06 222 ILE B C 1
ATOM 4231 O O . ILE B 1 222 ? 6.137 -10.953 -18.484 1 97.06 222 ILE B O 1
ATOM 4235 N N . GLY B 1 223 ? 8.039 -9.859 -17.922 1 97.31 223 GLY B N 1
ATOM 4236 C CA . GLY B 1 223 ? 8.023 -10.391 -16.578 1 97.31 223 GLY B CA 1
ATOM 4237 C C . GLY B 1 223 ? 6.773 -10 -15.805 1 97.31 223 GLY B C 1
ATOM 4238 O O . GLY B 1 223 ? 6.148 -10.844 -15.156 1 97.31 223 GLY B O 1
ATOM 4239 N N . PHE B 1 224 ? 6.426 -8.766 -15.961 1 97.81 224 PHE B N 1
ATOM 4240 C CA . PHE B 1 224 ? 5.273 -8.25 -15.227 1 97.81 224 PHE B CA 1
ATOM 4241 C C . PHE B 1 224 ? 3.984 -8.891 -15.727 1 97.81 224 PHE B C 1
ATOM 4243 O O . PHE B 1 224 ? 3.135 -9.289 -14.93 1 97.81 224 PHE B O 1
ATOM 4250 N N . VAL B 1 225 ? 3.85 -9.047 -16.984 1 97.94 225 VAL B N 1
ATOM 4251 C CA . VAL B 1 225 ? 2.637 -9.594 -17.594 1 97.94 225 VAL B CA 1
ATOM 4252 C C . VAL B 1 225 ? 2.543 -11.086 -17.297 1 97.94 225 VAL B C 1
ATOM 4254 O O . VAL B 1 225 ? 1.472 -11.594 -16.953 1 97.94 225 VAL B O 1
ATOM 4257 N N . VAL B 1 226 ? 3.633 -11.797 -17.422 1 97.94 226 VAL B N 1
ATOM 4258 C CA . VAL B 1 226 ? 3.652 -13.227 -17.156 1 97.94 226 VAL B CA 1
ATOM 4259 C C . VAL B 1 226 ? 3.312 -13.484 -15.688 1 97.94 226 VAL B C 1
ATOM 4261 O O . VAL B 1 226 ? 2.463 -14.32 -15.375 1 97.94 226 VAL B O 1
ATOM 4264 N N . GLY B 1 227 ? 3.979 -12.727 -14.781 1 98.25 227 GLY B N 1
ATOM 4265 C CA . GLY B 1 227 ? 3.68 -12.852 -13.367 1 98.25 227 GLY B CA 1
ATOM 4266 C C . GLY B 1 227 ? 2.229 -12.555 -13.031 1 98.25 227 GLY B C 1
ATOM 4267 O O . GLY B 1 227 ? 1.602 -13.297 -12.266 1 98.25 227 GLY B O 1
ATOM 4268 N N . SER B 1 228 ? 1.689 -11.531 -13.641 1 98.44 228 SER B N 1
ATOM 4269 C CA . SER B 1 228 ? 0.307 -11.133 -13.398 1 98.44 228 SER B CA 1
ATOM 4270 C C . SER B 1 228 ? -0.67 -12.156 -13.961 1 98.44 228 SER B C 1
ATOM 4272 O O . SER B 1 228 ? -1.714 -12.422 -13.359 1 98.44 228 SER B O 1
ATOM 4274 N N . SER B 1 229 ? -0.351 -12.695 -15.094 1 98.75 229 SER B N 1
ATOM 4275 C CA . SER B 1 229 ? -1.193 -13.727 -15.703 1 98.75 229 SER B CA 1
ATOM 4276 C C . SER B 1 229 ? -1.269 -14.969 -14.82 1 98.75 229 SER B C 1
ATOM 4278 O O . SER B 1 229 ? -2.342 -15.547 -14.648 1 98.75 229 SER B O 1
ATOM 4280 N N . ILE B 1 230 ? -0.147 -15.344 -14.305 1 98.75 230 ILE B N 1
ATOM 4281 C CA . ILE B 1 230 ? -0.103 -16.516 -13.453 1 98.75 230 ILE B CA 1
ATOM 4282 C C . ILE B 1 230 ? -0.892 -16.266 -12.172 1 98.75 230 ILE B C 1
ATOM 4284 O O . ILE B 1 230 ? -1.592 -17.141 -11.672 1 98.75 230 ILE B O 1
ATOM 4288 N N . ALA B 1 231 ? -0.81 -15.055 -11.617 1 98.5 231 ALA B N 1
ATOM 4289 C CA . ALA B 1 231 ? -1.641 -14.68 -10.477 1 98.5 231 ALA B CA 1
ATOM 4290 C C . ALA B 1 231 ? -3.123 -14.82 -10.812 1 98.5 231 ALA B C 1
ATOM 4292 O O . ALA B 1 231 ? -3.914 -15.266 -9.977 1 98.5 231 ALA B O 1
ATOM 4293 N N . GLY B 1 232 ? -3.461 -14.43 -12.016 1 98.69 232 GLY B N 1
ATOM 4294 C CA . GLY B 1 232 ? -4.84 -14.562 -12.461 1 98.69 232 GLY B CA 1
ATOM 4295 C C . GLY B 1 232 ? -5.316 -16 -12.516 1 98.69 232 GLY B C 1
ATOM 4296 O O . GLY B 1 232 ? -6.445 -16.297 -12.117 1 98.69 232 GLY B O 1
ATOM 4297 N N . VAL B 1 233 ? -4.477 -16.891 -13.016 1 98.75 233 VAL B N 1
ATOM 4298 C CA . VAL B 1 233 ? -4.809 -18.312 -13.047 1 98.75 233 VAL B CA 1
ATOM 4299 C C . VAL B 1 233 ? -5.027 -18.812 -11.625 1 98.75 233 VAL B C 1
ATOM 4301 O O . VAL B 1 233 ? -5.961 -19.578 -11.367 1 98.75 233 VAL B O 1
ATOM 4304 N N . ALA B 1 234 ? -4.176 -18.391 -10.719 1 98.5 234 ALA B N 1
ATOM 4305 C CA . ALA B 1 234 ? -4.32 -18.781 -9.32 1 98.5 234 ALA B CA 1
ATOM 4306 C C . ALA B 1 234 ? -5.664 -18.312 -8.758 1 98.5 234 ALA B C 1
ATOM 4308 O O . ALA B 1 234 ? -6.328 -19.047 -8.031 1 98.5 234 ALA B O 1
ATOM 4309 N N . GLY B 1 235 ? -6.012 -17.141 -9.102 1 98.06 235 GLY B N 1
ATOM 4310 C CA . GLY B 1 235 ? -7.305 -16.625 -8.68 1 98.06 235 GLY B CA 1
ATOM 4311 C C . GLY B 1 235 ? -8.469 -17.438 -9.203 1 98.06 235 GLY B C 1
ATOM 4312 O O . GLY B 1 235 ? -9.43 -17.703 -8.477 1 98.06 235 GLY B O 1
ATOM 4313 N N . ALA B 1 236 ? -8.375 -17.781 -10.438 1 97.94 236 ALA B N 1
ATOM 4314 C CA . ALA B 1 236 ? -9.414 -18.609 -11.039 1 97.94 236 ALA B CA 1
ATOM 4315 C C . ALA B 1 236 ? -9.531 -19.953 -10.328 1 97.94 236 ALA B C 1
ATOM 4317 O O . ALA B 1 236 ? -10.633 -20.422 -10.055 1 97.94 236 ALA B O 1
ATOM 4318 N N . LEU B 1 237 ? -8.383 -20.562 -10.07 1 97.5 237 LEU B N 1
ATOM 4319 C CA . LEU B 1 237 ? -8.375 -21.828 -9.352 1 97.5 237 LEU B CA 1
ATOM 4320 C C . LEU B 1 237 ? -9.039 -21.672 -7.984 1 97.5 237 LEU B C 1
ATOM 4322 O O . LEU B 1 237 ? -9.789 -22.562 -7.555 1 97.5 237 LEU B O 1
ATOM 4326 N N . GLN B 1 238 ? -8.789 -20.578 -7.34 1 95.38 238 GLN B N 1
ATOM 4327 C CA . GLN B 1 238 ? -9.375 -20.328 -6.031 1 95.38 238 GLN B CA 1
ATOM 4328 C C . GLN B 1 238 ? -10.898 -20.219 -6.121 1 95.38 238 GLN B C 1
ATOM 4330 O O . GLN B 1 238 ? -11.617 -20.734 -5.266 1 95.38 238 GLN B O 1
ATOM 4335 N N . ALA B 1 239 ? -11.352 -19.516 -7.074 1 95.06 239 ALA B N 1
ATOM 4336 C CA . ALA B 1 239 ? -12.789 -19.344 -7.25 1 95.06 239 ALA B CA 1
ATOM 4337 C C . ALA B 1 239 ? -13.484 -20.703 -7.422 1 95.06 239 ALA B C 1
ATOM 4339 O O . ALA B 1 239 ? -14.539 -20.938 -6.824 1 95.06 239 ALA B O 1
ATOM 4340 N N . TYR B 1 240 ? -12.898 -21.578 -8.188 1 94.25 240 TYR B N 1
ATOM 4341 C CA . TYR B 1 240 ? -13.508 -22.875 -8.445 1 94.25 240 TYR B CA 1
ATOM 4342 C C . TYR B 1 240 ? -13.367 -23.797 -7.234 1 94.25 240 TYR B C 1
ATOM 4344 O O . TYR B 1 240 ? -14.102 -24.766 -7.098 1 94.25 240 TYR B O 1
ATOM 4352 N N . SER B 1 241 ? -12.383 -23.531 -6.395 1 91.69 241 SER B N 1
ATOM 4353 C CA . SER B 1 241 ? -12.156 -24.359 -5.219 1 91.69 241 SER B CA 1
ATOM 4354 C C . SER B 1 241 ? -13.156 -24.047 -4.113 1 91.69 241 SER B C 1
ATOM 4356 O O . SER B 1 241 ? -13.609 -24.938 -3.395 1 91.69 241 SER B O 1
ATOM 4358 N N . ILE B 1 242 ? -13.523 -22.75 -3.986 1 88.81 242 ILE B N 1
ATOM 4359 C CA . ILE B 1 242 ? -14.391 -22.375 -2.877 1 88.81 242 ILE B CA 1
ATOM 4360 C C . ILE B 1 242 ? -15.797 -22.062 -3.398 1 88.81 242 ILE B C 1
ATOM 4362 O O . ILE B 1 242 ? -16.75 -21.969 -2.617 1 88.81 242 ILE B O 1
ATOM 4366 N N . LEU B 1 243 ? -15.977 -21.859 -4.641 1 90.81 243 LEU B N 1
ATOM 4367 C CA . LEU B 1 243 ? -17.25 -21.719 -5.344 1 90.81 243 LEU B CA 1
ATOM 4368 C C . LEU B 1 243 ? -17.938 -20.406 -4.949 1 90.81 243 LEU B C 1
ATOM 4370 O O . LEU B 1 243 ? -19.172 -20.359 -4.879 1 90.81 243 LEU B O 1
ATOM 4374 N N . ILE B 1 244 ? -17.141 -19.422 -4.602 1 91.25 244 ILE B N 1
ATOM 4375 C CA . ILE B 1 244 ? -17.609 -18.062 -4.352 1 91.25 244 ILE B CA 1
ATOM 4376 C C . ILE B 1 244 ? -16.484 -17.062 -4.598 1 91.25 244 ILE B C 1
ATOM 4378 O O . ILE B 1 244 ? -15.32 -17.359 -4.316 1 91.25 244 ILE B O 1
ATOM 4382 N N . ILE B 1 245 ? -16.859 -16 -5.195 1 93.69 245 ILE B N 1
ATOM 4383 C CA . ILE B 1 245 ? -15.922 -14.898 -5.324 1 93.69 245 ILE B CA 1
ATOM 4384 C C . ILE B 1 245 ? -16.562 -13.617 -4.793 1 93.69 245 ILE B C 1
ATOM 4386 O O . ILE B 1 245 ? -17.734 -13.352 -5.039 1 93.69 245 ILE B O 1
ATOM 4390 N N . SER B 1 246 ? -15.836 -12.977 -3.945 1 94.12 246 SER B N 1
ATOM 4391 C CA . SER B 1 246 ? -16.281 -11.711 -3.371 1 94.12 246 SER B CA 1
ATOM 4392 C C . SER B 1 246 ? -15.148 -10.695 -3.326 1 94.12 246 SER B C 1
ATOM 4394 O O . SER B 1 246 ? -13.977 -11.062 -3.379 1 94.12 246 SER B O 1
ATOM 4396 N N . PRO B 1 247 ? -15.445 -9.438 -3.266 1 90.88 247 PRO B N 1
ATOM 4397 C CA . PRO B 1 247 ? -14.445 -8.375 -3.344 1 90.88 247 PRO B CA 1
ATOM 4398 C C . PRO B 1 247 ? -13.367 -8.5 -2.273 1 90.88 247 PRO B C 1
ATOM 4400 O O . PRO B 1 247 ? -12.203 -8.18 -2.525 1 90.88 247 PRO B O 1
ATOM 4403 N N . PRO B 1 248 ? -13.609 -8.977 -1.145 1 86.62 248 PRO B N 1
ATOM 4404 C CA . PRO B 1 248 ? -12.562 -9.094 -0.133 1 86.62 248 PRO B CA 1
ATOM 4405 C C . PRO B 1 248 ? -11.375 -9.938 -0.601 1 86.62 248 PRO B C 1
ATOM 4407 O O . PRO B 1 248 ? -10.273 -9.82 -0.062 1 86.62 248 PRO B O 1
ATOM 4410 N N . MET B 1 249 ? -11.594 -10.758 -1.635 1 88.25 249 MET B N 1
ATOM 4411 C CA . MET B 1 249 ? -10.516 -11.578 -2.189 1 88.25 249 MET B CA 1
ATOM 4412 C C . MET B 1 249 ? -9.469 -10.695 -2.863 1 88.25 249 MET B C 1
ATOM 4414 O O . MET B 1 249 ? -8.344 -11.148 -3.109 1 88.25 249 MET B O 1
ATOM 4418 N N . LEU B 1 250 ? -9.867 -9.508 -3.193 1 91.12 250 LEU B N 1
ATOM 4419 C CA . LEU B 1 250 ? -8.992 -8.578 -3.904 1 91.12 250 LEU B CA 1
ATOM 4420 C C . LEU B 1 250 ? -8.477 -7.492 -2.969 1 91.12 250 LEU B C 1
ATOM 4422 O O . LEU B 1 250 ? -7.641 -6.676 -3.359 1 91.12 250 LEU B O 1
ATOM 4426 N N . GLU B 1 251 ? -8.844 -7.539 -1.767 1 88.5 251 GLU B N 1
ATOM 4427 C CA . GLU B 1 251 ? -8.578 -6.426 -0.86 1 88.5 251 GLU B CA 1
ATOM 4428 C C . GLU B 1 251 ? -7.105 -6.375 -0.468 1 88.5 251 GLU B C 1
ATOM 4430 O O . GLU B 1 251 ? -6.371 -7.344 -0.668 1 88.5 251 GLU B O 1
ATOM 4435 N N . ILE B 1 252 ? -6.738 -5.332 0.021 1 87.94 252 ILE B N 1
ATOM 4436 C CA . ILE B 1 252 ? -5.348 -5.055 0.369 1 87.94 252 ILE B CA 1
ATOM 4437 C C . ILE B 1 252 ? -4.883 -6.027 1.45 1 87.94 252 ILE B C 1
ATOM 4439 O O . ILE B 1 252 ? -3.707 -6.398 1.496 1 87.94 252 ILE B O 1
ATOM 4443 N N . GLU B 1 253 ? -5.789 -6.453 2.27 1 86.56 253 GLU B N 1
ATOM 4444 C CA . GLU B 1 253 ? -5.43 -7.426 3.301 1 86.56 253 GLU B CA 1
ATOM 4445 C C . GLU B 1 253 ? -4.855 -8.695 2.688 1 86.56 253 GLU B C 1
ATOM 4447 O O . GLU B 1 253 ? -3.9 -9.273 3.217 1 86.56 253 GLU B O 1
ATOM 4452 N N . ARG B 1 254 ? -5.504 -9.055 1.594 1 90 254 ARG B N 1
ATOM 4453 C CA . ARG B 1 254 ? -5.008 -10.234 0.893 1 90 254 ARG B CA 1
ATOM 4454 C C . ARG B 1 254 ? -3.611 -9.984 0.328 1 90 254 ARG B C 1
ATOM 4456 O O . ARG B 1 254 ? -2.75 -10.867 0.385 1 90 254 ARG B O 1
ATOM 4463 N N . MET B 1 255 ? -3.361 -8.82 -0.172 1 93.06 255 MET B N 1
ATOM 4464 C CA . MET B 1 255 ? -2.047 -8.461 -0.696 1 93.06 255 MET B CA 1
ATOM 4465 C C . MET B 1 255 ? -0.992 -8.508 0.403 1 93.06 255 MET B C 1
ATOM 4467 O O . MET B 1 255 ? 0.113 -9.008 0.189 1 93.06 255 MET B O 1
ATOM 4471 N N . ILE B 1 256 ? -1.32 -8.039 1.523 1 89.5 256 ILE B N 1
ATOM 4472 C CA . ILE B 1 256 ? -0.401 -8.039 2.656 1 89.5 256 ILE B CA 1
ATOM 4473 C C . ILE B 1 256 ? -0.077 -9.469 3.062 1 89.5 256 ILE B C 1
ATOM 4475 O O . ILE B 1 256 ? 1.071 -9.789 3.379 1 89.5 256 ILE B O 1
ATOM 4479 N N . GLU B 1 257 ? -1.089 -10.281 3.039 1 89.06 257 GLU B N 1
ATOM 4480 C CA . GLU B 1 257 ? -0.884 -11.695 3.363 1 89.06 257 GLU B CA 1
ATOM 4481 C C . GLU B 1 257 ? 0.08 -12.352 2.381 1 89.06 257 GLU B C 1
ATOM 4483 O O . GLU B 1 257 ? 0.996 -13.07 2.787 1 89.06 257 GLU B O 1
ATOM 4488 N N . PHE B 1 258 ? -0.153 -12.102 1.098 1 92.56 258 PHE B N 1
ATOM 4489 C CA . PHE B 1 258 ? 0.73 -12.656 0.077 1 92.56 258 PHE B CA 1
ATOM 4490 C C . PHE B 1 258 ? 2.154 -12.148 0.259 1 92.56 258 PHE B C 1
ATOM 4492 O O . PHE B 1 258 ? 3.113 -12.914 0.143 1 92.56 258 PHE B O 1
ATOM 4499 N N . MET B 1 259 ? 2.254 -10.898 0.538 1 91.5 259 MET B N 1
ATOM 4500 C CA . MET B 1 259 ? 3.574 -10.312 0.734 1 91.5 259 MET B CA 1
ATOM 4501 C C . MET B 1 259 ? 4.266 -10.914 1.951 1 91.5 259 MET B C 1
ATOM 4503 O O . MET B 1 259 ? 5.469 -11.18 1.916 1 91.5 259 MET B O 1
ATOM 4507 N N . ALA B 1 260 ? 3.484 -11.094 2.988 1 88.94 260 ALA B N 1
ATOM 4508 C CA . ALA B 1 260 ? 4.043 -11.695 4.195 1 88.94 260 ALA B CA 1
ATOM 4509 C C . ALA B 1 260 ? 4.594 -13.086 3.904 1 88.94 260 ALA B C 1
ATOM 4511 O O . ALA B 1 260 ? 5.703 -13.422 4.32 1 88.94 260 ALA B O 1
ATOM 4512 N N . MET B 1 261 ? 3.812 -13.844 3.182 1 91.5 261 MET B N 1
ATOM 4513 C CA . MET B 1 261 ? 4.258 -15.18 2.814 1 91.5 261 MET B CA 1
ATOM 4514 C C . MET B 1 261 ? 5.547 -15.125 2.002 1 91.5 261 MET B C 1
ATOM 4516 O O . MET B 1 261 ? 6.488 -15.875 2.264 1 91.5 261 MET B O 1
ATOM 4520 N N . GLY B 1 262 ? 5.578 -14.266 1.061 1 91.56 262 GLY B N 1
ATOM 4521 C CA . GLY B 1 262 ? 6.746 -14.133 0.205 1 91.56 262 GLY B CA 1
ATOM 4522 C C . GLY B 1 262 ? 7.984 -13.664 0.951 1 91.56 262 GLY B C 1
ATOM 4523 O O . GLY B 1 262 ? 9.07 -14.227 0.778 1 91.56 262 GLY B O 1
ATOM 4524 N N . ILE B 1 263 ? 7.809 -12.711 1.765 1 88 263 ILE B N 1
ATOM 4525 C CA . ILE B 1 263 ? 8.938 -12.094 2.443 1 88 263 ILE B CA 1
ATOM 4526 C C . ILE B 1 263 ? 9.445 -13.016 3.551 1 88 263 ILE B C 1
ATOM 4528 O O . ILE B 1 263 ? 10.656 -13.164 3.738 1 88 263 ILE B O 1
ATOM 4532 N N . ILE B 1 264 ? 8.5 -13.578 4.281 1 85 264 ILE B N 1
ATOM 4533 C CA . ILE B 1 264 ? 8.875 -14.492 5.348 1 85 264 ILE B CA 1
ATOM 4534 C C . ILE B 1 264 ? 9.688 -15.648 4.773 1 85 264 ILE B C 1
ATOM 4536 O O . ILE B 1 264 ? 10.68 -16.078 5.371 1 85 264 ILE B O 1
ATOM 4540 N N . GLY B 1 265 ? 9.25 -16.156 3.703 1 86.19 265 GLY B N 1
ATOM 4541 C CA . GLY B 1 265 ? 9.977 -17.234 3.055 1 86.19 265 GLY B CA 1
ATOM 4542 C C . GLY B 1 265 ? 11.273 -16.781 2.414 1 86.19 265 GLY B C 1
ATOM 4543 O O . GLY B 1 265 ? 12.273 -17.5 2.451 1 86.19 265 GLY B O 1
ATOM 4544 N N . GLY B 1 266 ? 11.273 -15.641 1.817 1 86.19 266 GLY B N 1
ATOM 4545 C CA . GLY B 1 266 ? 12.414 -15.117 1.095 1 86.19 266 GLY B CA 1
ATOM 4546 C C . GLY B 1 266 ? 12.102 -14.742 -0.34 1 86.19 266 GLY B C 1
ATOM 4547 O O . GLY B 1 266 ? 11.586 -15.562 -1.103 1 86.19 266 GLY B O 1
ATOM 4548 N N . LEU B 1 267 ? 12.469 -13.609 -0.75 1 86.94 267 LEU B N 1
ATOM 4549 C CA . LEU B 1 267 ? 12.133 -13.07 -2.062 1 86.94 267 LEU B CA 1
ATOM 4550 C C . LEU B 1 267 ? 13.172 -13.469 -3.1 1 86.94 267 LEU B C 1
ATOM 4552 O O . LEU B 1 267 ? 13.023 -13.164 -4.285 1 86.94 267 LEU B O 1
ATOM 4556 N N . ARG B 1 268 ? 14.172 -14.211 -2.699 1 83.31 268 ARG B N 1
ATOM 4557 C CA . ARG B 1 268 ? 15.312 -14.43 -3.584 1 83.31 268 ARG B CA 1
ATOM 4558 C C . ARG B 1 268 ? 15.102 -15.664 -4.453 1 83.31 268 ARG B C 1
ATOM 4560 O O . ARG B 1 268 ? 15.695 -15.781 -5.523 1 83.31 268 ARG B O 1
ATOM 4567 N N . THR B 1 269 ? 14.273 -16.625 -3.957 1 86.88 269 THR B N 1
ATOM 4568 C CA . THR B 1 269 ? 14.062 -17.859 -4.707 1 86.88 269 THR B CA 1
ATOM 4569 C C . THR B 1 269 ? 12.594 -18.266 -4.695 1 86.88 269 THR B C 1
ATOM 4571 O O . THR B 1 269 ? 11.852 -17.891 -3.781 1 86.88 269 THR B O 1
ATOM 4574 N N . LEU B 1 270 ? 12.211 -19.016 -5.672 1 89.75 270 LEU B N 1
ATOM 4575 C CA . LEU B 1 270 ? 10.852 -19.531 -5.715 1 89.75 270 LEU B CA 1
ATOM 4576 C C . LEU B 1 270 ? 10.602 -20.5 -4.559 1 89.75 270 LEU B C 1
ATOM 4578 O O . LEU B 1 270 ? 9.5 -20.547 -4 1 89.75 270 LEU B O 1
ATOM 4582 N N . SER B 1 271 ? 11.617 -21.219 -4.191 1 87.06 271 SER B N 1
ATOM 4583 C CA . SER B 1 271 ? 11.484 -22.156 -3.086 1 87.06 271 SER B CA 1
ATOM 4584 C C . SER B 1 271 ? 11.242 -21.438 -1.767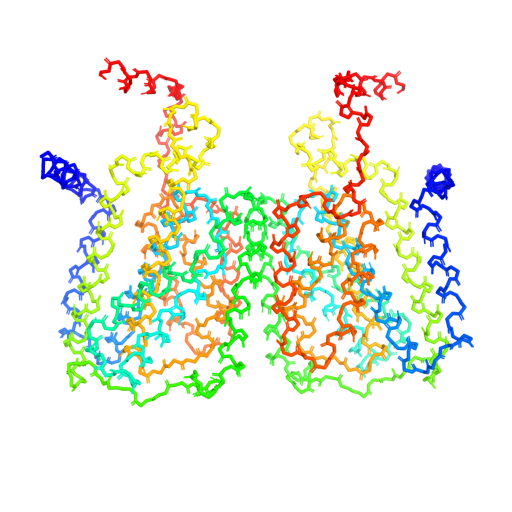 1 87.06 271 SER B C 1
ATOM 4586 O O . SER B 1 271 ? 10.555 -21.953 -0.885 1 87.06 271 SER B O 1
ATOM 4588 N N . GLY B 1 272 ? 11.828 -20.312 -1.611 1 85 272 GLY B N 1
ATOM 4589 C CA . GLY B 1 272 ? 11.523 -19.5 -0.447 1 85 272 GLY B CA 1
ATOM 4590 C C . GLY B 1 272 ? 10.055 -19.141 -0.344 1 85 272 GLY B C 1
ATOM 4591 O O . GLY B 1 272 ? 9.484 -19.125 0.75 1 85 272 GLY B O 1
ATOM 4592 N N . GLY B 1 273 ? 9.477 -18.828 -1.484 1 89.31 273 GLY B N 1
ATOM 4593 C CA . GLY B 1 273 ? 8.055 -18.547 -1.516 1 89.31 273 GLY B CA 1
ATOM 4594 C C . GLY B 1 273 ? 7.199 -19.719 -1.052 1 89.31 273 GLY B C 1
ATOM 4595 O O . GLY B 1 273 ? 6.246 -19.531 -0.295 1 89.31 273 GLY B O 1
ATOM 4596 N N . VAL B 1 274 ? 7.609 -20.875 -1.523 1 90.38 274 VAL B N 1
ATOM 4597 C CA . VAL B 1 274 ? 6.879 -22.078 -1.125 1 90.38 274 VAL B CA 1
ATOM 4598 C C . VAL B 1 274 ? 6.965 -22.25 0.389 1 90.38 274 VAL B C 1
ATOM 4600 O O . VAL B 1 274 ? 5.953 -22.5 1.049 1 90.38 274 VAL B O 1
ATOM 4603 N N . PHE B 1 275 ? 8.125 -22.078 0.921 1 87.25 275 PHE B N 1
ATOM 4604 C CA . PHE B 1 275 ? 8.336 -22.203 2.357 1 87.25 275 PHE B CA 1
ATOM 4605 C C . PHE B 1 275 ? 7.508 -21.172 3.121 1 87.25 275 PHE B C 1
ATOM 4607 O O . PHE B 1 275 ? 6.867 -21.5 4.121 1 87.25 275 PHE B O 1
ATOM 4614 N N . GLY B 1 276 ? 7.551 -20.016 2.641 1 89.44 276 GLY B N 1
ATOM 4615 C CA . GLY B 1 276 ? 6.793 -18.953 3.287 1 89.44 276 GLY B CA 1
ATOM 4616 C C . GLY B 1 276 ? 5.301 -19.234 3.328 1 89.44 276 GLY B C 1
ATOM 4617 O O . GLY B 1 276 ? 4.648 -19 4.344 1 89.44 276 GLY B O 1
ATOM 4618 N N . VAL B 1 277 ? 4.805 -19.703 2.258 1 93.06 277 VAL B N 1
ATOM 4619 C CA . VAL B 1 277 ? 3.381 -20.016 2.17 1 93.06 277 VAL B CA 1
ATOM 4620 C C . VAL B 1 277 ? 3.023 -21.125 3.154 1 93.06 277 VAL B C 1
ATOM 4622 O O . VAL B 1 277 ? 2.021 -21.031 3.865 1 93.06 277 VAL B O 1
ATOM 4625 N N . VAL B 1 278 ? 3.82 -22.141 3.232 1 88.25 278 VAL B N 1
ATOM 4626 C CA . VAL B 1 278 ? 3.559 -23.266 4.113 1 88.25 278 VAL B CA 1
ATOM 4627 C C . VAL B 1 278 ? 3.576 -22.797 5.57 1 88.25 278 VAL B C 1
ATOM 4629 O O . VAL B 1 278 ? 2.695 -23.156 6.355 1 88.25 278 VAL B O 1
ATOM 4632 N N . VAL B 1 279 ? 4.48 -21.969 5.93 1 84.38 279 VAL B N 1
ATOM 4633 C CA . VAL B 1 279 ? 4.629 -21.5 7.305 1 84.38 279 VAL B CA 1
ATOM 4634 C C . VAL B 1 279 ? 3.441 -20.609 7.68 1 84.38 279 VAL B C 1
ATOM 4636 O O . VAL B 1 279 ? 2.812 -20.812 8.719 1 84.38 279 VAL B O 1
ATOM 4639 N N . VAL B 1 280 ? 3.203 -19.703 6.82 1 84.31 280 VAL B N 1
ATOM 4640 C CA . VAL B 1 280 ? 2.154 -18.75 7.129 1 84.31 280 VAL B CA 1
ATOM 4641 C C . VAL B 1 280 ? 0.792 -19.438 7.102 1 84.31 280 VAL B C 1
ATOM 4643 O O . VAL B 1 280 ? -0.067 -19.172 7.945 1 84.31 280 VAL B O 1
ATOM 4646 N N . PHE B 1 281 ? 0.63 -20.188 6.105 1 80 281 PHE B N 1
ATOM 4647 C CA . PHE B 1 281 ? -0.623 -20.922 6.008 1 80 281 PHE B CA 1
ATOM 4648 C C . PHE B 1 281 ? -0.804 -21.844 7.207 1 80 281 PHE B C 1
ATOM 4650 O O . PHE B 1 281 ? -1.912 -21.984 7.727 1 80 281 PHE B O 1
ATOM 4657 N N . GLY B 1 282 ? 0.207 -22.547 7.586 1 77.06 282 GLY B N 1
ATOM 4658 C CA . GLY B 1 282 ? 0.159 -23.359 8.789 1 77.06 282 GLY B CA 1
ATOM 4659 C C . GLY B 1 282 ? -0.208 -22.562 10.031 1 77.06 282 GLY B C 1
ATOM 4660 O O . GLY B 1 282 ? -1.014 -23.016 10.844 1 77.06 282 GLY B O 1
ATOM 4661 N N . LEU B 1 283 ? 0.323 -21.406 10.148 1 78.44 283 LEU B N 1
ATOM 4662 C CA . LEU B 1 283 ? 0.02 -20.547 11.281 1 78.44 283 LEU B CA 1
ATOM 4663 C C . LEU B 1 283 ? -1.434 -20.078 11.234 1 78.44 283 LEU B C 1
ATOM 4665 O O . LEU B 1 283 ? -2.078 -19.953 12.281 1 78.44 283 LEU B O 1
ATOM 4669 N N . ASN B 1 284 ? -1.86 -19.781 10 1 77.19 284 ASN B N 1
ATOM 4670 C CA . ASN B 1 284 ? -3.258 -19.391 9.836 1 77.19 284 ASN B CA 1
ATOM 4671 C C . ASN B 1 284 ? -4.203 -20.469 10.336 1 77.19 284 ASN B C 1
ATOM 4673 O O . ASN B 1 284 ? -5.234 -20.172 10.938 1 77.19 284 ASN B O 1
ATOM 4677 N N . GLU B 1 285 ? -3.887 -21.625 10.016 1 72.5 285 GLU B N 1
ATOM 4678 C CA . GLU B 1 285 ? -4.715 -22.734 10.445 1 72.5 285 GLU B CA 1
ATOM 4679 C C . GLU B 1 285 ? -4.688 -22.906 11.961 1 72.5 285 GLU B C 1
ATOM 4681 O O . GLU B 1 285 ? -5.707 -23.219 12.578 1 72.5 285 GLU B O 1
ATOM 4686 N N . LEU B 1 286 ? -3.582 -22.562 12.562 1 74.69 286 LEU B N 1
ATOM 4687 C CA . LEU B 1 286 ? -3.453 -22.656 14.008 1 74.69 286 LEU B CA 1
ATOM 4688 C C . LEU B 1 286 ? -4.215 -21.516 14.688 1 74.69 286 LEU B C 1
ATOM 4690 O O . LEU B 1 286 ? -4.719 -21.688 15.805 1 74.69 286 LEU B O 1
ATOM 4694 N N . LEU B 1 287 ? -4.293 -20.375 13.938 1 75.38 287 LEU B N 1
ATOM 4695 C CA . LEU B 1 287 ? -4.934 -19.203 14.508 1 75.38 287 LEU B CA 1
ATOM 4696 C C . LEU B 1 287 ? -6.375 -19.078 14.031 1 75.38 287 LEU B C 1
ATOM 4698 O O . LEU B 1 287 ? -6.992 -18.016 14.164 1 75.38 287 LEU B O 1
ATOM 4702 N N . ARG B 1 288 ? -6.844 -20.047 13.383 1 70.75 288 ARG B N 1
ATOM 4703 C CA . ARG B 1 288 ? -8.156 -20.031 12.75 1 70.75 288 ARG B CA 1
ATOM 4704 C C . ARG B 1 288 ? -9.227 -19.562 13.727 1 70.75 288 ARG B C 1
ATOM 4706 O O . ARG B 1 288 ? -10.164 -18.859 13.344 1 70.75 288 ARG B O 1
ATOM 4713 N N . ASP B 1 289 ? -9.156 -19.859 14.938 1 67.38 289 ASP B N 1
ATOM 4714 C CA . ASP B 1 289 ? -10.141 -19.516 15.953 1 67.38 289 ASP B CA 1
ATOM 4715 C C . ASP B 1 289 ? -10.07 -18.031 16.297 1 67.38 289 ASP B C 1
ATOM 4717 O O . ASP B 1 289 ? -10.984 -17.484 16.906 1 67.38 289 ASP B O 1
ATOM 4721 N N . TYR B 1 290 ? -9.031 -17.375 15.852 1 66.38 290 TYR B N 1
ATOM 4722 C CA . TYR B 1 290 ? -8.844 -15.953 16.156 1 66.38 290 TYR B CA 1
ATOM 4723 C C . TYR B 1 290 ? -8.898 -15.109 14.898 1 66.38 290 TYR B C 1
ATOM 4725 O O . TYR B 1 290 ? -8.016 -14.281 14.664 1 66.38 290 TYR B O 1
ATOM 4733 N N . GLY B 1 291 ? -9.805 -15.367 14.031 1 63.09 291 GLY B N 1
ATOM 4734 C CA . GLY B 1 291 ? -9.953 -14.828 12.695 1 63.09 291 GLY B CA 1
ATOM 4735 C C . GLY B 1 291 ? -9.602 -13.352 12.594 1 63.09 291 GLY B C 1
ATOM 4736 O O . GLY B 1 291 ? -8.883 -12.938 11.688 1 63.09 291 GLY B O 1
ATOM 4737 N N . GLU B 1 292 ? -9.984 -12.602 13.586 1 64.62 292 GLU B N 1
ATOM 4738 C CA . GLU B 1 292 ? -9.836 -11.156 13.508 1 64.62 292 GLU B CA 1
ATOM 4739 C C . GLU B 1 292 ? -8.391 -10.734 13.758 1 64.62 292 GLU B C 1
ATOM 4741 O O . GLU B 1 292 ? -7.949 -9.695 13.273 1 64.62 292 GLU B O 1
ATOM 4746 N N . MET B 1 293 ? -7.648 -11.648 14.336 1 70.88 293 MET B N 1
ATOM 4747 C CA . MET B 1 293 ? -6.293 -11.297 14.75 1 70.88 293 MET B CA 1
ATOM 4748 C C . MET B 1 293 ? -5.277 -11.711 13.695 1 70.88 293 MET B C 1
ATOM 4750 O O . MET B 1 293 ? -4.094 -11.375 13.789 1 70.88 293 MET B O 1
ATOM 4754 N N . ARG B 1 294 ? -5.723 -12.312 12.656 1 76.62 294 ARG B N 1
ATOM 4755 C CA . ARG B 1 294 ? -4.809 -12.844 11.648 1 76.62 294 ARG B CA 1
ATOM 4756 C C . ARG B 1 294 ? -4.035 -11.727 10.969 1 76.62 294 ARG B C 1
ATOM 4758 O O . ARG B 1 294 ? -2.824 -11.836 10.758 1 76.62 294 ARG B O 1
ATOM 4765 N N . LEU B 1 295 ? -4.707 -10.695 10.734 1 74.31 295 LEU B N 1
ATOM 4766 C CA . LEU B 1 295 ? -4.031 -9.586 10.062 1 74.31 295 LEU B CA 1
ATOM 4767 C C . LEU B 1 295 ? -2.922 -9.016 10.938 1 74.31 295 LEU B C 1
ATOM 4769 O O . LEU B 1 295 ? -1.854 -8.656 10.438 1 74.31 295 LEU B O 1
ATOM 4773 N N . VAL B 1 296 ? -3.23 -8.984 12.219 1 77.88 296 VAL B N 1
ATOM 4774 C CA . VAL B 1 296 ? -2.238 -8.469 13.164 1 77.88 296 VAL B CA 1
ATOM 4775 C C . VAL B 1 296 ? -1.007 -9.375 13.156 1 77.88 296 VAL B C 1
ATOM 4777 O O . VAL B 1 296 ? 0.127 -8.891 13.156 1 77.88 296 VAL B O 1
ATOM 4780 N N . VAL B 1 297 ? -1.266 -10.578 13.047 1 79.81 297 VAL B N 1
ATOM 4781 C CA . VAL B 1 297 ? -0.181 -11.555 13.07 1 79.81 297 VAL B CA 1
ATOM 4782 C C . VAL B 1 297 ? 0.644 -11.438 11.789 1 79.81 297 VAL B C 1
ATOM 4784 O O . VAL B 1 297 ? 1.875 -11.383 11.844 1 79.81 297 VAL B O 1
ATOM 4787 N N . TRP B 1 298 ? -0.033 -11.273 10.648 1 81.06 298 TRP B N 1
ATOM 4788 C CA . TRP B 1 298 ? 0.673 -11.18 9.375 1 81.06 298 TRP B CA 1
ATOM 4789 C C . TRP B 1 298 ? 1.491 -9.898 9.297 1 81.06 298 TRP B C 1
ATOM 4791 O O . TRP B 1 298 ? 2.646 -9.914 8.867 1 81.06 298 TRP B O 1
ATOM 4801 N N . GLY B 1 299 ? 0.822 -8.852 9.734 1 78.25 299 GLY B N 1
ATOM 4802 C CA . GLY B 1 299 ? 1.533 -7.582 9.75 1 78.25 299 GLY B CA 1
ATOM 4803 C C . GLY B 1 299 ? 2.738 -7.586 10.672 1 78.25 299 GLY B C 1
ATOM 4804 O O . GLY B 1 299 ? 3.809 -7.102 10.305 1 78.25 299 GLY B O 1
ATOM 4805 N N . ALA B 1 300 ? 2.557 -8.195 11.836 1 81.62 300 ALA B N 1
ATOM 4806 C CA . ALA B 1 300 ? 3.658 -8.289 12.789 1 81.62 300 ALA B CA 1
ATOM 4807 C C . ALA B 1 300 ? 4.781 -9.164 12.25 1 81.62 300 ALA B C 1
ATOM 4809 O O . ALA B 1 300 ? 5.961 -8.836 12.391 1 81.62 300 ALA B O 1
ATOM 4810 N N . MET B 1 301 ? 4.398 -10.219 11.633 1 82.75 301 MET B N 1
ATOM 4811 C CA . MET B 1 301 ? 5.391 -11.117 11.039 1 82.75 301 MET B CA 1
ATOM 4812 C C . MET B 1 301 ? 6.16 -10.414 9.922 1 82.75 301 MET B C 1
ATOM 4814 O O . MET B 1 301 ? 7.375 -10.57 9.812 1 82.75 301 MET B O 1
ATOM 4818 N N . LEU B 1 302 ? 5.422 -9.672 9.117 1 83.06 302 LEU B N 1
ATOM 4819 C CA . LEU B 1 302 ? 6.062 -8.922 8.047 1 83.06 302 LEU B CA 1
ATOM 4820 C C . LEU B 1 302 ? 7.098 -7.953 8.594 1 83.06 302 LEU B C 1
ATOM 4822 O O . LEU B 1 302 ? 8.227 -7.887 8.094 1 83.06 302 LEU B O 1
ATOM 4826 N N . VAL B 1 303 ? 6.762 -7.316 9.648 1 81.25 303 VAL B N 1
ATOM 4827 C CA . VAL B 1 303 ? 7.645 -6.336 10.273 1 81.25 303 VAL B CA 1
ATOM 4828 C C . VAL B 1 303 ? 8.867 -7.043 10.859 1 81.25 303 VAL B C 1
ATOM 4830 O O . VAL B 1 303 ? 10.008 -6.652 10.586 1 81.25 303 VAL B O 1
ATOM 4833 N N . VAL B 1 304 ? 8.633 -8.125 11.547 1 82.75 304 VAL B N 1
ATOM 4834 C CA . VAL B 1 304 ? 9.703 -8.836 12.242 1 82.75 304 VAL B CA 1
ATOM 4835 C C . VAL B 1 304 ? 10.664 -9.453 11.227 1 82.75 304 VAL B C 1
ATOM 4837 O O . VAL B 1 304 ? 11.883 -9.312 11.344 1 82.75 304 VAL B O 1
ATOM 4840 N N . VAL B 1 305 ? 10.141 -10.039 10.25 1 81.44 305 VAL B N 1
ATOM 4841 C CA . VAL B 1 305 ? 10.969 -10.75 9.281 1 81.44 305 VAL B CA 1
ATOM 4842 C C . VAL B 1 305 ? 11.758 -9.75 8.438 1 81.44 305 VAL B C 1
ATOM 4844 O O . VAL B 1 305 ? 12.938 -9.961 8.156 1 81.44 305 VAL B O 1
ATOM 4847 N N . THR B 1 306 ? 11.117 -8.672 8.109 1 79.44 306 THR B N 1
ATOM 4848 C CA . THR B 1 306 ? 11.805 -7.672 7.297 1 79.44 306 THR B CA 1
ATOM 4849 C C . THR B 1 306 ? 12.953 -7.035 8.078 1 79.44 306 THR B C 1
ATOM 4851 O O . THR B 1 306 ? 13.953 -6.625 7.5 1 79.44 306 THR B O 1
ATOM 4854 N N . LEU B 1 307 ? 12.844 -6.988 9.375 1 79.56 307 LEU B N 1
ATOM 4855 C CA . LEU B 1 307 ? 13.852 -6.352 10.219 1 79.56 307 LEU B CA 1
ATOM 4856 C C . LEU B 1 307 ? 15.016 -7.301 10.484 1 79.56 307 LEU B C 1
ATOM 4858 O O . LEU B 1 307 ? 16.172 -6.895 10.438 1 79.56 307 LEU B O 1
ATOM 4862 N N . TYR B 1 308 ? 14.648 -8.531 10.711 1 80.12 308 TYR B N 1
ATOM 4863 C CA . TYR B 1 308 ? 15.672 -9.43 11.227 1 80.12 308 TYR B CA 1
ATOM 4864 C C . TYR B 1 308 ? 16.094 -10.438 10.172 1 80.12 308 TYR B C 1
ATOM 4866 O O . TYR B 1 308 ? 17.156 -11.062 10.289 1 80.12 308 TYR B O 1
ATOM 4874 N N . PHE B 1 309 ? 15.281 -10.617 9.18 1 78.06 309 PHE B N 1
ATOM 4875 C CA . PHE B 1 309 ? 15.602 -11.562 8.117 1 78.06 309 PHE B CA 1
ATOM 4876 C C . PHE B 1 309 ? 15.391 -10.938 6.746 1 78.06 309 PHE B C 1
ATOM 4878 O O . PHE B 1 309 ? 14.555 -11.406 5.965 1 78.06 309 PHE B O 1
ATOM 4885 N N . PRO B 1 310 ? 16.234 -10.031 6.445 1 70.88 310 PRO B N 1
ATOM 4886 C CA . PRO B 1 310 ? 16 -9.266 5.215 1 70.88 310 PRO B CA 1
ATOM 4887 C C . PRO B 1 310 ? 16.016 -10.148 3.965 1 70.88 310 PRO B C 1
ATOM 4889 O O . PRO B 1 310 ? 15.422 -9.781 2.943 1 70.88 310 PRO B O 1
ATOM 4892 N N . ASP B 1 311 ? 16.641 -11.305 4.109 1 72.19 311 ASP B N 1
ATOM 4893 C CA . ASP B 1 311 ? 16.656 -12.188 2.949 1 72.19 311 ASP B CA 1
ATOM 4894 C C . ASP B 1 311 ? 15.617 -13.297 3.086 1 72.19 311 ASP B C 1
ATOM 4896 O O . ASP B 1 311 ? 15.516 -14.164 2.219 1 72.19 311 ASP B O 1
ATOM 4900 N N . GLY B 1 312 ? 14.844 -13.25 4.074 1 74.94 312 GLY B N 1
ATOM 4901 C CA . GLY B 1 312 ? 13.844 -14.273 4.352 1 74.94 312 GLY B CA 1
ATOM 4902 C C . GLY B 1 312 ? 14.375 -15.406 5.203 1 74.94 312 GLY B C 1
ATOM 4903 O O . GLY B 1 312 ? 15.594 -15.539 5.383 1 74.94 312 GLY B O 1
ATOM 4904 N N . ILE B 1 313 ? 13.516 -16.188 5.727 1 72.19 313 ILE B N 1
ATOM 4905 C CA . ILE B 1 313 ? 13.875 -17.25 6.656 1 72.19 313 ILE B CA 1
ATOM 4906 C C . ILE B 1 313 ? 14.5 -18.406 5.891 1 72.19 313 ILE B C 1
ATOM 4908 O O . ILE B 1 313 ? 15.398 -19.078 6.402 1 72.19 313 ILE B O 1
ATOM 4912 N N . ALA B 1 314 ? 14.07 -18.562 4.688 1 65.44 314 ALA B N 1
ATOM 4913 C CA . ALA B 1 314 ? 14.547 -19.688 3.902 1 65.44 314 ALA B CA 1
ATOM 4914 C C . ALA B 1 314 ? 15.992 -19.484 3.467 1 65.44 314 ALA B C 1
ATOM 4916 O O . ALA B 1 314 ? 16.75 -20.453 3.299 1 65.44 314 ALA B O 1
ATOM 4917 N N . ASP B 1 315 ? 16.359 -18.281 3.094 1 58.16 315 ASP B N 1
ATOM 4918 C CA . ASP B 1 315 ? 17.734 -18 2.662 1 58.16 315 ASP B CA 1
ATOM 4919 C C . ASP B 1 315 ? 18.641 -17.75 3.859 1 58.16 315 ASP B C 1
ATOM 4921 O O . ASP B 1 315 ? 19.859 -17.578 3.695 1 58.16 315 ASP B O 1
ATOM 4925 N N . SER B 1 316 ? 18.062 -17.609 4.984 1 52.16 316 SER B N 1
ATOM 4926 C CA . SER B 1 316 ? 18.891 -17.344 6.148 1 52.16 316 SER B CA 1
ATOM 4927 C C . SER B 1 316 ? 19.797 -18.531 6.453 1 52.16 316 SER B C 1
ATOM 4929 O O . SER B 1 316 ? 20.5 -18.547 7.473 1 52.16 316 SER B O 1
ATOM 4931 N N . ASP B 1 317 ? 19.766 -19.578 5.777 1 43.84 317 ASP B N 1
ATOM 4932 C CA . ASP B 1 317 ? 20.844 -20.531 6.055 1 43.84 317 ASP B CA 1
ATOM 4933 C C . ASP B 1 317 ? 22.203 -19.828 6.07 1 43.84 317 ASP B C 1
ATOM 4935 O O . ASP B 1 317 ? 22.453 -18.938 5.25 1 43.84 317 ASP B O 1
ATOM 4939 N N . PHE B 1 318 ? 22.891 -20.016 7.227 1 37.88 318 PHE B N 1
ATOM 4940 C CA . PHE B 1 318 ? 24.188 -19.844 7.879 1 37.88 318 PHE B CA 1
ATOM 4941 C C . PHE B 1 318 ? 25.328 -20.094 6.906 1 37.88 318 PHE B C 1
ATOM 4943 O O . PHE B 1 318 ? 26.031 -21.109 7.027 1 37.88 318 PHE B O 1
ATOM 4950 N N . ASP B 1 319 ? 25.141 -20.156 5.738 1 36.22 319 ASP B N 1
ATOM 4951 C CA . ASP B 1 319 ? 26.438 -20.406 5.148 1 36.22 319 ASP B CA 1
ATOM 4952 C C . ASP B 1 319 ? 27.484 -19.438 5.684 1 36.22 319 ASP B C 1
ATOM 4954 O O . ASP B 1 319 ? 27.578 -18.297 5.219 1 36.22 319 ASP B O 1
ATOM 4958 N N . VAL B 1 320 ? 27.891 -19.547 6.781 1 33.97 320 VAL B N 1
ATOM 4959 C CA . VAL B 1 320 ? 29.125 -19.172 7.477 1 33.97 320 VAL B CA 1
ATOM 4960 C C . VAL B 1 320 ? 30.312 -19.328 6.535 1 33.97 320 VAL B C 1
ATOM 4962 O O . VAL B 1 320 ? 31.391 -18.781 6.789 1 33.97 320 VAL B O 1
ATOM 4965 N N . ARG B 1 321 ? 30.25 -20.312 5.574 1 33.03 321 ARG B N 1
ATOM 4966 C CA . ARG B 1 321 ? 31.5 -20.547 4.859 1 33.03 321 ARG B CA 1
ATOM 4967 C C . ARG B 1 321 ? 31.812 -19.391 3.91 1 33.03 321 ARG B C 1
ATOM 4969 O O . ARG B 1 321 ? 32.969 -19.031 3.711 1 33.03 321 ARG B O 1
ATOM 4976 N N . GLU B 1 322 ? 30.797 -18.922 3.16 1 31.47 322 GLU B N 1
ATOM 4977 C CA . GLU B 1 322 ? 31.25 -17.922 2.203 1 31.47 322 GLU B CA 1
ATOM 4978 C C . GLU B 1 322 ? 31.469 -16.578 2.879 1 31.47 322 GLU B C 1
ATOM 4980 O O . GLU B 1 322 ? 32.156 -15.711 2.348 1 31.47 322 GLU B O 1
ATOM 4985 N N . ARG B 1 323 ? 30.703 -16.281 3.949 1 36.62 323 ARG B N 1
ATOM 4986 C CA . ARG B 1 323 ? 31.234 -15.125 4.656 1 36.62 323 ARG B CA 1
ATOM 4987 C C . ARG B 1 323 ? 32.656 -15.344 5.098 1 36.62 323 ARG B C 1
ATOM 4989 O O . ARG B 1 323 ? 33.438 -14.391 5.262 1 36.62 323 ARG B O 1
ATOM 4996 N N . LEU B 1 324 ? 33.031 -16.547 5.535 1 30.36 324 LEU B N 1
ATOM 4997 C CA . LEU B 1 324 ? 34.438 -16.844 5.828 1 30.36 324 LEU B CA 1
ATOM 4998 C C . LEU B 1 324 ? 35.25 -16.969 4.539 1 30.36 324 LEU B C 1
ATOM 5000 O O . LEU B 1 324 ? 36.469 -16.922 4.57 1 30.36 324 LEU B O 1
ATOM 5004 N N . ALA B 1 325 ? 34.688 -17.656 3.518 1 35.16 325 ALA B N 1
ATOM 5005 C CA . ALA B 1 325 ? 35.531 -17.578 2.342 1 35.16 325 ALA B CA 1
ATOM 5006 C C . ALA B 1 325 ? 35.531 -16.188 1.732 1 35.16 325 ALA B C 1
ATOM 5008 O O . ALA B 1 325 ? 34.469 -15.727 1.25 1 35.16 325 ALA B O 1
ATOM 5009 N N . GLY B 1 326 ? 35.906 -15.125 2.326 1 34.59 326 GLY B N 1
ATOM 5010 C CA . GLY B 1 326 ? 36.312 -13.742 2.08 1 34.59 326 GLY B CA 1
ATOM 5011 C C . GLY B 1 326 ? 36.562 -13.445 0.614 1 34.59 326 GLY B C 1
ATOM 5012 O O . GLY B 1 326 ? 37 -12.344 0.264 1 34.59 326 GLY B O 1
ATOM 5013 N N . GLY B 1 327 ? 36.938 -14.445 -0.228 1 34.81 327 GLY B N 1
ATOM 5014 C CA . GLY B 1 327 ? 37.531 -13.984 -1.479 1 34.81 327 GLY B CA 1
ATOM 5015 C C . GLY B 1 327 ? 36.469 -13.547 -2.492 1 34.81 327 GLY B C 1
ATOM 5016 O O . GLY B 1 327 ? 35.75 -14.367 -3.037 1 34.81 327 GLY B O 1
ATOM 5017 N N . ASP B 1 328 ? 35.75 -12.516 -2.283 1 35.97 328 ASP B N 1
ATOM 5018 C CA . ASP B 1 328 ? 34.938 -11.828 -3.268 1 35.97 328 ASP B CA 1
ATOM 5019 C C . ASP B 1 328 ? 35.531 -11.938 -4.668 1 35.97 328 ASP B C 1
ATOM 5021 O O . ASP B 1 328 ? 36.562 -11.336 -4.949 1 35.97 328 ASP B O 1
ATOM 5025 N N . VAL B 1 329 ? 35.5 -13 -5.355 1 38.22 329 VAL B N 1
ATOM 5026 C CA . VAL B 1 329 ? 35.906 -12.852 -6.754 1 38.22 329 VAL B CA 1
ATOM 5027 C C . VAL B 1 329 ? 35.031 -11.773 -7.41 1 38.22 329 VAL B C 1
ATOM 5029 O O . VAL B 1 329 ? 33.812 -11.797 -7.309 1 38.22 329 VAL B O 1
ATOM 5032 N N . PRO B 1 330 ? 35.531 -10.594 -7.688 1 38.78 330 PRO B N 1
ATOM 5033 C CA . PRO B 1 330 ? 34.812 -9.438 -8.25 1 38.78 330 PRO B CA 1
ATOM 5034 C C . PRO B 1 330 ? 33.875 -9.812 -9.375 1 38.78 330 PRO B C 1
ATOM 5036 O O . PRO B 1 330 ? 34.156 -10.727 -10.148 1 38.78 330 PRO B O 1
ATOM 5039 N N . VAL B 1 331 ? 32.625 -9.422 -9.391 1 38.22 331 VAL B N 1
ATOM 5040 C CA . VAL B 1 331 ? 31.547 -9.57 -10.367 1 38.22 331 VAL B CA 1
ATOM 5041 C C . VAL B 1 331 ? 32.094 -9.445 -11.781 1 38.22 331 VAL B C 1
ATOM 5043 O O 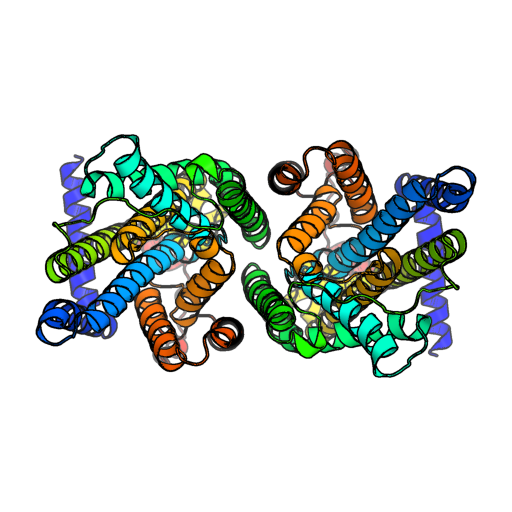. VAL B 1 331 ? 31.531 -9.977 -12.734 1 38.22 331 VAL B O 1
ATOM 5046 N N . ARG B 1 332 ? 33.156 -8.703 -11.969 1 37.78 332 ARG B N 1
ATOM 5047 C CA . ARG B 1 332 ? 33.875 -8.539 -13.227 1 37.78 332 ARG B CA 1
ATOM 5048 C C . ARG B 1 332 ? 34.375 -9.875 -13.742 1 37.78 332 ARG B C 1
ATOM 5050 O O . ARG B 1 332 ? 34.375 -10.133 -14.953 1 37.78 332 ARG B O 1
ATOM 5057 N N . GLU B 1 333 ? 34.844 -10.602 -12.82 1 40 333 GLU B N 1
ATOM 5058 C CA . GLU B 1 333 ? 35.469 -11.805 -13.352 1 40 333 GLU B CA 1
ATOM 5059 C C . GLU B 1 333 ? 34.438 -12.82 -13.805 1 40 333 GLU B C 1
ATOM 5061 O O . GLU B 1 333 ? 34.656 -13.594 -14.742 1 40 333 GLU B O 1
ATOM 5066 N N . ARG B 1 334 ? 33.375 -12.742 -13.25 1 44.84 334 ARG B N 1
ATOM 5067 C CA . ARG B 1 334 ? 32.344 -13.688 -13.68 1 44.84 334 ARG B CA 1
ATOM 5068 C C . ARG B 1 334 ? 31.719 -13.25 -15.008 1 44.84 334 ARG B C 1
ATOM 5070 O O . ARG B 1 334 ? 31.312 -14.086 -15.82 1 44.84 334 ARG B O 1
ATOM 5077 N N . ILE B 1 335 ? 31.453 -11.867 -15.18 1 45.38 335 ILE B N 1
ATOM 5078 C CA . ILE B 1 335 ? 31.016 -11.352 -16.469 1 45.38 335 ILE B CA 1
ATOM 5079 C C . ILE B 1 335 ? 32.031 -11.719 -17.547 1 45.38 335 ILE B C 1
ATOM 5081 O O . ILE B 1 335 ? 31.656 -12.133 -18.641 1 45.38 335 ILE B O 1
ATOM 5085 N N . ARG B 1 336 ? 33.25 -11.664 -17.234 1 42.78 336 ARG B N 1
ATOM 5086 C CA . ARG B 1 336 ? 34.312 -11.969 -18.156 1 42.78 336 ARG B CA 1
ATOM 5087 C C . ARG B 1 336 ? 34.281 -13.43 -18.594 1 42.78 336 ARG B C 1
ATOM 5089 O O . ARG B 1 336 ? 34.5 -13.75 -19.75 1 42.78 336 ARG B O 1
ATOM 5096 N N . GLU B 1 337 ? 34 -14.219 -17.656 1 41.69 337 GLU B N 1
ATOM 5097 C CA . GLU B 1 337 ? 33.969 -15.633 -18.016 1 41.69 337 GLU B CA 1
ATOM 5098 C C . GLU B 1 337 ? 32.781 -15.961 -18.891 1 41.69 337 GLU B C 1
ATOM 5100 O O . GLU B 1 337 ? 32.844 -16.828 -19.766 1 41.69 337 GLU B O 1
ATOM 5105 N N . ALA B 1 338 ? 31.688 -15.25 -18.688 1 43.91 338 ALA B N 1
ATOM 5106 C CA . ALA B 1 338 ? 30.484 -15.492 -19.484 1 43.91 338 ALA B CA 1
ATOM 5107 C C . ALA B 1 338 ? 30.625 -14.883 -20.875 1 43.91 338 ALA B C 1
ATOM 5109 O O . ALA B 1 338 ? 30.156 -15.461 -21.859 1 43.91 338 ALA B O 1
ATOM 5110 N N . ILE B 1 339 ? 31.172 -13.727 -20.891 1 46.91 339 ILE B N 1
ATOM 5111 C CA . ILE B 1 339 ? 31.453 -13.133 -22.203 1 46.91 339 ILE B CA 1
ATOM 5112 C C . ILE B 1 339 ? 32.562 -13.906 -22.891 1 46.91 339 ILE B C 1
ATOM 5114 O O . ILE B 1 339 ? 32.625 -13.922 -24.125 1 46.91 339 ILE B O 1
ATOM 5118 N N . GLY B 1 340 ? 33.562 -14.414 -22.188 1 39.78 340 GLY B N 1
ATOM 5119 C CA . GLY B 1 340 ? 34.656 -15.086 -22.859 1 39.78 340 GLY B CA 1
ATOM 5120 C C . GLY B 1 340 ? 34.281 -16.438 -23.422 1 39.78 340 GLY B C 1
ATOM 5121 O O . GLY B 1 340 ? 35.125 -17.156 -23.969 1 39.78 340 GLY B O 1
ATOM 5122 N N . ARG B 1 341 ? 33.156 -17 -22.875 1 36.16 341 ARG B N 1
ATOM 5123 C CA . ARG B 1 341 ? 32.812 -18.188 -23.656 1 36.16 341 ARG B CA 1
ATOM 5124 C C . ARG B 1 341 ? 31.828 -17.844 -24.75 1 36.16 341 ARG B C 1
ATOM 5126 O O . ARG B 1 341 ? 31.047 -16.906 -24.625 1 36.16 341 ARG B O 1
#

Solvent-accessible surface area (backbone atoms only — not comparable to full-atom values): 33426 Å² total; per-residue (Å²): 113,70,63,57,51,50,49,54,46,48,47,54,32,49,54,47,48,56,56,42,38,69,32,74,68,22,44,50,49,50,52,50,48,52,50,60,72,48,37,72,82,75,43,51,75,67,54,46,52,53,51,47,51,49,46,36,47,29,38,32,25,30,22,46,32,56,23,27,40,35,46,54,48,56,62,48,28,55,28,26,25,14,34,45,0,19,52,44,15,49,45,36,30,67,73,66,62,41,54,66,72,58,17,26,57,47,3,9,50,50,10,20,57,66,41,50,79,57,43,58,54,46,70,74,42,59,57,49,54,24,30,51,42,25,36,30,49,19,50,37,52,39,50,46,39,49,72,41,29,92,78,44,36,10,87,81,25,39,66,88,59,83,64,59,76,87,62,36,65,67,62,47,44,54,49,52,51,48,53,36,52,51,52,52,47,51,51,47,41,43,46,72,34,69,60,27,52,50,30,44,40,35,43,73,33,52,66,61,34,40,72,73,70,45,60,59,63,59,54,49,48,51,42,47,32,53,22,31,15,48,14,0,28,26,22,15,52,47,28,66,71,68,57,48,45,42,50,71,62,21,30,66,69,46,32,48,48,41,46,26,19,20,44,42,6,6,42,82,42,63,66,18,13,46,51,10,34,53,53,50,51,51,48,47,62,73,41,52,90,43,62,84,50,48,56,46,51,41,29,50,48,38,41,49,30,57,66,75,27,74,54,6,61,60,58,56,65,74,64,59,56,59,71,64,49,66,74,74,72,57,72,63,57,57,53,48,57,59,64,74,96,112,71,62,57,51,51,48,54,46,49,48,53,33,49,52,47,47,56,56,42,38,69,31,74,66,22,44,50,48,48,50,51,48,52,50,58,73,48,37,73,81,75,44,52,76,67,54,47,53,53,52,46,49,50,46,35,46,29,38,32,25,31,21,45,31,55,23,27,40,36,45,54,48,55,63,50,28,56,28,24,24,14,34,44,0,20,52,45,15,49,46,36,31,67,75,66,64,41,55,65,72,58,17,27,58,48,4,8,50,50,11,21,58,66,41,49,78,56,42,57,52,47,69,73,42,59,56,49,56,24,30,51,42,24,37,30,48,19,48,36,53,39,49,46,38,50,72,40,28,91,79,44,35,11,86,81,24,36,66,86,58,83,64,60,76,87,61,37,64,66,62,47,44,54,49,51,52,47,54,36,51,52,52,51,48,51,53,47,40,45,45,71,34,70,61,26,52,50,29,44,41,35,43,73,34,52,67,59,32,40,73,71,69,45,61,60,63,59,54,50,47,51,43,47,32,52,22,30,15,47,14,0,29,26,21,15,52,47,27,65,72,68,57,49,44,44,53,70,62,20,31,65,69,45,32,49,48,42,47,26,18,21,45,42,5,6,42,82,43,63,66,18,14,44,50,10,33,53,53,48,51,52,49,46,62,72,41,51,90,43,62,84,49,47,56,47,50,41,31,50,47,38,42,50,31,56,67,76,27,76,56,5,62,59,59,55,66,74,62,59,55,58,71,64,50,66,73,74,74,56,71,64,57,56,52,47,54,58,68,71,95

Secondary structure (DSSP, 8-state):
-HHHHHHHHHHHHHHHHHHHHTSHHHHHHHHHHHHHHHHHHHS-HHHHHHHHHHHHHHHHHHHHIIIIITS----S-HHHHHHHHHHHHHHHHHHH---HHHHHHHHHHHHHHHHHHHHHHHHH--THHHHHHHHHHHHHHHHHHHH-HHHH-GGG-B--PPPGGGG-HHHHHHHHHHHHHHHHHHHHHHHHSHHHHHHHHHHH-HHHHHHTT--HHHHHHHHHHHHHHHHHHHHHHHHHHHT-B-GGGGSHHHHHHHHHHHHHH-TT-HHHHHHHHHHHHHHHHHTGGGGGGHHHHHHHHHHHHHHH-TT-TTT----HHHHHS-----HHHHHHHHH--/-HHHHHHHHHHHHHHHHHHHHTSHHHHHHHHHHHHHHHHHHHS-HHHHHHHHHHHHHHHHHHHHIIIIITS----S-HHHHHHHHHHHHHHHHHHH---HHHHHHHHHHHHHHHHHHHHHHHHH--THHHHHHHHHHHHHHHHHHHH-HHHH-GGG-B--PPPGGGG-HHHHHHHHHHHHHHHHHHHHHHHHSHHHHHHHHHHH-HHHHHHTT--HHHHHHHHHHHHHHHHHHHHHHHHHHHT-B-GGGGSHHHHHHHHHHHHHH-TT-HHHHHHHHHHHHHHHHHTGGGGGGHHHHHHHHHHHHHHH-TT-TTT----HHHHHS-----HHHHHHHHH--